Protein AF-A0A944AGN8-F1 (afdb_monomer)

Radius of gyration: 41.79 Å; Cα contacts (8 Å, |Δi|>4): 473; chains: 1; bounding box: 91×76×116 Å

Secondary structure (DSSP, 8-state):
-HHHHHHHHHHHHHHHHHHHHHH-THHHHHHHTTTHHHHHHHHHHHSSS--S-------TTHHHHHHHHHHHHHHHHHHHHHHHHHHHHHHHHHTTTTS-HHHHHHHHHHHHHH---HHHH-PPPTHHHHH-HHHHHTHHHHH-HHHHHHHHHHHHHTT-HHHHHHHHHHHHHHHHHHHHHHHHHHHHHS-HHHHHHHHHHHHHHHHHHHHHHHHHHHHHHHHHHHHHHHHS------SSS-GGGTT-SEEEEEE-SSS--EEEE----STTSSS-SSGGGGT-S-EEE-SSTTS-EEES-GGG----TT-GGGGGGGGGS--TTTPPEEEESS-EEEEEE-S-TTS-TTT-B--EEEEEEEESSSSEEEEEEEEEE-B--SSTT--EEEEEEEEEEEEE-SS-EEEEEEEEEEEEE-------

Sequence (424 aa):
MALKLKRIIVPATVVLLAAVQSFGVDALRSMRFHSDRDDALRLQKATGAADTSDLIFVPVADTAELLRQDSLRRLRHLKDSLVLDSLKAQVDSFGREYMDSADLALLDSLQAMFTINPRDTIRIPDSLEFKDPFKFKYYIALRDTATRRLVRDSLLQAADTLELMRFDSLYVKDSTETAQWLFEQKWAKMSRRERKKYLYEQALPAKIARMDSILHRKDSIKTRKDSILAATPRILETYVLPDSLQYRRIIHWTHDRYVNDLQLKPFDTTYNYRFHDSPFLKEDIDASWLGISGSALQKYNYFKRDEEKNVLFYTPYRSWSHSPEDLLQYNTKNPYTELAYWGTLLAGTQTEESNIKVLTTQNITPALNLTLEYSRFGANGILQNEKTNNRTAVIGTNYLGKNYLMHAGYIHNKVIRSENGGAI

Solvent-accessible surface area (backbone atoms only — not comparable to full-atom values): 24316 Å² total; per-residue (Å²): 110,71,71,64,49,54,64,45,47,60,56,48,48,52,36,50,49,52,45,44,71,67,69,34,74,61,62,60,55,67,58,46,75,70,49,56,68,60,50,54,59,48,49,69,66,56,74,70,80,79,86,95,79,89,86,79,88,77,70,89,66,53,65,64,51,48,54,48,50,53,51,50,49,52,50,47,54,51,48,53,48,50,49,51,51,50,50,48,52,48,54,60,46,61,63,53,75,79,46,55,76,67,52,50,52,47,50,53,50,48,47,61,71,64,55,76,52,69,76,81,72,60,80,78,64,77,70,33,55,82,74,38,52,71,54,46,80,42,43,63,36,62,77,35,74,69,53,28,51,55,53,50,54,50,31,59,74,68,67,42,62,68,63,45,53,54,48,55,52,50,36,54,50,54,53,50,52,50,50,48,52,55,46,50,57,52,55,70,73,46,52,77,67,53,52,52,50,50,55,47,61,70,46,42,63,60,52,49,54,51,51,49,54,52,48,52,51,53,48,52,55,46,53,52,52,51,50,51,58,71,71,51,84,75,72,66,55,43,77,83,62,58,76,86,55,70,77,52,57,67,46,41,27,29,34,51,83,88,46,91,51,78,45,77,51,88,87,71,86,52,98,53,61,76,90,37,95,50,66,56,57,76,80,39,93,56,58,58,57,76,86,46,52,42,41,55,38,47,60,66,54,71,93,72,57,70,73,42,90,90,45,65,90,47,30,40,41,44,67,70,48,77,47,78,47,70,41,74,44,64,46,31,82,53,78,44,74,46,79,48,74,72,49,39,92,85,47,56,79,40,68,25,31,56,25,40,39,32,38,36,35,34,43,83,42,68,35,33,23,40,38,40,37,28,40,33,27,17,23,37,38,86,50,96,31,51,34,22,42,25,38,31,40,36,46,36,38,36,34,43,37,68,89,51,77,48,79,50,72,49,76,48,78,47,77,49,68,53,78,60,74,70,87,125

Foldseek 3Di:
DVVQVVVCVVLVCVLVVVVCVQVDCVVVVVVVVPPVVVVVVVVVVPVPDDDPDDDDDDDPPVPVVVVVVVVVVVVVVVVVVVVVVVVVVVVVVVVVVPDDPVVVVVVVVVCVVPPPDLVNVDDQDPVCCVVPVLCSVCVSLLVDVVSVVVVLVVCVVVVPPPSNVVSVVVSVVVVVVVVVVVVVVVVVPDDPVVVVVVVCVVCVVVVVVVVVVVVVVVVVVVVVVVVVVVPDDFFAAFPQDDPVCSPPQKWKFFADPVDRRTGTDDDDPDQCRPPDLFQVVVPAVDWDFPPFKQGFIGGPDPVPQDADPVCRVCSRRPSNFDDSRRDMDMQGPDKDWDWHWRWDPPDDQARTWTWIKIKIKDDPGNFKIKIWIKIWGWHNHNANFATKIKIKTKIWMWGRHNPDTDTDMDIDIDIDGGDPDDPD

Nearest PDB structures (foldseek):
  3lk4-assembly12_8  TM=5.683E-01  e=1.339E+00  Gallus gallus
  3qlb-assembly1_A  TM=4.521E-01  e=4.580E+00  Pseudomonas fluorescens
  7t5q-assembly1_J  TM=2.416E-01  e=3.275E+00  Homo sapiens

Structure (mmCIF, N/CA/C/O backbone):
data_AF-A0A944AGN8-F1
#
_entry.id   AF-A0A944AGN8-F1
#
loop_
_atom_site.group_PDB
_atom_site.id
_atom_site.type_symbol
_atom_site.label_atom_id
_atom_site.label_alt_id
_atom_site.label_comp_id
_atom_site.label_asym_id
_atom_site.label_entity_id
_atom_site.label_seq_id
_atom_site.pdbx_PDB_ins_code
_atom_site.Cartn_x
_atom_site.Cartn_y
_atom_site.Cartn_z
_atom_site.occupancy
_atom_site.B_iso_or_equiv
_atom_site.auth_seq_id
_atom_site.auth_comp_id
_atom_site.auth_asym_id
_atom_site.auth_atom_id
_atom_site.pdbx_PDB_model_num
ATOM 1 N N . MET A 1 1 ? -2.374 -5.818 -13.031 1.00 41.50 1 MET A N 1
ATOM 2 C CA . MET A 1 1 ? -2.211 -6.218 -11.603 1.00 41.50 1 MET A CA 1
ATOM 3 C C . MET A 1 1 ? -1.302 -5.250 -10.842 1.00 41.50 1 MET A C 1
ATOM 5 O O . MET A 1 1 ? -1.710 -4.772 -9.795 1.00 41.50 1 MET A O 1
ATOM 9 N N . ALA A 1 2 ? -0.141 -4.868 -11.393 1.00 37.16 2 ALA A N 1
ATOM 10 C CA . ALA A 1 2 ? 0.806 -3.944 -10.749 1.00 37.16 2 ALA A CA 1
ATOM 11 C C . ALA A 1 2 ? 0.241 -2.541 -10.424 1.00 37.16 2 ALA A C 1
ATOM 13 O O . ALA A 1 2 ? 0.563 -1.993 -9.376 1.00 37.16 2 ALA A O 1
ATOM 14 N N . LEU A 1 3 ? -0.631 -1.963 -11.265 1.00 46.94 3 LEU A N 1
ATOM 15 C CA . LEU A 1 3 ? -1.238 -0.648 -10.988 1.00 46.94 3 LEU A CA 1
ATOM 16 C C . LEU A 1 3 ? -2.239 -0.696 -9.815 1.00 46.94 3 LEU A C 1
ATOM 18 O O . LEU A 1 3 ? -2.275 0.210 -8.988 1.00 46.94 3 LEU A O 1
ATOM 22 N N . LYS A 1 4 ? -3.015 -1.786 -9.720 1.00 49.31 4 LYS A N 1
ATOM 23 C CA . LYS A 1 4 ? -3.927 -2.052 -8.597 1.00 49.31 4 LYS A CA 1
ATOM 24 C C . LYS A 1 4 ? -3.163 -2.356 -7.309 1.00 49.31 4 LYS A C 1
ATOM 26 O O . LYS A 1 4 ? -3.602 -1.907 -6.263 1.00 49.31 4 LYS A O 1
ATOM 31 N N . LEU A 1 5 ? -2.019 -3.041 -7.392 1.00 50.69 5 LEU A N 1
ATOM 32 C CA . LEU A 1 5 ? -1.147 -3.279 -6.239 1.00 50.69 5 LEU A CA 1
ATOM 33 C C . LEU A 1 5 ? -0.539 -1.965 -5.721 1.00 50.69 5 LEU A C 1
ATOM 35 O O . LEU A 1 5 ? -0.582 -1.708 -4.528 1.00 50.69 5 LEU A O 1
ATOM 39 N N . LYS A 1 6 ? -0.069 -1.075 -6.612 1.00 53.56 6 LYS A N 1
ATOM 40 C CA . LYS A 1 6 ? 0.439 0.259 -6.230 1.00 53.56 6 LYS A CA 1
ATOM 41 C C . LYS A 1 6 ? -0.594 1.124 -5.501 1.00 53.56 6 LYS A C 1
ATOM 43 O O . LYS A 1 6 ? -0.214 1.865 -4.601 1.00 53.56 6 LYS A O 1
ATOM 48 N N . ARG A 1 7 ? -1.880 1.015 -5.857 1.00 57.78 7 ARG A N 1
ATOM 49 C CA . ARG A 1 7 ? -2.973 1.727 -5.169 1.00 57.78 7 ARG A CA 1
ATOM 50 C C . ARG A 1 7 ? -3.262 1.190 -3.765 1.00 57.78 7 ARG A C 1
ATOM 52 O O . ARG A 1 7 ? -3.720 1.970 -2.946 1.00 57.78 7 ARG A O 1
ATOM 59 N N . ILE A 1 8 ? -2.949 -0.079 -3.486 1.00 61.06 8 ILE A N 1
ATOM 60 C CA . ILE A 1 8 ? -3.007 -0.658 -2.131 1.00 61.06 8 ILE A CA 1
ATOM 61 C C . ILE A 1 8 ? -1.777 -0.247 -1.329 1.00 61.06 8 ILE A C 1
ATOM 63 O O . ILE A 1 8 ? -1.906 0.076 -0.160 1.00 61.06 8 ILE A O 1
ATOM 67 N N . ILE A 1 9 ? -0.590 -0.242 -1.946 1.00 65.88 9 ILE A N 1
ATOM 68 C CA . ILE A 1 9 ? 0.679 -0.074 -1.223 1.00 65.88 9 ILE A CA 1
ATOM 69 C C . ILE A 1 9 ? 0.714 1.234 -0.429 1.00 65.88 9 ILE A C 1
ATOM 71 O O . ILE A 1 9 ? 1.056 1.193 0.741 1.00 65.88 9 ILE A O 1
ATOM 75 N N . VAL A 1 10 ? 0.324 2.373 -1.009 1.00 71.62 10 VAL A N 1
ATOM 76 C CA . VAL A 1 10 ? 0.359 3.661 -0.288 1.00 71.62 10 VAL A CA 1
ATOM 77 C C . VAL A 1 10 ? -0.554 3.659 0.955 1.00 71.62 10 VAL A C 1
ATOM 79 O O . VAL A 1 10 ? -0.039 3.837 2.058 1.00 71.62 10 VAL A O 1
ATOM 82 N N . PRO A 1 11 ? -1.872 3.405 0.858 1.00 70.69 11 PRO A N 1
ATOM 83 C CA . PRO A 1 11 ? -2.727 3.370 2.045 1.00 70.69 11 PRO A CA 1
ATOM 84 C C . PRO A 1 11 ? -2.381 2.213 2.995 1.00 70.69 11 PRO A C 1
ATOM 86 O O . PRO A 1 11 ? -2.413 2.403 4.207 1.00 70.69 11 PRO A O 1
ATOM 89 N N . ALA A 1 12 ? -1.957 1.053 2.483 1.00 72.25 12 ALA A N 1
ATOM 90 C CA . ALA A 1 12 ? -1.483 -0.051 3.315 1.00 72.25 12 ALA A CA 1
ATOM 91 C C . ALA A 1 12 ? -0.229 0.332 4.104 1.00 72.25 12 ALA A C 1
ATOM 93 O O . ALA A 1 12 ? -0.130 -0.017 5.273 1.00 72.25 12 ALA A O 1
ATOM 94 N N . THR A 1 13 ? 0.706 1.085 3.513 1.00 74.50 13 THR A N 1
ATOM 95 C CA . THR A 1 13 ? 1.877 1.589 4.244 1.00 74.50 13 THR A CA 1
ATOM 96 C C . THR A 1 13 ? 1.485 2.572 5.335 1.00 74.50 13 THR A C 1
ATOM 98 O O . THR A 1 13 ? 2.097 2.530 6.392 1.00 74.50 13 THR A O 1
ATOM 101 N N . VAL A 1 14 ? 0.446 3.393 5.142 1.00 75.06 14 VAL A N 1
ATOM 102 C CA . VAL A 1 14 ? -0.068 4.281 6.199 1.00 75.06 14 VAL A CA 1
ATOM 103 C C . VAL A 1 14 ? -0.654 3.468 7.352 1.00 75.06 14 VAL A C 1
ATOM 105 O O . VAL A 1 14 ? -0.303 3.719 8.501 1.00 75.06 14 VAL A O 1
ATOM 108 N N . VAL A 1 15 ? -1.483 2.458 7.061 1.00 72.00 15 VAL A N 1
ATOM 109 C CA . VAL A 1 15 ? -2.039 1.558 8.089 1.00 72.00 15 VAL A CA 1
ATOM 110 C C . VAL A 1 15 ? -0.927 0.813 8.824 1.00 72.00 15 VAL A C 1
ATOM 112 O O . VAL A 1 15 ? -0.918 0.762 10.049 1.00 72.00 15 VAL A O 1
ATOM 115 N N . LEU A 1 16 ? 0.038 0.267 8.085 1.00 73.56 16 LEU A N 1
ATOM 116 C CA . LEU A 1 16 ? 1.133 -0.519 8.644 1.00 73.56 16 LEU A CA 1
ATOM 117 C C . LEU A 1 16 ? 2.075 0.359 9.476 1.00 73.56 16 LEU A C 1
ATOM 119 O O . LEU A 1 16 ? 2.494 -0.050 10.551 1.00 73.56 16 LEU A O 1
ATOM 123 N N . LEU A 1 17 ? 2.356 1.586 9.037 1.00 75.62 17 LEU A N 1
ATOM 124 C CA . LEU A 1 17 ? 3.162 2.549 9.784 1.00 75.62 17 LEU A CA 1
ATOM 125 C C . LEU A 1 17 ? 2.437 3.024 11.049 1.00 75.62 17 LEU A C 1
ATOM 127 O O . LEU A 1 17 ? 3.059 3.059 12.109 1.00 75.62 17 LEU A O 1
ATOM 131 N N . ALA A 1 18 ? 1.128 3.293 10.971 1.00 69.12 18 ALA A N 1
ATOM 132 C CA . ALA A 1 18 ? 0.305 3.610 12.137 1.00 69.12 18 ALA A CA 1
ATOM 133 C C . ALA A 1 18 ? 0.300 2.453 13.149 1.00 69.12 18 ALA A C 1
ATOM 135 O O . ALA A 1 18 ? 0.559 2.681 14.329 1.00 69.12 18 ALA A O 1
ATOM 136 N N . ALA A 1 19 ? 0.114 1.214 12.680 1.00 67.19 19 ALA A N 1
ATOM 137 C CA . ALA A 1 19 ? 0.170 0.017 13.512 1.00 67.19 19 ALA A CA 1
ATOM 138 C C . ALA A 1 19 ? 1.565 -0.194 14.134 1.00 67.19 19 ALA A C 1
ATOM 140 O O . ALA A 1 19 ? 1.684 -0.472 15.322 1.00 67.19 19 ALA A O 1
ATOM 141 N N . VAL A 1 20 ? 2.652 -0.022 13.381 1.00 68.31 20 VAL A N 1
ATOM 142 C CA . VAL A 1 20 ? 4.017 -0.182 13.916 1.00 68.31 20 VAL A CA 1
ATOM 143 C C . VAL A 1 20 ? 4.330 0.884 14.970 1.00 68.31 20 VAL A C 1
ATOM 145 O O . VAL A 1 20 ? 4.849 0.558 16.038 1.00 68.31 20 VAL A O 1
ATOM 148 N N . GLN A 1 21 ? 3.976 2.146 14.715 1.00 67.31 21 GLN A N 1
ATOM 149 C CA . GLN A 1 21 ? 4.162 3.234 15.680 1.00 67.31 21 GLN A CA 1
ATOM 150 C C . GLN A 1 21 ? 3.323 3.034 16.948 1.00 67.31 21 GLN A C 1
ATOM 152 O O . GLN A 1 21 ? 3.755 3.390 18.044 1.00 67.31 21 GLN A O 1
ATOM 157 N N . SER A 1 22 ? 2.132 2.446 16.823 1.00 60.88 22 SER A N 1
ATOM 158 C CA . SER A 1 22 ? 1.224 2.249 17.946 1.00 60.88 22 SER A CA 1
ATOM 159 C C . SER A 1 22 ? 1.484 0.967 18.731 1.00 60.88 22 SER A C 1
ATOM 161 O O . SER A 1 22 ? 1.317 0.945 19.944 1.00 60.88 22 SER A O 1
ATOM 163 N N . PHE A 1 23 ? 1.863 -0.137 18.100 1.00 61.66 23 PHE A N 1
ATOM 164 C CA . PHE A 1 23 ? 2.108 -1.383 18.829 1.00 61.66 23 PHE A CA 1
ATOM 165 C C . PHE A 1 23 ? 3.541 -1.466 19.372 1.00 61.66 23 PHE A C 1
ATOM 167 O O . PHE A 1 23 ? 3.770 -2.204 20.330 1.00 61.66 23 PHE A O 1
ATOM 174 N N . GLY A 1 24 ? 4.457 -0.627 18.872 1.00 49.06 24 GLY A N 1
ATOM 175 C CA . GLY A 1 24 ? 5.876 -0.654 19.220 1.00 49.06 24 GLY A CA 1
ATOM 176 C C . GLY A 1 24 ? 6.626 -1.759 18.465 1.00 49.06 24 GLY A C 1
ATOM 177 O O . GLY A 1 24 ? 6.040 -2.531 17.708 1.00 49.06 24 GLY A O 1
ATOM 178 N N . VAL A 1 25 ? 7.944 -1.839 18.682 1.00 43.50 25 VAL A N 1
ATOM 179 C CA . VAL A 1 25 ? 8.919 -2.744 18.021 1.00 43.50 25 VAL A CA 1
ATOM 180 C C . VAL A 1 25 ? 8.532 -4.243 18.059 1.00 43.50 25 VAL A C 1
ATOM 182 O O . VAL A 1 25 ? 9.081 -5.044 17.301 1.00 43.50 25 VAL A O 1
ATOM 185 N N . ASP A 1 26 ? 7.543 -4.632 18.864 1.00 38.84 26 ASP A N 1
ATOM 186 C CA . ASP A 1 26 ? 7.061 -6.010 19.003 1.00 38.84 26 ASP A CA 1
ATOM 187 C C . ASP A 1 26 ? 6.452 -6.597 17.714 1.00 38.84 26 ASP A C 1
ATOM 189 O O . ASP A 1 26 ? 6.652 -7.780 17.433 1.00 38.84 26 ASP A O 1
ATOM 193 N N . ALA A 1 27 ? 5.814 -5.785 16.860 1.00 40.56 27 ALA A N 1
ATOM 194 C CA . ALA A 1 27 ? 5.301 -6.255 15.562 1.00 40.56 27 ALA A CA 1
ATOM 195 C C . ALA A 1 27 ? 6.428 -6.578 14.553 1.00 40.56 27 ALA A C 1
ATOM 197 O O . ALA A 1 27 ? 6.303 -7.482 13.727 1.00 40.56 27 ALA A O 1
ATOM 198 N N . LEU A 1 28 ? 7.568 -5.881 14.644 1.00 38.28 28 LEU A N 1
ATOM 199 C CA . LEU A 1 28 ? 8.760 -6.178 13.840 1.00 38.28 28 LEU A CA 1
ATOM 200 C C . LEU A 1 28 ? 9.494 -7.431 14.341 1.00 38.28 28 LEU A C 1
ATOM 202 O O . LEU A 1 28 ? 10.125 -8.122 13.541 1.00 38.28 28 LEU A O 1
ATOM 206 N N . ARG A 1 29 ? 9.403 -7.761 15.640 1.00 36.56 29 ARG A N 1
ATOM 207 C CA . ARG A 1 29 ? 9.959 -9.008 16.194 1.00 36.56 29 ARG A CA 1
ATOM 208 C C . ARG A 1 29 ? 9.197 -10.244 15.724 1.00 36.56 29 ARG A C 1
ATOM 210 O O . ARG A 1 29 ? 9.845 -11.220 15.366 1.00 36.56 29 ARG A O 1
ATOM 217 N N . SER A 1 30 ? 7.864 -10.210 15.664 1.00 41.28 30 SER A N 1
ATOM 218 C CA . SER A 1 30 ? 7.070 -11.361 15.200 1.00 41.28 30 SER A CA 1
ATOM 219 C C . SER A 1 30 ? 7.237 -11.636 13.699 1.00 41.28 30 SER A C 1
ATOM 221 O O . SER A 1 30 ? 7.301 -12.796 13.296 1.00 41.28 30 SER A O 1
ATOM 223 N N . MET A 1 31 ? 7.412 -10.595 12.877 1.00 42.28 31 MET A N 1
ATOM 224 C CA . MET A 1 31 ? 7.717 -10.743 11.446 1.00 42.28 31 MET A CA 1
ATOM 225 C C . MET A 1 31 ? 9.162 -11.195 11.167 1.00 42.28 31 MET A C 1
ATOM 227 O O . MET A 1 31 ? 9.412 -11.854 10.157 1.00 42.28 31 MET A O 1
ATOM 231 N N . ARG A 1 32 ? 10.120 -10.898 12.059 1.00 35.22 32 ARG A N 1
ATOM 232 C CA . ARG A 1 32 ? 11.532 -11.302 11.899 1.00 35.22 32 ARG A CA 1
ATOM 233 C C . ARG A 1 32 ? 11.774 -12.810 12.019 1.00 35.22 32 ARG A C 1
ATOM 235 O O . ARG A 1 32 ? 12.734 -13.298 11.435 1.00 35.22 32 ARG A O 1
ATOM 242 N N . PHE A 1 33 ? 10.889 -13.572 12.664 1.00 34.81 33 PHE A N 1
ATOM 243 C CA . PHE A 1 33 ? 11.086 -15.020 12.838 1.00 34.81 33 PHE A CA 1
ATOM 244 C C . PHE A 1 33 ? 10.883 -15.868 11.567 1.00 34.81 33 PHE A C 1
ATOM 246 O O . PHE A 1 33 ? 11.216 -17.050 11.586 1.00 34.81 33 PHE A O 1
ATOM 253 N N . HIS A 1 34 ? 10.379 -15.300 10.463 1.00 38.31 34 HIS A N 1
ATOM 254 C CA . HIS A 1 34 ? 10.255 -16.013 9.179 1.00 38.31 34 HIS A CA 1
ATOM 255 C C . HIS A 1 34 ? 11.269 -15.577 8.104 1.00 38.31 34 HIS A C 1
ATOM 257 O O . HIS A 1 34 ? 11.414 -16.283 7.113 1.00 38.31 34 HIS A O 1
ATOM 263 N N . SER A 1 35 ? 11.999 -14.468 8.293 1.00 41.06 35 SER A N 1
ATOM 264 C CA . SER A 1 35 ? 13.003 -13.978 7.322 1.00 41.06 35 SER A CA 1
ATOM 265 C C . SER A 1 35 ? 14.383 -14.605 7.537 1.00 41.06 35 SER A C 1
ATOM 267 O O . SER A 1 35 ? 15.068 -14.951 6.577 1.00 41.06 35 SER A O 1
ATOM 269 N N . ASP A 1 36 ? 14.778 -14.820 8.798 1.00 38.44 36 ASP A N 1
ATOM 270 C CA . ASP A 1 36 ? 16.157 -15.212 9.128 1.00 38.44 36 ASP A CA 1
ATOM 271 C C . ASP A 1 36 ? 16.534 -16.626 8.652 1.00 38.44 36 ASP A C 1
ATOM 273 O O . ASP A 1 36 ? 17.712 -16.906 8.433 1.00 38.44 36 ASP A O 1
ATOM 277 N N . ARG A 1 37 ? 15.560 -17.525 8.430 1.00 39.56 37 ARG A N 1
ATOM 278 C CA . ARG A 1 37 ? 15.843 -18.870 7.891 1.00 39.56 37 ARG A CA 1
ATOM 279 C C . ARG A 1 37 ? 16.177 -18.861 6.399 1.00 39.56 37 ARG A C 1
ATOM 281 O O . ARG A 1 37 ? 17.032 -19.639 5.979 1.00 39.56 37 ARG A O 1
ATOM 288 N N . ASP A 1 38 ? 15.571 -17.964 5.628 1.00 41.34 38 ASP A N 1
ATOM 289 C CA . ASP A 1 38 ? 15.830 -17.846 4.190 1.00 41.34 38 ASP A CA 1
ATOM 290 C C . ASP A 1 38 ? 17.059 -16.970 3.907 1.00 41.34 38 ASP A C 1
ATOM 292 O O . ASP A 1 38 ? 17.796 -17.221 2.947 1.00 41.34 38 ASP A O 1
ATOM 296 N N . ASP A 1 39 ? 17.335 -15.995 4.776 1.00 38.62 39 ASP A N 1
ATOM 297 C CA . ASP A 1 39 ? 18.509 -15.130 4.666 1.00 38.62 39 ASP A CA 1
ATOM 298 C C . ASP A 1 39 ? 19.795 -15.841 5.112 1.00 38.62 39 ASP A C 1
ATOM 300 O O . ASP A 1 39 ? 20.820 -15.697 4.446 1.00 38.62 39 ASP A O 1
ATOM 304 N N . ALA A 1 40 ? 19.752 -16.711 6.131 1.00 34.91 40 ALA A N 1
ATOM 305 C CA . ALA A 1 40 ? 20.902 -17.544 6.504 1.00 34.91 40 ALA A CA 1
ATOM 306 C C . ALA A 1 40 ? 21.286 -18.547 5.396 1.00 34.91 40 ALA A C 1
ATOM 308 O O . ALA A 1 40 ? 22.470 -18.780 5.142 1.00 34.91 40 ALA A O 1
ATOM 309 N N . LEU A 1 41 ? 20.297 -19.087 4.674 1.00 38.97 41 LEU A N 1
ATOM 310 C CA . LEU A 1 41 ? 20.516 -20.034 3.575 1.00 38.97 41 LEU A CA 1
ATOM 311 C C . LEU A 1 41 ? 20.987 -19.337 2.284 1.00 38.97 41 LEU A C 1
ATOM 313 O O . LEU A 1 41 ? 21.703 -19.932 1.475 1.00 38.97 41 LEU A O 1
ATOM 317 N N . ARG A 1 42 ? 20.644 -18.053 2.105 1.00 36.91 42 ARG A N 1
ATOM 318 C CA . ARG A 1 42 ? 21.186 -17.193 1.040 1.00 36.91 42 ARG A CA 1
ATOM 319 C C . ARG A 1 42 ? 22.580 -16.658 1.361 1.00 36.91 42 ARG A C 1
ATOM 321 O O . ARG A 1 42 ? 23.407 -16.591 0.456 1.00 36.91 42 ARG A O 1
ATOM 328 N N . LEU A 1 43 ? 22.871 -16.356 2.625 1.00 34.62 43 LEU A N 1
ATOM 329 C CA . LEU A 1 43 ? 24.188 -15.899 3.075 1.00 34.62 43 LEU A CA 1
ATOM 330 C C . LEU A 1 43 ? 25.242 -17.005 2.996 1.00 34.62 43 LEU A C 1
ATOM 332 O O . LEU A 1 43 ? 26.370 -16.726 2.611 1.00 34.62 43 LEU A O 1
ATOM 336 N N . GLN A 1 44 ? 24.883 -18.267 3.243 1.00 33.53 44 GLN A N 1
ATOM 337 C CA . GLN A 1 44 ? 25.833 -19.377 3.102 1.00 33.53 44 GLN A CA 1
ATOM 338 C C . GLN A 1 44 ? 26.120 -19.751 1.635 1.00 33.53 44 GLN A C 1
ATOM 340 O O . GLN A 1 44 ? 27.145 -20.357 1.336 1.00 33.53 44 GLN A O 1
ATOM 345 N N . LYS A 1 45 ? 25.235 -19.363 0.704 1.00 34.88 45 LYS A N 1
ATOM 346 C CA . LYS A 1 45 ? 25.406 -19.584 -0.742 1.00 34.88 45 LYS A CA 1
ATOM 347 C C . LYS A 1 45 ? 26.047 -18.395 -1.470 1.00 34.88 45 LYS A C 1
ATOM 349 O O . LYS A 1 45 ? 26.471 -18.553 -2.609 1.00 34.88 45 LYS A O 1
ATOM 354 N N . ALA A 1 46 ? 26.128 -17.232 -0.817 1.00 33.09 46 ALA A N 1
ATOM 355 C CA . ALA A 1 46 ? 26.718 -16.002 -1.351 1.00 33.09 46 ALA A CA 1
ATOM 356 C C . ALA A 1 46 ? 28.127 -15.694 -0.803 1.00 33.09 46 ALA A C 1
ATOM 358 O O . ALA A 1 46 ? 28.775 -14.772 -1.285 1.00 33.09 46 ALA A O 1
ATOM 359 N N . THR A 1 47 ? 28.633 -16.461 0.168 1.00 30.94 47 THR A N 1
ATOM 360 C CA . THR A 1 47 ? 29.992 -16.295 0.722 1.00 30.94 47 THR A CA 1
ATOM 361 C C . THR A 1 47 ? 31.082 -17.048 -0.048 1.00 30.94 47 THR A C 1
ATOM 363 O O . THR A 1 47 ? 32.253 -16.977 0.315 1.00 30.94 47 THR A O 1
ATOM 366 N N . GLY A 1 48 ? 30.735 -17.713 -1.153 1.00 32.91 48 GLY A N 1
ATOM 367 C CA . GLY A 1 48 ? 31.691 -18.234 -2.127 1.00 32.91 48 GLY A CA 1
ATOM 368 C C . GLY A 1 48 ? 31.628 -17.430 -3.422 1.00 32.91 48 GLY A C 1
ATOM 369 O O . GLY A 1 48 ? 30.802 -17.739 -4.272 1.00 32.91 48 GLY A O 1
ATOM 370 N N . ALA A 1 49 ? 32.532 -16.459 -3.567 1.00 40.00 49 ALA A N 1
ATOM 371 C CA . ALA A 1 49 ? 32.768 -15.615 -4.748 1.00 40.00 49 ALA A CA 1
ATOM 372 C C . ALA A 1 49 ? 31.859 -14.381 -4.924 1.00 40.00 49 ALA A C 1
ATOM 374 O O . ALA A 1 49 ? 30.764 -14.471 -5.469 1.00 40.00 49 ALA A O 1
ATOM 375 N N . ALA A 1 50 ? 32.384 -13.204 -4.565 1.00 31.22 50 ALA A N 1
ATOM 376 C CA . ALA A 1 50 ? 32.494 -12.040 -5.458 1.00 31.22 50 ALA A CA 1
ATOM 377 C C . ALA A 1 50 ? 33.087 -10.835 -4.708 1.00 31.22 50 ALA A C 1
ATOM 379 O O . ALA A 1 50 ? 32.685 -10.515 -3.591 1.00 31.22 50 ALA A O 1
ATOM 380 N N . ASP A 1 51 ? 34.039 -10.179 -5.366 1.00 30.09 51 ASP A N 1
ATOM 381 C CA . ASP A 1 51 ? 34.784 -9.012 -4.907 1.00 30.09 51 ASP A CA 1
ATOM 382 C C . ASP A 1 51 ? 33.900 -7.820 -4.515 1.00 30.09 51 ASP A C 1
ATOM 384 O O . ASP A 1 51 ? 32.986 -7.396 -5.225 1.00 30.09 51 ASP A O 1
ATOM 388 N N . THR A 1 52 ? 34.252 -7.219 -3.383 1.00 35.44 52 THR A N 1
ATOM 389 C CA . THR A 1 52 ? 33.702 -5.967 -2.872 1.00 35.44 52 THR A CA 1
ATOM 390 C C . THR A 1 52 ? 34.287 -4.770 -3.623 1.00 35.44 52 THR A C 1
ATOM 392 O O . THR A 1 52 ? 35.290 -4.196 -3.202 1.00 35.44 52 THR A O 1
ATOM 395 N N . SER A 1 53 ? 33.646 -4.355 -4.713 1.00 30.88 53 SER A N 1
ATOM 396 C CA . SER A 1 53 ? 33.768 -2.990 -5.244 1.00 30.88 53 SER A CA 1
ATOM 397 C C . SER A 1 53 ? 32.653 -2.703 -6.250 1.00 30.88 53 SER A C 1
ATOM 399 O O . SER A 1 53 ? 32.911 -2.754 -7.442 1.00 30.88 53 SER A O 1
ATOM 401 N N . ASP A 1 54 ? 31.422 -2.452 -5.798 1.00 31.14 54 ASP A N 1
ATOM 402 C CA . ASP A 1 54 ? 30.397 -1.758 -6.602 1.00 31.14 54 ASP A CA 1
ATOM 403 C C . ASP A 1 54 ? 29.142 -1.481 -5.760 1.00 31.14 54 ASP A C 1
ATOM 405 O O . ASP A 1 54 ? 28.158 -2.213 -5.793 1.00 31.14 54 ASP A O 1
ATOM 409 N N . LEU A 1 55 ? 29.165 -0.389 -4.997 1.00 31.12 55 LEU A N 1
ATOM 410 C CA . LEU A 1 55 ? 27.953 0.269 -4.507 1.00 31.12 55 LEU A CA 1
ATOM 411 C C . LEU A 1 55 ? 28.165 1.783 -4.601 1.00 31.12 55 LEU A C 1
ATOM 413 O O . LEU A 1 55 ? 28.635 2.419 -3.662 1.00 31.12 55 LEU A O 1
ATOM 417 N N . ILE A 1 56 ? 27.838 2.355 -5.763 1.00 30.70 56 ILE A N 1
ATOM 418 C CA . ILE A 1 56 ? 27.695 3.804 -5.936 1.00 30.70 56 ILE A CA 1
ATOM 419 C C . ILE A 1 56 ? 26.200 4.112 -6.012 1.00 30.70 56 ILE A C 1
ATOM 421 O O . ILE A 1 56 ? 25.504 3.716 -6.945 1.00 30.70 56 ILE A O 1
ATOM 425 N N . PHE A 1 57 ? 25.723 4.813 -4.987 1.00 26.98 57 PHE A N 1
ATOM 426 C CA . PHE A 1 57 ? 24.426 5.476 -4.933 1.00 26.98 57 PHE A CA 1
ATOM 427 C C . PHE A 1 57 ? 24.359 6.517 -6.065 1.00 26.98 57 PHE A C 1
ATOM 429 O O . PHE A 1 57 ? 25.179 7.432 -6.096 1.00 26.98 57 PHE A O 1
ATOM 436 N N . VAL A 1 58 ? 23.407 6.388 -6.994 1.00 30.75 58 VAL A N 1
ATOM 437 C CA . VAL A 1 58 ? 23.147 7.403 -8.031 1.00 30.75 58 VAL A CA 1
ATOM 438 C C . VAL A 1 58 ? 21.892 8.184 -7.630 1.00 30.75 58 VAL A C 1
ATOM 440 O O . VAL A 1 58 ? 20.797 7.613 -7.660 1.00 30.75 58 VAL A O 1
ATOM 443 N N . PRO A 1 59 ? 22.006 9.458 -7.218 1.00 31.62 59 PRO A N 1
ATOM 444 C CA . PRO A 1 59 ? 20.848 10.290 -6.930 1.00 31.62 59 PRO A CA 1
ATOM 445 C C . PRO A 1 59 ? 20.143 10.696 -8.235 1.00 31.62 59 PRO A C 1
ATOM 447 O O . PRO A 1 59 ? 20.763 11.082 -9.219 1.00 31.62 59 PRO A O 1
ATOM 450 N N . VAL A 1 60 ? 18.809 10.647 -8.225 1.00 37.16 60 VAL A N 1
ATOM 451 C CA . VAL A 1 60 ? 17.905 10.964 -9.355 1.00 37.16 60 VAL A CA 1
ATOM 452 C C . VAL A 1 60 ? 17.940 12.455 -9.772 1.00 37.16 60 VAL A C 1
ATOM 454 O O . VAL A 1 60 ? 17.253 12.860 -10.705 1.00 37.16 60 VAL A O 1
ATOM 457 N N . ALA A 1 61 ? 18.766 13.284 -9.130 1.00 36.97 61 ALA A N 1
ATOM 458 C CA . ALA A 1 61 ? 18.900 14.711 -9.430 1.00 36.97 61 ALA A CA 1
ATOM 459 C C . ALA A 1 61 ? 19.793 15.011 -10.657 1.00 36.97 61 ALA A C 1
ATOM 461 O O . ALA A 1 61 ? 19.569 16.010 -11.342 1.00 36.97 61 ALA A O 1
ATOM 462 N N . ASP A 1 62 ? 20.730 14.125 -11.008 1.00 41.38 62 ASP A N 1
ATOM 463 C CA . ASP A 1 62 ? 21.790 14.466 -11.969 1.00 41.38 62 ASP A CA 1
ATOM 464 C C . ASP A 1 62 ? 21.338 14.474 -13.437 1.00 41.38 62 ASP A C 1
ATOM 466 O O . ASP A 1 62 ? 21.922 15.174 -14.260 1.00 41.38 62 ASP A O 1
ATOM 470 N N . THR A 1 63 ? 20.284 13.744 -13.819 1.00 40.88 63 THR A N 1
ATOM 471 C CA . THR A 1 63 ? 19.906 13.631 -15.243 1.00 40.88 63 THR A CA 1
ATOM 472 C C . THR A 1 63 ? 19.262 14.904 -15.794 1.00 40.88 63 THR A C 1
ATOM 474 O O . THR A 1 63 ? 19.489 15.259 -16.950 1.00 40.88 63 THR A O 1
ATOM 477 N N . ALA A 1 64 ? 18.482 15.618 -14.977 1.00 41.41 64 ALA A N 1
ATOM 478 C CA . ALA A 1 64 ? 17.885 16.897 -15.369 1.00 41.41 64 ALA A CA 1
ATOM 479 C C . ALA A 1 64 ? 18.924 18.029 -15.366 1.00 41.41 64 ALA A C 1
ATOM 481 O O . ALA A 1 64 ? 18.868 18.933 -16.203 1.00 41.41 64 ALA A O 1
ATOM 482 N N . GLU A 1 65 ? 19.895 17.956 -14.456 1.00 42.81 65 GLU A N 1
ATOM 483 C CA . GLU A 1 65 ? 20.978 18.926 -14.344 1.00 42.81 65 GLU A CA 1
ATOM 484 C C . GLU A 1 65 ? 22.018 18.743 -15.458 1.00 42.81 65 GLU A C 1
ATOM 486 O O . GLU A 1 65 ? 22.443 19.729 -16.055 1.00 42.81 65 GLU A O 1
ATOM 491 N N . LEU A 1 66 ? 22.315 17.501 -15.858 1.00 44.75 66 LEU A N 1
ATOM 492 C CA . LEU A 1 66 ? 23.145 17.180 -17.025 1.00 44.75 66 LEU A CA 1
ATOM 493 C C . LEU A 1 66 ? 22.492 17.606 -18.346 1.00 44.75 66 LEU A C 1
ATOM 495 O O . LEU A 1 66 ? 23.166 18.194 -19.188 1.00 44.75 66 LEU A O 1
ATOM 499 N N . LEU A 1 67 ? 21.183 17.390 -18.527 1.00 45.19 67 LEU A N 1
ATOM 500 C CA . LEU A 1 67 ? 20.456 17.871 -19.713 1.00 45.19 67 LEU A CA 1
ATOM 501 C C . LEU A 1 67 ? 20.388 19.406 -19.760 1.00 45.19 67 LEU A C 1
ATOM 503 O O . LEU A 1 67 ? 20.514 19.998 -20.836 1.00 45.19 67 LEU A O 1
ATOM 507 N N . ARG A 1 68 ? 20.262 20.075 -18.604 1.00 44.81 68 ARG A N 1
ATOM 508 C CA . ARG A 1 68 ? 20.383 21.540 -18.504 1.00 44.81 68 ARG A CA 1
ATOM 509 C C . ARG A 1 68 ? 21.800 22.021 -18.801 1.00 44.81 68 ARG A C 1
ATOM 511 O O . ARG A 1 68 ? 21.959 22.988 -19.535 1.00 44.81 68 ARG A O 1
ATOM 518 N N . GLN A 1 69 ? 22.831 21.362 -18.285 1.00 50.28 69 GLN A N 1
ATOM 519 C CA . GLN A 1 69 ? 24.221 21.745 -18.536 1.00 50.28 69 GLN A CA 1
ATOM 520 C C . GLN A 1 69 ? 24.635 21.507 -19.993 1.00 50.28 69 GLN A C 1
ATOM 522 O O . GLN A 1 69 ? 25.343 22.344 -20.550 1.00 50.28 69 GLN A O 1
ATOM 527 N N . ASP A 1 70 ? 24.171 20.430 -20.633 1.00 47.09 70 ASP A N 1
ATOM 528 C CA . ASP A 1 70 ? 24.471 20.145 -22.041 1.00 47.09 70 ASP A CA 1
ATOM 529 C C . ASP A 1 70 ? 23.728 21.105 -22.984 1.00 47.09 70 ASP A C 1
ATOM 531 O O . ASP A 1 70 ? 24.318 21.642 -23.922 1.00 47.09 70 ASP A O 1
ATOM 535 N N . SER A 1 71 ? 22.465 21.434 -22.685 1.00 46.84 71 SER A N 1
ATOM 536 C CA . SER A 1 71 ? 21.723 22.464 -23.431 1.00 46.84 71 SER A CA 1
ATOM 537 C C . SER A 1 71 ? 22.310 23.867 -23.229 1.00 46.84 71 SER A C 1
ATOM 539 O O . SER A 1 71 ? 22.483 24.593 -24.205 1.00 46.84 71 SER A O 1
ATOM 541 N N . LEU A 1 72 ? 22.727 24.233 -22.010 1.00 50.50 72 LEU A N 1
ATOM 542 C CA . LEU A 1 72 ? 23.425 25.496 -21.735 1.00 50.50 72 LEU A CA 1
ATOM 543 C C . LEU A 1 72 ? 24.814 25.563 -22.386 1.00 50.50 72 LEU A C 1
ATOM 545 O O . LEU A 1 72 ? 25.210 26.633 -22.843 1.00 50.50 72 LEU A O 1
ATOM 549 N N . ARG A 1 73 ? 25.556 24.450 -22.469 1.00 50.38 73 ARG A N 1
ATOM 550 C CA . ARG A 1 73 ? 26.844 24.389 -23.184 1.00 50.38 73 ARG A CA 1
ATOM 551 C C . ARG A 1 73 ? 26.669 24.541 -24.688 1.00 50.38 73 ARG A C 1
ATOM 553 O O . ARG A 1 73 ? 27.415 25.307 -25.287 1.00 50.38 73 ARG A O 1
ATOM 560 N N . ARG A 1 74 ? 25.674 23.876 -25.286 1.00 46.94 74 ARG A N 1
ATOM 561 C CA . ARG A 1 74 ? 25.348 24.044 -26.713 1.00 46.94 74 ARG A CA 1
ATOM 562 C C . ARG A 1 74 ? 24.892 25.468 -27.017 1.00 46.94 74 ARG A C 1
ATOM 564 O O . ARG A 1 74 ? 25.345 26.037 -28.000 1.00 46.94 74 ARG A O 1
ATOM 571 N N . LEU A 1 75 ? 24.079 26.072 -26.148 1.00 47.78 75 LEU A N 1
ATOM 572 C CA . LEU A 1 75 ? 23.659 27.470 -26.287 1.00 47.78 75 LEU A CA 1
ATOM 573 C C . LEU A 1 75 ? 24.821 28.458 -26.123 1.00 47.78 75 LEU A C 1
ATOM 575 O O . LEU A 1 75 ? 24.864 29.442 -26.851 1.00 47.78 75 LEU A O 1
ATOM 579 N N . ARG A 1 76 ? 25.784 28.201 -25.225 1.00 49.22 76 ARG A N 1
ATOM 580 C CA . ARG A 1 76 ? 27.012 29.011 -25.123 1.00 49.22 76 ARG A CA 1
ATOM 581 C C . ARG A 1 76 ? 27.897 28.859 -26.352 1.00 49.22 76 ARG A C 1
ATOM 583 O O . ARG A 1 76 ? 28.299 29.869 -26.897 1.00 49.22 76 ARG A O 1
ATOM 590 N N . HIS A 1 77 ? 28.119 27.638 -26.840 1.00 50.28 77 HIS A N 1
ATOM 591 C CA . HIS A 1 77 ? 28.894 27.420 -28.065 1.00 50.28 77 HIS A CA 1
ATOM 592 C C . HIS A 1 77 ? 28.251 28.076 -29.290 1.00 50.28 77 HIS A C 1
ATOM 594 O O . HIS A 1 77 ? 28.969 28.658 -30.092 1.00 50.28 77 HIS A O 1
ATOM 600 N N . LEU A 1 78 ? 26.919 28.017 -29.413 1.00 49.00 78 LEU A N 1
ATOM 601 C CA . LEU A 1 78 ? 26.180 28.688 -30.485 1.00 49.00 78 LEU A CA 1
ATOM 602 C C . LEU A 1 78 ? 26.197 30.213 -30.333 1.00 49.00 78 LEU A C 1
ATOM 604 O O . LEU A 1 78 ? 26.311 30.916 -31.329 1.00 49.00 78 LEU A O 1
ATOM 608 N N . LYS A 1 79 ? 26.105 30.737 -29.103 1.00 52.59 79 LYS A N 1
ATOM 609 C CA . LYS A 1 79 ? 26.221 32.175 -28.830 1.00 52.59 79 LYS A CA 1
ATOM 610 C C . LYS A 1 79 ? 27.630 32.675 -29.132 1.00 52.59 79 LYS A C 1
ATOM 612 O O . LYS A 1 79 ? 27.761 33.680 -29.810 1.00 52.59 79 LYS A O 1
ATOM 617 N N . ASP A 1 80 ? 28.660 31.970 -28.680 1.00 49.31 80 ASP A N 1
ATOM 618 C CA . ASP A 1 80 ? 30.054 32.342 -28.907 1.00 49.31 80 ASP A CA 1
ATOM 619 C C . ASP A 1 80 ? 30.413 32.226 -30.391 1.00 49.31 80 ASP A C 1
ATOM 621 O O . ASP A 1 80 ? 31.106 33.101 -30.891 1.00 49.31 80 ASP A O 1
ATOM 625 N N . SER A 1 81 ? 29.893 31.228 -31.123 1.00 55.34 81 SER A N 1
ATOM 626 C CA . SER A 1 81 ? 30.101 31.119 -32.573 1.00 55.34 81 SER A CA 1
ATOM 627 C C . SER A 1 81 ? 29.349 32.194 -33.357 1.00 55.34 81 SER A C 1
ATOM 629 O O . SER A 1 81 ? 29.938 32.815 -34.229 1.00 55.34 81 SER A O 1
ATOM 631 N N . LEU A 1 82 ? 28.079 32.467 -33.025 1.00 56.06 82 LEU A N 1
ATOM 632 C CA . LEU A 1 82 ? 27.295 33.524 -33.678 1.00 56.06 82 LEU A CA 1
ATOM 633 C C . LEU A 1 82 ? 27.864 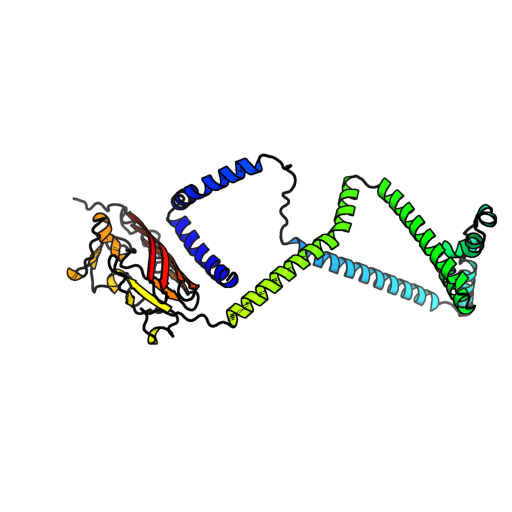34.915 -33.390 1.00 56.06 82 LEU A C 1
ATOM 635 O O . LEU A 1 82 ? 27.884 35.748 -34.287 1.00 56.06 82 LEU A O 1
ATOM 639 N N . VAL A 1 83 ? 28.342 35.156 -32.165 1.00 60.09 83 VAL A N 1
ATOM 640 C CA . VAL A 1 83 ? 28.976 36.420 -31.768 1.00 60.09 83 VAL A CA 1
ATOM 641 C C . VAL A 1 83 ? 30.358 36.562 -32.406 1.00 60.09 83 VAL A C 1
ATOM 643 O O . VAL A 1 83 ? 30.680 37.654 -32.863 1.00 60.09 83 VAL A O 1
ATOM 646 N N . LEU A 1 84 ? 31.169 35.495 -32.495 1.00 54.59 84 LEU A N 1
ATOM 647 C CA . LEU A 1 84 ? 32.450 35.557 -33.211 1.00 54.59 84 LEU A CA 1
ATOM 648 C C . LEU A 1 84 ? 32.254 35.781 -34.711 1.00 54.59 84 LEU A C 1
ATOM 650 O O . LEU A 1 84 ? 33.001 36.565 -35.288 1.00 54.59 84 LEU A O 1
ATOM 654 N N . ASP A 1 85 ? 31.279 35.112 -35.330 1.00 55.97 85 ASP A N 1
ATOM 655 C CA . ASP A 1 85 ? 31.000 35.249 -36.762 1.00 55.97 85 ASP A CA 1
ATOM 656 C C . ASP A 1 85 ? 30.385 36.614 -37.078 1.00 55.97 85 ASP A C 1
ATOM 658 O O . ASP A 1 85 ? 30.775 37.236 -38.064 1.00 55.97 85 ASP A O 1
ATOM 662 N N . SER A 1 86 ? 29.501 37.143 -36.219 1.00 60.12 86 SER A N 1
ATOM 663 C CA . SER A 1 86 ? 28.974 38.501 -36.379 1.00 60.12 86 SER A CA 1
ATOM 664 C C . SER A 1 86 ? 30.049 39.560 -36.143 1.00 60.12 86 SER A C 1
ATOM 666 O O . SER A 1 86 ? 30.116 40.520 -36.898 1.00 60.12 86 SER A O 1
ATOM 668 N N . LEU A 1 87 ? 30.922 39.385 -35.141 1.00 53.81 87 LEU A N 1
ATOM 669 C CA . LEU A 1 87 ? 32.040 40.301 -34.891 1.00 53.81 87 LEU A CA 1
ATOM 670 C C . LEU A 1 87 ? 33.077 40.243 -36.014 1.00 53.81 87 LEU A C 1
ATOM 672 O O . LEU A 1 87 ? 33.567 41.290 -36.413 1.00 53.81 87 LEU A O 1
ATOM 676 N N . LYS A 1 88 ? 33.385 39.061 -36.564 1.00 55.25 88 LYS A N 1
ATOM 677 C CA . LYS A 1 88 ? 34.251 38.938 -37.748 1.00 55.25 88 LYS A CA 1
ATOM 678 C C . LYS A 1 88 ? 33.633 39.607 -38.964 1.00 55.25 88 LYS A C 1
ATOM 680 O O . LYS A 1 88 ? 34.306 40.406 -39.597 1.00 55.25 88 LYS A O 1
ATOM 685 N N . ALA A 1 89 ? 32.359 39.342 -39.246 1.00 59.97 89 ALA A N 1
ATOM 686 C CA . ALA A 1 89 ? 31.656 39.969 -40.361 1.00 59.97 89 ALA A CA 1
ATOM 687 C C . ALA A 1 89 ? 31.589 41.497 -40.214 1.00 59.97 89 ALA A C 1
ATOM 689 O O . ALA A 1 89 ? 31.708 42.210 -41.203 1.00 59.97 89 ALA A O 1
ATOM 690 N N . GLN A 1 90 ? 31.449 41.997 -38.984 1.00 57.03 90 GLN A N 1
ATOM 691 C CA . GLN A 1 90 ? 31.372 43.424 -38.682 1.00 57.03 90 GLN A CA 1
ATOM 692 C C . GLN A 1 90 ? 32.751 44.106 -38.693 1.00 57.03 90 GLN A C 1
ATOM 694 O O . GLN A 1 90 ? 32.861 45.238 -39.148 1.00 57.03 90 GLN A O 1
ATOM 699 N N . VAL A 1 91 ? 33.818 43.426 -38.258 1.00 56.50 91 VAL A N 1
ATOM 700 C CA . VAL A 1 91 ? 35.210 43.899 -38.396 1.00 56.50 91 VAL A CA 1
ATOM 701 C C . VAL A 1 91 ? 35.633 43.906 -39.870 1.00 56.50 91 VAL A C 1
ATOM 703 O O . VAL A 1 91 ? 36.234 44.877 -40.329 1.00 56.50 91 VAL A O 1
ATOM 706 N N . ASP A 1 92 ? 35.248 42.879 -40.632 1.00 58.66 92 ASP A N 1
ATOM 707 C CA . ASP A 1 92 ? 35.516 42.779 -42.069 1.00 58.66 92 ASP A CA 1
ATOM 708 C C . ASP A 1 92 ? 34.673 43.757 -42.901 1.00 58.66 92 ASP A C 1
ATOM 710 O O . ASP A 1 92 ? 35.114 44.153 -43.978 1.00 58.66 92 ASP A O 1
ATOM 714 N N . SER A 1 93 ? 33.478 44.156 -42.446 1.00 58.75 93 SER A N 1
ATOM 715 C CA . SER A 1 93 ? 32.667 45.179 -43.121 1.00 58.75 93 SER A CA 1
ATOM 716 C C . SER A 1 93 ? 33.162 46.589 -42.802 1.00 58.75 93 SER A C 1
ATOM 718 O O . SER A 1 93 ? 33.321 47.395 -43.713 1.00 58.75 93 SER A O 1
ATOM 720 N N . PHE A 1 94 ? 33.485 46.872 -41.535 1.00 56.09 94 PHE A N 1
ATOM 721 C CA . PHE A 1 94 ? 33.945 48.193 -41.093 1.00 56.09 94 PHE A CA 1
ATOM 722 C C . PHE A 1 94 ? 35.320 48.554 -41.678 1.00 56.09 94 PHE A C 1
ATOM 724 O O . PHE A 1 94 ? 35.570 49.708 -42.005 1.00 56.09 94 PHE A O 1
ATOM 731 N N . GLY A 1 95 ? 36.205 47.568 -41.871 1.00 56.81 95 GLY A N 1
ATOM 732 C CA . GLY A 1 95 ? 37.491 47.773 -42.545 1.00 56.81 95 GLY A CA 1
ATOM 733 C C . GLY A 1 95 ? 37.380 48.015 -44.056 1.00 56.81 95 GLY A C 1
ATOM 734 O O . GLY A 1 95 ? 38.260 48.649 -44.629 1.00 56.81 95 GLY A O 1
ATOM 735 N N . ARG A 1 96 ? 36.305 47.543 -44.706 1.00 58.22 96 ARG A N 1
ATOM 736 C CA . ARG A 1 96 ? 36.085 47.702 -46.156 1.00 58.22 96 ARG A CA 1
ATOM 737 C C . ARG A 1 96 ? 35.275 48.944 -46.528 1.00 58.22 96 ARG A C 1
ATOM 739 O O . ARG A 1 96 ? 35.371 49.392 -47.662 1.00 58.22 96 ARG A O 1
ATOM 746 N N . GLU A 1 97 ? 34.501 49.499 -45.599 1.00 58.12 97 GLU A N 1
ATOM 747 C CA . GLU A 1 97 ? 33.628 50.663 -45.832 1.00 58.12 97 GLU A CA 1
ATOM 748 C C . GLU A 1 97 ? 34.401 51.997 -45.932 1.00 58.12 97 GLU A C 1
ATOM 750 O O . GLU A 1 97 ? 33.887 52.968 -46.478 1.00 58.12 97 GLU A O 1
ATOM 755 N N . TYR A 1 98 ? 35.658 52.032 -45.471 1.00 57.75 98 TYR A N 1
ATOM 756 C CA . TYR A 1 98 ? 36.530 53.219 -45.483 1.00 57.75 98 TYR A CA 1
ATOM 757 C C . TYR A 1 98 ? 37.732 53.123 -46.442 1.00 57.75 98 TYR A C 1
ATOM 759 O O . TYR A 1 98 ? 38.614 53.979 -46.393 1.00 57.75 98 TYR A O 1
ATOM 767 N N . MET A 1 99 ? 37.795 52.093 -47.291 1.00 55.59 99 MET A N 1
ATOM 768 C CA . MET A 1 99 ? 38.891 51.866 -48.243 1.00 55.59 99 MET A CA 1
ATOM 769 C C . MET A 1 99 ? 38.403 52.114 -49.674 1.00 55.59 99 MET A C 1
ATOM 771 O O . MET A 1 99 ? 37.329 51.641 -50.050 1.00 55.59 99 MET A O 1
ATOM 775 N N . ASP A 1 100 ? 39.184 52.831 -50.486 1.00 63.19 100 ASP A N 1
ATOM 776 C CA . ASP A 1 100 ? 38.849 53.051 -51.895 1.00 63.19 100 ASP A CA 1
ATOM 777 C C . ASP A 1 100 ? 38.862 51.722 -52.675 1.00 63.19 100 ASP A C 1
ATOM 779 O O . ASP A 1 100 ? 39.548 50.764 -52.312 1.00 63.19 100 ASP A O 1
ATOM 783 N N . SER A 1 101 ? 38.126 51.642 -53.791 1.00 62.94 101 SER A N 1
ATOM 784 C CA . SER A 1 101 ? 38.060 50.413 -54.613 1.00 62.94 101 SER A CA 1
ATOM 785 C C . SER A 1 101 ? 39.438 49.905 -55.078 1.00 62.94 101 SER A C 1
ATOM 787 O O . SER A 1 101 ? 39.634 48.699 -55.235 1.00 62.94 101 SER A O 1
ATOM 789 N N . ALA A 1 102 ? 40.408 50.812 -55.234 1.00 61.59 102 ALA A N 1
ATOM 790 C CA . ALA A 1 102 ? 41.800 50.493 -55.536 1.00 61.59 102 ALA A CA 1
ATOM 791 C C . ALA A 1 102 ? 42.548 49.890 -54.332 1.00 61.59 102 ALA A C 1
ATOM 793 O O . ALA A 1 102 ? 43.334 48.961 -54.513 1.00 61.59 102 ALA A O 1
ATOM 794 N N . ASP A 1 103 ? 42.262 50.355 -53.114 1.00 60.78 103 ASP A N 1
ATOM 795 C CA . ASP A 1 103 ? 42.854 49.838 -51.877 1.00 60.78 103 ASP A CA 1
ATOM 796 C C . ASP A 1 103 ? 42.270 48.474 -51.506 1.00 60.78 103 ASP A C 1
ATOM 798 O O . ASP A 1 103 ? 43.000 47.607 -51.039 1.00 60.78 103 ASP A O 1
ATOM 802 N N . LEU A 1 104 ? 40.985 48.234 -51.789 1.00 62.47 104 LEU A N 1
ATOM 803 C CA . LEU A 1 104 ? 40.357 46.912 -51.677 1.00 62.47 104 LEU A CA 1
ATOM 804 C C . LEU A 1 104 ? 40.961 45.908 -52.662 1.00 62.47 104 LEU A C 1
ATOM 806 O O . LEU A 1 104 ? 41.261 44.784 -52.271 1.00 62.47 104 LEU A O 1
ATOM 810 N N . ALA A 1 105 ? 41.181 46.314 -53.916 1.00 64.00 105 ALA A N 1
ATOM 811 C CA . ALA A 1 105 ? 41.859 45.481 -54.907 1.00 64.00 105 ALA A CA 1
ATOM 812 C C . ALA A 1 105 ? 43.325 45.222 -54.522 1.00 64.00 105 ALA A C 1
ATOM 814 O O . ALA A 1 105 ? 43.816 44.107 -54.695 1.00 64.00 105 ALA A O 1
ATOM 815 N N . LEU A 1 106 ? 44.010 46.215 -53.943 1.00 62.72 106 LEU A N 1
ATOM 816 C CA . LEU A 1 106 ? 45.348 46.039 -53.386 1.00 62.72 106 LEU A CA 1
ATOM 817 C C . LEU A 1 106 ? 45.339 45.093 -52.187 1.00 62.72 106 LEU A C 1
ATOM 819 O O . LEU A 1 106 ? 46.178 44.204 -52.149 1.00 62.72 106 LEU A O 1
ATOM 823 N N . LEU A 1 107 ? 44.393 45.207 -51.255 1.00 60.91 107 LEU A N 1
ATOM 824 C CA . LEU A 1 107 ? 44.290 44.318 -50.096 1.00 60.91 107 LEU A CA 1
ATOM 825 C C . LEU A 1 107 ? 43.972 42.876 -50.503 1.00 60.91 107 LEU A C 1
ATOM 827 O O . LEU A 1 107 ? 44.568 41.960 -49.950 1.00 60.91 107 LEU A O 1
ATOM 831 N N . ASP A 1 108 ? 43.085 42.678 -51.480 1.00 61.75 108 ASP A N 1
ATOM 832 C CA . ASP A 1 108 ? 42.723 41.359 -52.015 1.00 61.75 108 ASP A CA 1
ATOM 833 C C . ASP A 1 108 ? 43.890 40.765 -52.823 1.00 61.75 108 ASP A C 1
ATOM 835 O O . ASP A 1 108 ? 44.202 39.581 -52.707 1.00 61.75 108 ASP A O 1
ATOM 839 N N . SER A 1 109 ? 44.639 41.604 -53.551 1.00 60.53 109 SER A N 1
ATOM 840 C CA . SER A 1 109 ? 45.877 41.194 -54.229 1.00 60.53 109 SER A CA 1
ATOM 841 C C . SER A 1 109 ? 47.033 40.912 -53.260 1.00 60.53 109 SER A C 1
ATOM 843 O O . SER A 1 109 ? 47.813 39.993 -53.496 1.00 60.53 109 SER A O 1
ATOM 845 N N . LEU A 1 110 ? 47.124 41.638 -52.140 1.00 57.16 110 LEU A N 1
ATOM 846 C CA . LEU A 1 110 ? 48.104 41.417 -51.076 1.00 57.16 110 LEU A CA 1
ATOM 847 C C . LEU A 1 110 ? 47.738 40.181 -50.249 1.00 57.16 110 LEU A C 1
ATOM 849 O O . LEU A 1 110 ? 48.622 39.395 -49.920 1.00 57.16 110 LEU A O 1
ATOM 853 N N . GLN A 1 111 ? 46.453 39.950 -49.967 1.00 54.38 111 GLN A N 1
ATOM 854 C CA . GLN A 1 111 ? 45.972 38.696 -49.389 1.00 54.38 111 GLN A CA 1
ATOM 855 C C . GLN A 1 111 ? 46.248 37.532 -50.336 1.00 54.38 111 GLN A C 1
ATOM 857 O O . GLN A 1 111 ? 46.786 36.534 -49.878 1.00 54.38 111 GLN A O 1
ATOM 862 N N . ALA A 1 112 ? 45.999 37.667 -51.639 1.00 56.22 112 ALA A N 1
ATOM 863 C CA . ALA A 1 112 ? 46.352 36.646 -52.627 1.00 56.22 112 ALA A CA 1
ATOM 864 C C . ALA A 1 112 ? 47.877 36.437 -52.766 1.00 56.22 112 ALA A C 1
ATOM 866 O O . ALA A 1 112 ? 48.321 35.314 -53.001 1.00 56.22 112 ALA A O 1
ATOM 867 N N . MET A 1 113 ? 48.694 37.482 -52.575 1.00 51.50 113 MET A N 1
ATOM 868 C CA . MET A 1 113 ? 50.163 37.379 -52.537 1.00 51.50 113 MET A CA 1
ATOM 869 C C . MET A 1 113 ? 50.687 36.710 -51.257 1.00 51.50 113 MET A C 1
ATOM 871 O O . MET A 1 113 ? 51.745 36.085 -51.300 1.00 51.50 113 MET A O 1
ATOM 875 N N . PHE A 1 114 ? 49.972 36.820 -50.132 1.00 50.03 114 PHE A N 1
ATOM 876 C CA . PHE A 1 114 ? 50.366 36.249 -48.836 1.00 50.03 114 PHE A CA 1
ATOM 877 C C . PHE A 1 114 ? 49.579 34.996 -48.422 1.00 50.03 114 PHE A C 1
ATOM 879 O O . PHE A 1 114 ? 49.897 34.390 -47.394 1.00 50.03 114 PHE A O 1
ATOM 886 N N . THR A 1 115 ? 48.598 34.543 -49.207 1.00 55.38 115 THR A N 1
ATOM 887 C CA . THR A 1 115 ? 48.007 33.212 -49.047 1.00 55.38 115 THR A CA 1
ATOM 888 C C . THR A 1 115 ? 49.036 32.175 -49.459 1.00 55.38 115 THR A C 1
ATOM 890 O O . THR A 1 115 ? 49.145 31.805 -50.625 1.00 55.38 115 THR A O 1
ATOM 893 N N . ILE A 1 116 ? 49.813 31.706 -48.486 1.00 58.09 116 ILE A N 1
ATOM 894 C CA . ILE A 1 116 ? 50.692 30.556 -48.665 1.00 58.09 116 ILE A CA 1
ATOM 895 C C . ILE A 1 116 ? 49.797 29.374 -49.039 1.00 58.09 116 ILE A C 1
ATOM 897 O O . ILE A 1 116 ? 49.050 28.862 -48.199 1.00 58.09 116 ILE A O 1
ATOM 901 N N . ASN A 1 117 ? 49.843 28.946 -50.301 1.00 63.31 117 ASN A N 1
ATOM 902 C CA . ASN A 1 117 ? 49.105 27.764 -50.706 1.00 63.31 117 ASN A CA 1
ATOM 903 C C . ASN A 1 117 ? 49.713 26.544 -49.993 1.00 63.31 117 ASN A C 1
ATOM 905 O O . ASN A 1 117 ? 50.938 26.408 -49.931 1.00 63.31 117 ASN A O 1
ATOM 909 N N . PRO A 1 118 ? 48.895 25.595 -49.504 1.00 60.03 118 PRO A N 1
ATOM 910 C CA . PRO A 1 118 ? 49.394 24.348 -48.916 1.00 60.03 118 PRO A CA 1
ATOM 911 C C . PRO A 1 118 ? 50.315 23.560 -49.865 1.00 60.03 118 PRO A C 1
ATOM 913 O O . PRO A 1 118 ? 51.180 22.802 -49.426 1.00 60.03 118 PRO A O 1
ATOM 916 N N . ARG A 1 119 ? 50.156 23.777 -51.180 1.00 63.97 119 ARG A N 1
ATOM 917 C CA . ARG A 1 119 ? 51.033 23.258 -52.241 1.00 63.97 119 ARG A CA 1
ATOM 918 C C . ARG A 1 119 ? 52.478 23.748 -52.135 1.00 63.97 119 ARG A C 1
ATOM 920 O O . ARG A 1 119 ? 53.375 22.986 -52.472 1.00 63.97 119 ARG A O 1
ATOM 927 N N . ASP A 1 120 ? 52.692 24.951 -51.614 1.00 67.50 120 ASP A N 1
ATOM 928 C CA . ASP A 1 120 ? 54.005 25.605 -51.572 1.00 67.50 120 ASP A CA 1
ATOM 929 C C . ASP A 1 120 ? 54.763 25.304 -50.266 1.00 67.50 120 ASP A C 1
ATOM 931 O O . ASP A 1 120 ? 55.964 25.544 -50.155 1.00 67.50 120 ASP A O 1
ATOM 935 N N . THR A 1 121 ? 54.076 24.739 -49.266 1.00 71.00 121 THR A N 1
ATOM 936 C CA . THR A 1 121 ? 54.636 24.418 -47.939 1.00 71.00 121 THR A CA 1
ATOM 937 C C . THR A 1 121 ? 54.886 22.929 -47.717 1.00 71.00 121 THR A C 1
ATOM 939 O O . THR A 1 121 ? 55.773 22.563 -46.942 1.00 71.00 121 THR A O 1
ATOM 942 N N . ILE A 1 122 ? 54.142 22.049 -48.389 1.00 79.56 122 ILE A N 1
ATOM 943 C CA . ILE A 1 122 ? 54.275 20.599 -48.225 1.00 79.56 122 ILE A CA 1
ATOM 944 C C . ILE A 1 122 ? 55.315 20.066 -49.214 1.00 79.56 122 ILE A C 1
ATOM 946 O O . ILE A 1 122 ? 55.051 19.933 -50.406 1.00 79.56 122 ILE A O 1
ATOM 950 N N . ARG A 1 123 ? 56.497 19.693 -48.713 1.00 81.62 123 ARG A N 1
ATOM 951 C CA . ARG A 1 123 ? 57.509 18.992 -49.518 1.00 81.62 123 ARG A CA 1
ATOM 952 C C . ARG A 1 123 ? 57.133 17.521 -49.692 1.00 81.62 123 ARG A C 1
ATOM 954 O O . ARG A 1 123 ? 56.828 16.834 -48.714 1.00 81.62 123 ARG A O 1
ATOM 961 N N . ILE A 1 124 ? 57.164 17.046 -50.935 1.00 83.56 124 ILE A N 1
ATOM 962 C CA . ILE A 1 124 ? 56.938 15.640 -51.277 1.00 83.56 124 ILE A CA 1
ATOM 963 C C . ILE A 1 124 ? 58.256 14.882 -51.054 1.00 83.56 124 ILE A C 1
ATOM 965 O O . ILE A 1 124 ? 59.288 15.328 -51.541 1.00 83.56 124 ILE A O 1
ATOM 969 N N . PRO A 1 125 ? 58.264 13.762 -50.318 1.00 86.56 125 PRO A N 1
ATOM 970 C CA . PRO A 1 125 ? 59.453 12.922 -50.211 1.00 86.56 125 PRO A CA 1
ATOM 971 C C . PRO A 1 125 ? 59.837 12.273 -51.554 1.00 86.56 125 PRO A C 1
ATOM 973 O O . PRO A 1 125 ? 59.036 11.522 -52.110 1.00 86.56 125 PRO A O 1
ATOM 976 N N . ASP A 1 126 ? 61.081 12.460 -52.006 1.00 83.00 126 ASP A N 1
ATOM 977 C CA . ASP A 1 126 ? 61.602 11.924 -53.285 1.00 83.00 126 ASP A CA 1
ATOM 978 C C . ASP A 1 126 ? 61.499 10.387 -53.391 1.00 83.00 126 ASP A C 1
ATOM 980 O O . ASP A 1 126 ? 61.301 9.816 -54.457 1.00 83.00 126 ASP A O 1
ATOM 984 N N . SER A 1 127 ? 61.546 9.681 -52.258 1.00 85.75 127 SER A N 1
ATOM 985 C CA . SER A 1 127 ? 61.401 8.214 -52.208 1.00 85.75 127 SER A CA 1
ATOM 986 C C . SER A 1 127 ? 60.006 7.694 -52.590 1.00 85.75 127 SER A C 1
ATOM 988 O O . SER A 1 127 ? 59.862 6.517 -52.933 1.00 85.75 127 SER A O 1
ATOM 990 N N . LEU A 1 128 ? 58.967 8.537 -52.529 1.00 83.38 128 LEU A N 1
ATOM 991 C CA . LEU A 1 128 ? 57.604 8.137 -52.888 1.00 83.38 128 LEU A CA 1
ATOM 992 C C . LEU A 1 128 ? 57.423 7.969 -54.396 1.00 83.38 128 LEU A C 1
ATOM 994 O O . LEU A 1 128 ? 56.546 7.206 -54.795 1.00 83.38 128 LEU A O 1
ATOM 998 N N . GLU A 1 129 ? 58.256 8.622 -55.207 1.00 84.19 129 GLU A N 1
ATOM 999 C CA . GLU A 1 129 ? 58.209 8.535 -56.668 1.00 84.19 129 GLU A CA 1
ATOM 1000 C C . GLU A 1 129 ? 58.401 7.090 -57.149 1.00 84.19 129 GLU A C 1
ATOM 1002 O O . GLU A 1 129 ? 57.646 6.603 -57.987 1.00 84.19 129 GLU A O 1
ATOM 1007 N N . PHE A 1 130 ? 59.342 6.365 -56.537 1.00 84.75 130 PHE A N 1
ATOM 1008 C CA . PHE A 1 130 ? 59.670 4.984 -56.906 1.00 84.75 130 PHE A CA 1
ATOM 1009 C C . PHE A 1 130 ? 58.826 3.931 -56.181 1.00 84.75 130 PHE A C 1
ATOM 1011 O O . PHE A 1 130 ? 58.650 2.825 -56.688 1.00 84.75 130 PHE A O 1
ATOM 1018 N N . LYS A 1 131 ? 58.320 4.248 -54.983 1.00 85.75 131 LYS A N 1
ATOM 1019 C CA . LYS A 1 131 ? 57.583 3.291 -54.145 1.00 85.75 131 LYS A CA 1
ATOM 1020 C C . LYS A 1 131 ? 56.092 3.256 -54.465 1.00 85.75 131 LYS A C 1
ATOM 1022 O O . LYS A 1 131 ? 55.537 2.178 -54.632 1.00 85.75 131 LYS A O 1
ATOM 1027 N N . ASP A 1 132 ? 55.460 4.427 -54.541 1.00 86.62 132 ASP A N 1
ATOM 1028 C CA . ASP A 1 132 ? 54.029 4.577 -54.803 1.00 86.62 132 ASP A CA 1
ATOM 1029 C C . ASP A 1 132 ? 53.802 5.773 -55.749 1.00 86.62 132 ASP A C 1
ATOM 1031 O O . ASP A 1 132 ? 53.388 6.849 -55.296 1.00 86.62 132 ASP A O 1
ATOM 1035 N N . PRO A 1 133 ? 53.988 5.596 -57.074 1.00 89.00 133 PRO A N 1
ATOM 1036 C CA . PRO A 1 133 ? 53.878 6.686 -58.052 1.00 89.00 133 PRO A CA 1
ATOM 1037 C C . PRO A 1 133 ? 52.523 7.408 -57.997 1.00 89.00 133 PRO A C 1
ATOM 1039 O O . PRO A 1 133 ? 52.415 8.621 -58.170 1.00 89.00 133 PRO A O 1
ATOM 1042 N N . PHE A 1 134 ? 51.463 6.659 -57.680 1.00 89.50 134 PHE A N 1
ATOM 1043 C CA . PHE A 1 134 ? 50.116 7.201 -57.525 1.00 89.50 134 PHE A CA 1
ATOM 1044 C C . PHE A 1 134 ? 49.964 8.067 -56.261 1.00 89.50 134 PHE A C 1
ATOM 1046 O O . PHE A 1 134 ? 49.312 9.109 -56.299 1.00 89.50 134 PHE A O 1
ATOM 1053 N N . LYS A 1 135 ? 50.585 7.671 -55.137 1.00 87.12 135 LYS A N 1
ATOM 1054 C CA . LYS A 1 135 ? 50.593 8.475 -53.903 1.00 87.12 135 LYS A CA 1
ATOM 1055 C C . LYS A 1 135 ? 51.451 9.722 -54.083 1.00 87.12 135 LYS A C 1
ATOM 1057 O O . LYS A 1 135 ? 51.087 10.762 -53.553 1.00 87.12 135 LYS A O 1
ATOM 1062 N N . PHE A 1 136 ? 52.539 9.623 -54.846 1.00 88.88 136 PHE A N 1
ATOM 1063 C CA . PHE A 1 136 ? 53.398 10.749 -55.203 1.00 88.88 136 PHE A CA 1
ATOM 1064 C C . PHE A 1 136 ? 52.631 11.822 -55.994 1.00 88.88 136 PHE A C 1
ATOM 1066 O O . PHE A 1 136 ? 52.582 12.970 -55.556 1.00 88.88 136 PHE A O 1
ATOM 1073 N N . LYS A 1 137 ? 51.918 11.430 -57.067 1.00 89.19 137 LYS A N 1
ATOM 1074 C CA . LYS A 1 137 ? 51.076 12.324 -57.896 1.00 89.19 137 LYS A CA 1
ATOM 1075 C C . LYS A 1 137 ? 50.074 13.139 -57.067 1.00 89.19 137 LYS A C 1
ATOM 1077 O O . LYS A 1 137 ? 49.864 14.319 -57.331 1.00 89.19 137 LYS A O 1
ATOM 1082 N N . TYR A 1 138 ? 49.471 12.522 -56.050 1.00 90.00 138 TYR A N 1
ATOM 1083 C CA . TYR A 1 138 ? 48.409 13.132 -55.243 1.00 90.00 138 TYR A CA 1
ATOM 1084 C C . TYR A 1 138 ? 48.808 13.457 -53.799 1.00 90.00 138 TYR A C 1
ATOM 1086 O O . TYR A 1 138 ? 47.940 13.735 -52.974 1.00 90.00 138 TYR A O 1
ATOM 1094 N N . TYR A 1 139 ? 50.101 13.456 -53.473 1.00 88.25 139 TYR A N 1
ATOM 1095 C CA . TYR A 1 139 ? 50.580 13.538 -52.090 1.00 88.25 139 TYR A CA 1
ATOM 1096 C C . TYR A 1 139 ? 50.047 14.765 -51.342 1.00 88.25 139 TYR A C 1
ATOM 1098 O O . TYR A 1 139 ? 49.540 14.657 -50.226 1.00 88.25 139 TYR A O 1
ATOM 1106 N N . ILE A 1 140 ? 50.100 15.930 -51.987 1.00 87.56 140 ILE A N 1
ATOM 1107 C CA . ILE A 1 140 ? 49.634 17.196 -51.412 1.00 87.56 140 ILE A CA 1
ATOM 1108 C C . ILE A 1 140 ? 48.120 17.149 -51.163 1.00 87.56 140 ILE A C 1
ATOM 1110 O O . ILE A 1 140 ? 47.656 17.513 -50.086 1.00 87.56 140 ILE A O 1
ATOM 1114 N N . ALA A 1 141 ? 47.362 16.614 -52.123 1.00 87.81 141 ALA A N 1
ATOM 1115 C CA . ALA A 1 141 ? 45.909 16.485 -52.044 1.00 87.81 141 ALA A CA 1
ATOM 1116 C C . ALA A 1 141 ? 45.443 15.439 -51.017 1.00 87.81 141 ALA A C 1
ATOM 1118 O O . ALA A 1 141 ? 44.294 15.464 -50.590 1.00 87.81 141 ALA A O 1
ATOM 1119 N N . LEU A 1 142 ? 46.310 14.511 -50.606 1.00 88.50 142 LEU A N 1
ATOM 1120 C CA . LEU A 1 142 ? 46.022 13.585 -49.509 1.00 88.50 142 LEU A CA 1
ATOM 1121 C C . LEU A 1 142 ? 46.240 14.237 -48.137 1.00 88.50 142 LEU A C 1
ATOM 1123 O O . LEU A 1 142 ? 45.551 13.890 -47.179 1.00 88.50 142 LEU A O 1
ATOM 1127 N N . ARG A 1 143 ? 47.184 15.182 -48.043 1.00 84.69 143 ARG A N 1
ATOM 1128 C CA . ARG A 1 143 ? 47.551 15.873 -46.798 1.00 84.69 143 ARG A CA 1
ATOM 1129 C C . ARG A 1 143 ? 46.694 17.097 -46.504 1.00 84.69 143 ARG A C 1
ATOM 1131 O O . ARG A 1 143 ? 46.470 17.398 -45.335 1.00 84.69 143 ARG A O 1
ATOM 1138 N N . ASP A 1 144 ? 46.208 17.776 -47.535 1.00 85.56 144 ASP A N 1
ATOM 1139 C CA . ASP A 1 144 ? 45.392 18.975 -47.394 1.00 85.56 144 ASP A CA 1
ATOM 1140 C C . ASP A 1 144 ? 43.961 18.771 -47.919 1.00 85.56 144 ASP A C 1
ATOM 1142 O O . ASP A 1 144 ? 43.712 18.240 -48.999 1.00 85.56 144 ASP A O 1
ATOM 1146 N N . THR A 1 145 ? 42.988 19.231 -47.130 1.00 84.31 145 THR A N 1
ATOM 1147 C CA . THR A 1 145 ? 41.560 19.037 -47.411 1.00 84.31 145 THR A CA 1
ATOM 1148 C C . THR A 1 145 ? 41.065 19.959 -48.526 1.00 84.31 145 THR A C 1
ATOM 1150 O O . THR A 1 145 ? 40.152 19.577 -49.261 1.00 84.31 145 THR A O 1
ATOM 1153 N N . ALA A 1 146 ? 41.643 21.156 -48.673 1.00 84.88 146 ALA A N 1
ATOM 1154 C CA . ALA A 1 146 ? 41.231 22.109 -49.703 1.00 84.88 146 ALA A CA 1
ATOM 1155 C C . ALA A 1 146 ? 41.669 21.633 -51.096 1.00 84.88 146 ALA A C 1
ATOM 1157 O O . ALA A 1 146 ? 40.844 21.496 -52.001 1.00 84.88 146 ALA A O 1
ATOM 1158 N N . THR A 1 147 ? 42.944 21.269 -51.243 1.00 86.06 147 THR A N 1
ATOM 1159 C CA . THR A 1 147 ? 43.483 20.698 -52.487 1.00 86.06 147 THR A CA 1
ATOM 1160 C C . THR A 1 147 ? 42.877 19.340 -52.836 1.00 86.06 147 THR A C 1
ATOM 1162 O O . THR A 1 147 ? 42.688 19.061 -54.020 1.00 86.06 147 THR A O 1
ATOM 1165 N N . ARG A 1 148 ? 42.485 18.526 -51.843 1.00 89.19 148 ARG A N 1
ATOM 1166 C CA . ARG A 1 148 ? 41.720 17.289 -52.067 1.00 89.19 148 ARG A CA 1
ATOM 1167 C C . ARG A 1 148 ? 40.436 17.532 -52.848 1.00 89.19 148 ARG A C 1
ATOM 1169 O O . ARG A 1 148 ? 40.166 16.812 -53.805 1.00 89.19 148 ARG A O 1
ATOM 1176 N N . ARG A 1 149 ? 39.626 18.499 -52.404 1.00 89.56 149 ARG A N 1
ATOM 1177 C CA . ARG A 1 149 ? 38.327 18.800 -53.026 1.00 89.56 149 ARG A CA 1
ATOM 1178 C C . ARG A 1 149 ? 38.524 19.209 -54.481 1.00 89.56 149 ARG A C 1
ATOM 1180 O O . ARG A 1 149 ? 37.912 18.609 -55.349 1.00 89.56 149 ARG A O 1
ATOM 1187 N N . LEU A 1 150 ? 39.490 20.092 -54.738 1.00 89.81 150 LEU A N 1
ATOM 1188 C CA . LEU A 1 150 ? 39.840 20.532 -56.091 1.00 89.81 150 LEU A CA 1
ATOM 1189 C C . LEU A 1 150 ? 40.262 19.372 -57.008 1.00 89.81 150 LEU A C 1
ATOM 1191 O O . LEU A 1 150 ? 39.804 19.290 -58.141 1.00 89.81 150 LEU A O 1
ATOM 1195 N N . VAL A 1 151 ? 41.107 18.456 -56.521 1.00 90.12 151 VAL A N 1
ATOM 1196 C CA . VAL A 1 151 ? 41.539 17.274 -57.293 1.00 90.12 151 VAL A CA 1
ATOM 1197 C C . VAL A 1 151 ? 40.379 16.314 -57.544 1.00 90.12 151 VAL A C 1
ATOM 1199 O O . VAL A 1 151 ? 40.249 15.755 -58.633 1.00 90.12 151 VAL A O 1
ATOM 1202 N N . ARG A 1 152 ? 39.510 16.131 -56.550 1.00 92.69 152 ARG A N 1
ATOM 1203 C CA . ARG A 1 152 ? 38.321 15.288 -56.675 1.00 92.69 152 ARG A CA 1
ATOM 1204 C C . ARG A 1 152 ? 37.360 15.843 -57.725 1.00 92.69 152 ARG A C 1
ATOM 1206 O O . ARG A 1 152 ? 36.910 15.091 -58.583 1.00 92.69 152 ARG A O 1
ATOM 1213 N N . ASP A 1 153 ? 37.108 17.147 -57.690 1.00 92.12 153 ASP A N 1
ATOM 1214 C CA . ASP A 1 153 ? 36.232 17.842 -58.633 1.00 92.12 153 ASP A CA 1
ATOM 1215 C C . ASP A 1 153 ? 36.813 17.815 -60.056 1.00 92.12 153 ASP A C 1
ATOM 1217 O O . ASP A 1 153 ? 36.078 17.564 -61.010 1.00 92.12 153 ASP A O 1
ATOM 1221 N N . SER A 1 154 ? 38.138 17.947 -60.215 1.00 91.12 154 SER A N 1
ATOM 1222 C CA . SER A 1 154 ? 38.785 17.810 -61.528 1.00 91.12 154 SER A CA 1
ATOM 1223 C C . SER A 1 154 ? 38.712 16.386 -62.087 1.00 91.12 154 SER A C 1
ATOM 1225 O O . SER A 1 154 ? 38.516 16.209 -63.286 1.00 91.12 154 SER A O 1
ATOM 1227 N N . LEU A 1 155 ? 38.837 15.361 -61.232 1.00 91.75 155 LEU A N 1
ATOM 1228 C CA . LEU A 1 155 ? 38.707 13.955 -61.641 1.00 91.75 155 LEU A CA 1
ATOM 1229 C C . LEU A 1 155 ? 37.263 13.608 -62.026 1.00 91.75 155 LEU A C 1
ATOM 1231 O O . LEU A 1 155 ? 37.037 12.872 -62.984 1.00 91.75 155 LEU A O 1
ATOM 1235 N N . LEU A 1 156 ? 36.289 14.188 -61.319 1.00 91.19 156 LEU A N 1
ATOM 1236 C CA . LEU A 1 156 ? 34.873 14.099 -61.673 1.00 91.19 156 LEU A CA 1
ATOM 1237 C C . LEU A 1 156 ? 34.584 14.782 -63.017 1.00 91.19 156 LEU A C 1
ATOM 1239 O O . LEU A 1 156 ? 33.882 14.208 -63.845 1.00 91.19 156 LEU A O 1
ATOM 1243 N N . GLN A 1 157 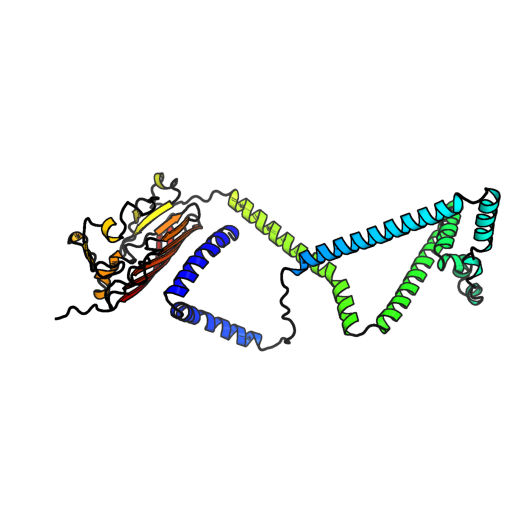? 35.157 15.965 -63.261 1.00 93.56 157 GLN A N 1
ATOM 1244 C CA . GLN A 1 157 ? 35.008 16.691 -64.526 1.00 93.56 157 GLN A CA 1
ATOM 1245 C C . GLN A 1 157 ? 35.672 15.963 -65.705 1.00 93.56 157 GLN A C 1
ATOM 1247 O O . GLN A 1 157 ? 35.147 15.990 -66.815 1.00 93.56 157 GLN A O 1
ATOM 1252 N N . ALA A 1 158 ? 36.796 15.283 -65.462 1.00 90.50 158 ALA A N 1
ATOM 1253 C CA . ALA A 1 158 ? 37.491 14.455 -66.446 1.00 90.50 158 ALA A CA 1
ATOM 1254 C C . ALA A 1 158 ? 36.824 13.083 -66.688 1.00 90.50 158 ALA A C 1
ATOM 1256 O O . ALA A 1 158 ? 37.271 12.342 -67.560 1.00 90.50 158 ALA A O 1
ATOM 1257 N N . ALA A 1 159 ? 35.772 12.743 -65.929 1.00 88.81 159 ALA A N 1
ATOM 1258 C CA . ALA A 1 159 ? 35.082 11.450 -65.951 1.00 88.81 159 ALA A CA 1
ATOM 1259 C C . ALA A 1 159 ? 35.993 10.224 -65.702 1.00 88.81 159 ALA A C 1
ATOM 1261 O O . ALA A 1 159 ? 35.647 9.104 -66.081 1.00 88.81 159 ALA A O 1
ATOM 1262 N N . ASP A 1 160 ? 37.131 10.408 -65.022 1.00 88.56 160 ASP A N 1
ATOM 1263 C CA . ASP A 1 160 ? 38.058 9.319 -64.698 1.00 88.56 160 ASP A CA 1
ATOM 1264 C C . ASP A 1 160 ? 37.684 8.659 -63.363 1.00 88.56 160 ASP A C 1
ATOM 1266 O O . ASP A 1 160 ? 38.117 9.042 -62.271 1.00 88.56 160 ASP A O 1
ATOM 1270 N N . THR A 1 161 ? 36.824 7.644 -63.445 1.00 88.69 161 THR A N 1
ATOM 1271 C CA . THR A 1 161 ? 36.287 6.956 -62.266 1.00 88.69 161 THR A CA 1
ATOM 1272 C C . THR A 1 161 ? 37.315 6.075 -61.556 1.00 88.69 161 THR A C 1
ATOM 1274 O O . THR A 1 161 ? 37.206 5.865 -60.347 1.00 88.69 161 THR A O 1
ATOM 1277 N N . LEU A 1 162 ? 38.304 5.540 -62.281 1.00 89.69 162 LEU A N 1
ATOM 1278 C CA . LEU A 1 162 ? 39.270 4.591 -61.722 1.00 89.69 162 LEU A CA 1
ATOM 1279 C C . LEU A 1 162 ? 40.309 5.316 -60.862 1.00 89.69 162 LEU A C 1
ATOM 1281 O O . LEU A 1 162 ? 40.584 4.884 -59.736 1.00 89.69 162 LEU A O 1
ATOM 1285 N N . GLU A 1 163 ? 40.838 6.444 -61.347 1.00 89.44 163 GLU A N 1
ATOM 1286 C CA . GLU A 1 163 ? 41.736 7.286 -60.551 1.00 89.44 163 GLU A CA 1
ATOM 1287 C C . GLU A 1 163 ? 41.012 7.890 -59.339 1.00 89.44 163 GLU A C 1
ATOM 1289 O O . GLU A 1 163 ? 41.564 7.887 -58.237 1.00 89.44 163 GLU A O 1
ATOM 1294 N N . LEU A 1 164 ? 39.751 8.312 -59.492 1.00 90.62 164 LEU A N 1
ATOM 1295 C CA . LEU A 1 164 ? 38.934 8.849 -58.399 1.00 90.62 164 LEU A CA 1
ATOM 1296 C C . LEU A 1 164 ? 38.738 7.843 -57.253 1.00 90.62 164 LEU A C 1
ATOM 1298 O O . LEU A 1 164 ? 38.968 8.182 -56.090 1.00 90.62 164 LEU A O 1
ATOM 1302 N N . MET A 1 165 ? 38.347 6.601 -57.561 1.00 92.06 165 MET A N 1
ATOM 1303 C CA . MET A 1 165 ? 38.146 5.556 -56.547 1.00 92.06 165 MET A CA 1
ATOM 1304 C C . MET A 1 165 ? 39.446 5.216 -55.815 1.00 92.06 165 MET A C 1
ATOM 1306 O O . MET A 1 165 ? 39.457 5.072 -54.589 1.00 92.06 165 MET A O 1
ATOM 1310 N N . ARG A 1 166 ? 40.557 5.113 -56.556 1.00 92.12 166 ARG A N 1
ATOM 1311 C CA . ARG A 1 166 ? 41.877 4.834 -55.979 1.00 92.12 166 ARG A CA 1
ATOM 1312 C C . ARG A 1 166 ? 42.353 5.987 -55.093 1.00 92.12 166 ARG A C 1
ATOM 1314 O O . ARG A 1 166 ? 42.903 5.733 -54.023 1.00 92.12 166 ARG A O 1
ATOM 1321 N N . PHE A 1 167 ? 42.108 7.232 -55.500 1.00 92.06 167 PHE A N 1
ATOM 1322 C CA . PHE A 1 167 ? 42.418 8.431 -54.721 1.00 92.06 167 PHE A CA 1
ATOM 1323 C C . PHE A 1 167 ? 41.595 8.512 -53.427 1.00 92.06 167 PHE A C 1
ATOM 1325 O O . PHE A 1 167 ? 42.174 8.673 -52.352 1.00 92.06 167 PHE A O 1
ATOM 1332 N N . ASP A 1 168 ? 40.273 8.320 -53.492 1.00 91.25 168 ASP A N 1
ATOM 1333 C CA . ASP A 1 168 ? 39.403 8.342 -52.307 1.00 91.25 168 ASP A CA 1
ATOM 1334 C C . ASP A 1 168 ? 39.729 7.186 -51.341 1.00 91.25 168 ASP A C 1
ATOM 1336 O O . ASP A 1 168 ? 39.809 7.398 -50.128 1.00 91.25 168 ASP A O 1
ATOM 1340 N N . SER A 1 169 ? 40.003 5.980 -51.853 1.00 92.50 169 SER A N 1
ATOM 1341 C CA . SER A 1 169 ? 40.448 4.851 -51.025 1.00 92.50 169 SER A CA 1
ATOM 1342 C C . SER A 1 169 ? 41.782 5.134 -50.330 1.00 92.50 169 SER A C 1
ATOM 1344 O O . SER A 1 169 ? 41.933 4.819 -49.147 1.00 92.50 169 SER A O 1
ATOM 1346 N N . LEU A 1 170 ? 42.745 5.721 -51.046 1.00 90.56 170 LEU A N 1
ATOM 1347 C CA . LEU A 1 170 ? 44.054 6.064 -50.495 1.00 90.56 170 LEU A CA 1
ATOM 1348 C C . LEU A 1 170 ? 43.943 7.158 -49.429 1.00 90.56 170 LEU A C 1
ATOM 1350 O O . LEU A 1 170 ? 44.618 7.076 -48.405 1.00 90.56 170 LEU A O 1
ATOM 1354 N N . TYR A 1 171 ? 43.057 8.134 -49.629 1.00 91.06 171 TYR A N 1
ATOM 1355 C CA . TYR A 1 171 ? 42.768 9.163 -48.635 1.00 91.06 171 TYR A CA 1
ATOM 1356 C C . TYR A 1 171 ? 42.155 8.582 -47.362 1.00 91.06 171 TYR A C 1
ATOM 1358 O O . TYR A 1 171 ? 42.611 8.908 -46.272 1.00 91.06 171 TYR A O 1
ATOM 1366 N N . VAL A 1 172 ? 41.148 7.708 -47.477 1.00 91.50 172 VAL A N 1
ATOM 1367 C CA . VAL A 1 172 ? 40.543 7.047 -46.306 1.00 91.50 172 VAL A CA 1
ATOM 1368 C C . VAL A 1 172 ? 41.592 6.236 -45.548 1.00 91.50 172 VAL A C 1
ATOM 1370 O O . VAL A 1 172 ? 41.614 6.248 -44.320 1.00 91.50 172 VAL A O 1
ATOM 1373 N N . LYS A 1 173 ? 42.502 5.566 -46.260 1.00 91.62 173 LYS A N 1
ATOM 1374 C CA . LYS A 1 173 ? 43.607 4.837 -45.636 1.00 91.62 173 LYS A CA 1
ATOM 1375 C C . LYS A 1 173 ? 44.571 5.775 -44.896 1.00 91.62 173 LYS A C 1
ATOM 1377 O O . LYS A 1 173 ? 44.803 5.577 -43.712 1.00 91.62 173 LYS A O 1
ATOM 1382 N N . ASP A 1 174 ? 45.077 6.824 -45.543 1.00 88.25 174 ASP A N 1
ATOM 1383 C CA . ASP A 1 174 ? 46.028 7.763 -44.918 1.00 88.25 174 ASP A CA 1
ATOM 1384 C C . ASP A 1 174 ? 45.374 8.544 -43.755 1.00 88.25 174 ASP A C 1
ATOM 1386 O O . ASP A 1 174 ? 46.001 8.774 -42.722 1.00 88.25 174 ASP A O 1
ATOM 1390 N N . SER A 1 175 ? 44.085 8.894 -43.860 1.00 87.88 175 SER A N 1
ATOM 1391 C CA . SER A 1 175 ? 43.340 9.576 -42.792 1.00 87.88 175 SER A CA 1
ATOM 1392 C C . SER A 1 175 ? 43.050 8.664 -41.598 1.00 87.88 175 SER A C 1
ATOM 1394 O O . SER A 1 175 ? 43.130 9.101 -40.450 1.00 87.88 175 SER A O 1
ATOM 1396 N N . THR A 1 176 ? 42.756 7.384 -41.842 1.00 91.88 176 THR A N 1
ATOM 1397 C CA . THR A 1 176 ? 42.565 6.403 -40.767 1.00 91.88 176 THR A CA 1
ATOM 1398 C C . THR A 1 176 ? 43.883 6.060 -40.085 1.00 91.88 176 THR A C 1
ATOM 1400 O O . THR A 1 176 ? 43.917 6.050 -38.859 1.00 91.88 176 THR A O 1
ATOM 1403 N N . GLU A 1 177 ? 44.973 5.877 -40.834 1.00 91.94 177 GLU A N 1
ATOM 1404 C CA . GLU A 1 177 ? 46.321 5.656 -40.288 1.00 91.94 177 GLU A CA 1
ATOM 1405 C C . GLU A 1 177 ? 46.800 6.859 -39.462 1.00 91.94 177 GLU A C 1
ATOM 1407 O O . GLU A 1 177 ? 47.283 6.695 -38.342 1.00 91.94 177 GLU A O 1
ATOM 1412 N N . THR A 1 178 ? 46.620 8.086 -39.961 1.00 89.44 178 THR A N 1
ATOM 1413 C CA . THR A 1 178 ? 46.986 9.300 -39.210 1.00 89.44 178 THR A CA 1
ATOM 1414 C C . THR A 1 178 ? 46.129 9.484 -37.959 1.00 89.44 178 THR A C 1
ATOM 1416 O O . THR A 1 178 ? 46.664 9.819 -36.902 1.00 89.44 178 THR A O 1
ATOM 1419 N N . ALA A 1 179 ? 44.821 9.224 -38.030 1.00 91.69 179 ALA A N 1
ATOM 1420 C CA . ALA A 1 179 ? 43.937 9.274 -36.868 1.00 91.69 179 ALA A CA 1
ATOM 1421 C C . ALA A 1 179 ? 44.275 8.189 -35.833 1.00 91.69 179 ALA A C 1
ATOM 1423 O O . ALA A 1 179 ? 44.267 8.476 -34.636 1.00 91.69 179 ALA A O 1
ATOM 1424 N N . GLN A 1 180 ? 44.607 6.972 -36.277 1.00 94.44 180 GLN A N 1
ATOM 1425 C CA . GLN A 1 180 ? 45.084 5.887 -35.416 1.00 94.44 180 GLN A CA 1
ATOM 1426 C C . GLN A 1 180 ? 46.389 6.277 -34.730 1.00 94.44 180 GLN A C 1
ATOM 1428 O O . GLN A 1 180 ? 46.463 6.211 -33.508 1.00 94.44 180 GLN A O 1
ATOM 1433 N N . TRP A 1 181 ? 47.369 6.782 -35.480 1.00 93.44 181 TRP A N 1
ATOM 1434 C CA . TRP A 1 181 ? 48.642 7.238 -34.926 1.00 93.44 181 TRP A CA 1
ATOM 1435 C C . TRP A 1 181 ? 48.454 8.361 -33.895 1.00 93.44 181 TRP A C 1
ATOM 1437 O O . TRP A 1 181 ? 48.978 8.289 -32.783 1.00 93.44 181 TRP A O 1
ATOM 1447 N N . LEU A 1 182 ? 47.646 9.382 -34.208 1.00 95.06 182 LEU A N 1
ATOM 1448 C CA . LEU A 1 182 ? 47.314 10.454 -33.261 1.00 95.06 182 LEU A CA 1
ATOM 1449 C C . LEU A 1 182 ? 46.594 9.916 -32.017 1.00 95.06 182 LEU A C 1
ATOM 1451 O O . LEU A 1 182 ? 46.851 10.373 -30.898 1.00 95.06 182 LEU A O 1
ATOM 1455 N N . PHE A 1 183 ? 45.698 8.944 -32.195 1.00 94.25 183 PHE A N 1
ATOM 1456 C CA . PHE A 1 183 ? 44.998 8.292 -31.098 1.00 94.25 183 PHE A CA 1
ATOM 1457 C C . PHE A 1 183 ? 45.949 7.473 -30.226 1.00 94.25 183 PHE A C 1
ATOM 1459 O O . PHE A 1 183 ? 45.864 7.583 -29.010 1.00 94.25 183 PHE A O 1
ATOM 1466 N N . GLU A 1 184 ? 46.879 6.716 -30.802 1.00 95.31 184 GLU A N 1
ATOM 1467 C CA . GLU A 1 184 ? 47.899 5.955 -30.076 1.00 95.31 184 GLU A CA 1
ATOM 1468 C C . GLU A 1 184 ? 48.799 6.875 -29.254 1.00 95.31 184 GLU A C 1
ATOM 1470 O O . GLU A 1 184 ? 49.016 6.628 -28.067 1.00 95.31 184 GLU A O 1
ATOM 1475 N N . GLN A 1 185 ? 49.243 7.989 -29.842 1.00 94.81 185 GLN A N 1
ATOM 1476 C CA . GLN A 1 185 ? 50.003 9.021 -29.134 1.00 94.81 185 GLN A CA 1
ATOM 1477 C C . GLN A 1 185 ? 49.211 9.595 -27.956 1.00 94.81 185 GLN A C 1
ATOM 1479 O O . GLN A 1 185 ? 49.736 9.754 -26.850 1.00 94.81 185 GLN A O 1
ATOM 1484 N N . LYS A 1 186 ? 47.924 9.888 -28.164 1.00 92.81 186 LYS A N 1
ATOM 1485 C CA . LYS A 1 186 ? 47.025 10.351 -27.101 1.00 92.81 186 LYS A CA 1
ATOM 1486 C C . LYS A 1 186 ? 46.819 9.272 -26.031 1.00 92.81 186 LYS A C 1
ATOM 1488 O O . LYS A 1 186 ? 46.902 9.569 -24.843 1.00 92.81 186 LYS A O 1
ATOM 1493 N N . TRP A 1 187 ? 46.596 8.026 -26.432 1.00 92.69 187 TRP A N 1
ATOM 1494 C CA . TRP A 1 187 ? 46.359 6.879 -25.559 1.00 92.69 187 TRP A CA 1
ATOM 1495 C C . TRP A 1 187 ? 47.571 6.569 -24.680 1.00 92.69 187 TRP A C 1
ATOM 1497 O O . TRP A 1 187 ? 47.419 6.319 -23.480 1.00 92.69 187 TRP A O 1
ATOM 1507 N N . ALA A 1 188 ? 48.775 6.648 -25.252 1.00 94.38 188 ALA A N 1
ATOM 1508 C CA . ALA A 1 188 ? 50.040 6.481 -24.548 1.00 94.38 188 ALA A CA 1
ATOM 1509 C C . ALA A 1 188 ? 50.204 7.515 -23.424 1.00 94.38 188 ALA A C 1
ATOM 1511 O O . ALA A 1 188 ? 50.622 7.148 -22.327 1.00 94.38 188 ALA A O 1
ATOM 1512 N N . LYS A 1 189 ? 49.786 8.767 -23.660 1.00 94.12 189 LYS A N 1
ATOM 1513 C CA . LYS A 1 189 ? 49.834 9.864 -22.678 1.00 94.12 189 LYS A CA 1
ATOM 1514 C C . LYS A 1 189 ? 48.783 9.757 -21.562 1.00 94.12 189 LYS A C 1
ATOM 1516 O O . LYS A 1 189 ? 48.983 10.338 -20.501 1.00 94.12 189 LYS A O 1
ATOM 1521 N N . MET A 1 190 ? 47.678 9.035 -21.775 1.00 93.00 190 MET A N 1
ATOM 1522 C CA . MET A 1 190 ? 46.588 8.923 -20.792 1.00 93.00 190 MET A CA 1
ATOM 1523 C C . MET A 1 190 ? 46.931 7.988 -19.628 1.00 93.00 190 MET A C 1
ATOM 1525 O O . MET A 1 190 ? 47.473 6.894 -19.816 1.00 93.00 190 MET A O 1
ATOM 1529 N N . SER A 1 191 ? 46.515 8.374 -18.420 1.00 95.44 191 SER A N 1
ATOM 1530 C CA . SER A 1 191 ? 46.646 7.534 -17.225 1.00 95.44 191 SER A CA 1
ATOM 1531 C C . SER A 1 191 ? 45.694 6.327 -17.261 1.00 95.44 191 SER A C 1
ATOM 1533 O O . SER A 1 191 ? 44.678 6.309 -17.964 1.00 95.44 191 SER A O 1
ATOM 1535 N N . ARG A 1 192 ? 45.956 5.29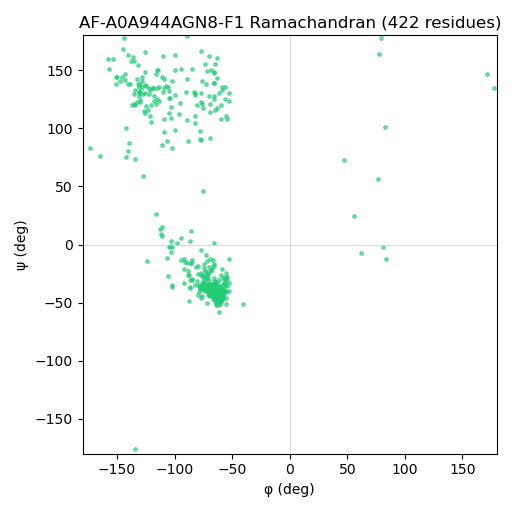7 -16.441 1.00 93.31 192 ARG A N 1
ATOM 1536 C CA . ARG A 1 192 ? 45.086 4.103 -16.349 1.00 93.31 192 ARG A CA 1
ATOM 1537 C C . ARG A 1 192 ? 43.628 4.454 -16.009 1.00 93.31 192 ARG A C 1
ATOM 1539 O O . ARG A 1 192 ? 42.719 3.774 -16.483 1.00 93.31 192 ARG A O 1
ATOM 1546 N N . ARG A 1 193 ? 43.393 5.492 -15.194 1.00 94.56 193 ARG A N 1
ATOM 1547 C CA . ARG A 1 193 ? 42.042 5.951 -14.817 1.00 94.56 193 ARG A CA 1
ATOM 1548 C C . ARG A 1 193 ? 41.319 6.599 -15.998 1.00 94.56 193 ARG A C 1
ATOM 1550 O O . ARG A 1 193 ? 40.161 6.281 -16.249 1.00 94.56 193 ARG A O 1
ATOM 1557 N N . GLU A 1 194 ? 42.014 7.438 -16.758 1.00 94.38 194 GLU A N 1
ATOM 1558 C CA . GLU A 1 194 ? 41.464 8.110 -17.940 1.00 94.38 194 GLU A CA 1
ATOM 1559 C C . GLU A 1 194 ? 41.128 7.123 -19.061 1.00 94.38 194 GLU A C 1
ATOM 1561 O O . GLU A 1 194 ? 40.066 7.231 -19.667 1.00 94.38 194 GLU A O 1
ATOM 1566 N N . ARG A 1 195 ? 41.972 6.104 -19.286 1.00 95.12 195 ARG A N 1
ATOM 1567 C CA . ARG A 1 195 ? 41.681 5.027 -20.252 1.00 95.12 195 ARG A CA 1
ATOM 1568 C C . ARG A 1 195 ? 40.413 4.259 -19.884 1.00 95.12 195 ARG A C 1
ATOM 1570 O O . ARG A 1 195 ? 39.568 4.016 -20.740 1.00 95.12 195 ARG A O 1
ATOM 1577 N N . LYS A 1 196 ? 40.246 3.915 -18.600 1.00 95.06 196 LYS A N 1
ATOM 1578 C CA . LYS A 1 196 ? 39.016 3.275 -18.104 1.00 95.06 196 LYS A CA 1
ATOM 1579 C C . LYS A 1 196 ? 37.788 4.163 -18.326 1.00 95.06 196 LYS A C 1
ATOM 1581 O O . LYS A 1 196 ? 36.765 3.658 -18.778 1.00 95.06 196 LYS A O 1
ATOM 1586 N N . LYS A 1 197 ? 37.900 5.468 -18.048 1.00 95.56 197 LYS A N 1
ATOM 1587 C CA . LYS A 1 197 ? 36.822 6.442 -18.277 1.00 95.56 197 LYS A CA 1
ATOM 1588 C C . LYS A 1 197 ? 36.439 6.523 -19.758 1.00 95.56 197 LYS A C 1
ATOM 1590 O O . LYS A 1 197 ? 35.265 6.399 -20.075 1.00 95.56 197 LYS A O 1
ATOM 1595 N N . TYR A 1 198 ? 37.419 6.632 -20.654 1.00 94.25 198 TYR A N 1
ATOM 1596 C CA . TYR A 1 198 ? 37.181 6.672 -22.098 1.00 94.25 198 TYR A CA 1
ATOM 1597 C C . TYR A 1 198 ? 36.478 5.405 -22.608 1.00 94.25 198 TYR A C 1
ATOM 1599 O O . TYR A 1 198 ? 35.474 5.496 -23.307 1.00 94.25 198 TYR A O 1
ATOM 1607 N N . LEU A 1 199 ? 36.953 4.214 -22.222 1.00 95.69 199 LEU A N 1
ATOM 1608 C CA . LEU A 1 199 ? 36.308 2.951 -22.608 1.00 95.69 199 LEU A CA 1
ATOM 1609 C C . LEU A 1 199 ? 34.874 2.858 -22.082 1.00 95.69 199 LEU A C 1
ATOM 1611 O O . LEU A 1 199 ? 33.989 2.345 -22.766 1.00 95.69 199 LEU A O 1
ATOM 1615 N N . TYR A 1 200 ? 34.637 3.366 -20.874 1.00 94.75 200 TYR A N 1
ATOM 1616 C CA . TYR A 1 200 ? 33.299 3.433 -20.309 1.00 94.75 200 TYR A CA 1
ATOM 1617 C C . TYR A 1 200 ? 32.387 4.370 -21.112 1.00 94.75 200 TYR A C 1
ATOM 1619 O O . TYR A 1 200 ? 31.277 3.969 -21.448 1.00 94.75 200 TYR A O 1
ATOM 1627 N N . GLU A 1 201 ? 32.858 5.568 -21.468 1.00 95.00 201 GLU A N 1
ATOM 1628 C CA . GLU A 1 201 ? 32.118 6.532 -22.295 1.00 95.00 201 GLU A CA 1
ATOM 1629 C C . GLU A 1 201 ? 31.798 5.970 -23.686 1.00 95.00 201 GLU A C 1
ATOM 1631 O O . GLU A 1 201 ? 30.677 6.128 -24.160 1.00 95.00 201 GLU A O 1
ATOM 1636 N N . GLN A 1 202 ? 32.728 5.234 -24.305 1.00 93.31 202 GLN A N 1
ATOM 1637 C CA . GLN A 1 202 ? 32.489 4.551 -25.583 1.00 93.31 202 GLN A CA 1
ATOM 1638 C C . GLN A 1 202 ? 31.453 3.422 -25.463 1.00 93.31 202 GLN A C 1
ATOM 1640 O O . GLN A 1 202 ? 30.630 3.225 -26.355 1.00 93.31 202 GLN A O 1
ATOM 1645 N N . ALA A 1 203 ? 31.454 2.682 -24.350 1.00 94.94 203 ALA A N 1
ATOM 1646 C CA . ALA A 1 203 ? 30.497 1.601 -24.109 1.00 94.94 203 ALA A CA 1
ATOM 1647 C C . ALA A 1 203 ? 29.114 2.093 -23.634 1.00 94.94 203 ALA A C 1
ATOM 1649 O O . ALA A 1 203 ? 28.137 1.340 -23.689 1.00 94.94 203 ALA A O 1
ATOM 1650 N N . LEU A 1 204 ? 29.015 3.327 -23.135 1.00 95.31 204 LEU A N 1
ATOM 1651 C CA . LEU A 1 204 ? 27.815 3.876 -22.503 1.00 95.31 204 LEU A CA 1
ATOM 1652 C C . LEU A 1 204 ? 26.599 3.932 -23.448 1.00 95.31 204 LEU A C 1
ATOM 1654 O O . LEU A 1 204 ? 25.549 3.435 -23.038 1.00 95.31 204 LEU A O 1
ATOM 1658 N N . PRO A 1 205 ? 26.696 4.409 -24.705 1.00 96.81 205 PRO A N 1
ATOM 1659 C CA . PRO A 1 205 ? 25.563 4.412 -25.633 1.00 96.81 205 PRO A CA 1
ATOM 1660 C C . PRO A 1 205 ? 24.983 3.015 -25.876 1.00 96.81 205 PRO A C 1
ATOM 1662 O O . PRO A 1 205 ? 23.768 2.835 -25.858 1.00 96.81 205 PRO A O 1
ATOM 1665 N N . ALA A 1 206 ? 25.842 2.000 -26.023 1.00 95.25 206 ALA A N 1
ATOM 1666 C CA . ALA A 1 206 ? 25.407 0.616 -26.203 1.00 95.25 206 ALA A CA 1
ATOM 1667 C C . ALA A 1 206 ? 24.713 0.062 -24.947 1.00 95.25 206 ALA A C 1
ATOM 1669 O O . ALA A 1 206 ? 23.716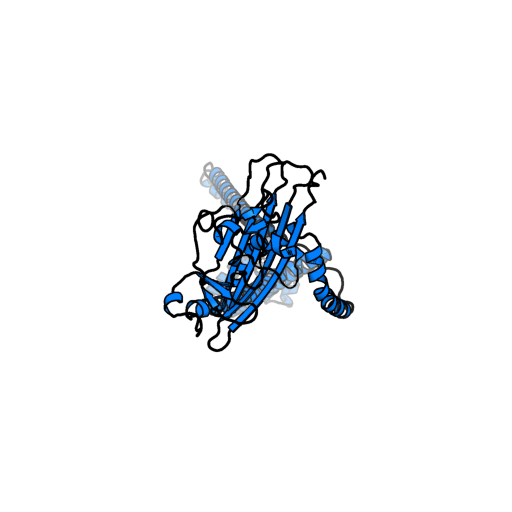 -0.657 -25.047 1.00 95.25 206 ALA A O 1
ATOM 1670 N N . LYS A 1 207 ? 25.208 0.416 -23.752 1.00 94.69 207 LYS A N 1
ATOM 1671 C CA . LYS A 1 207 ? 24.567 0.053 -22.478 1.00 94.69 207 LYS A CA 1
ATOM 1672 C C . LYS A 1 207 ? 23.196 0.713 -22.324 1.00 94.69 207 LYS A C 1
ATOM 1674 O O . LYS A 1 207 ? 22.255 0.023 -21.935 1.00 94.69 207 LYS A O 1
ATOM 1679 N N . ILE A 1 208 ? 23.077 1.999 -22.659 1.00 95.81 208 ILE A N 1
ATOM 1680 C CA . ILE A 1 208 ? 21.808 2.739 -22.630 1.00 95.81 208 ILE A CA 1
ATOM 1681 C C . ILE A 1 208 ? 20.821 2.125 -23.621 1.00 95.81 208 ILE A C 1
ATOM 1683 O O . ILE A 1 208 ? 19.755 1.693 -23.205 1.00 95.81 208 ILE A O 1
ATOM 1687 N N . ALA A 1 209 ? 21.209 1.942 -24.886 1.00 97.19 209 ALA A N 1
ATOM 1688 C CA . ALA A 1 209 ? 20.346 1.332 -25.900 1.00 97.19 209 ALA A CA 1
ATOM 1689 C C . ALA A 1 209 ? 19.868 -0.073 -25.492 1.00 97.19 209 ALA A C 1
ATOM 1691 O O . ALA A 1 209 ? 18.704 -0.434 -25.683 1.00 97.19 209 ALA A O 1
ATOM 1692 N N . ARG A 1 210 ? 20.745 -0.872 -24.867 1.00 96.00 210 ARG A N 1
ATOM 1693 C CA . ARG A 1 210 ? 20.366 -2.172 -24.302 1.00 96.00 210 ARG A CA 1
ATOM 1694 C C . ARG A 1 210 ? 19.343 -2.016 -23.177 1.00 96.00 210 ARG A C 1
ATOM 1696 O O . ARG A 1 210 ? 18.346 -2.737 -23.181 1.00 96.00 210 ARG A O 1
ATOM 1703 N N . MET A 1 211 ? 19.572 -1.114 -22.226 1.00 95.06 211 MET A N 1
ATOM 1704 C CA . MET A 1 211 ? 18.645 -0.850 -21.123 1.00 95.06 211 MET A CA 1
ATOM 1705 C C . MET A 1 211 ? 17.280 -0.379 -21.638 1.00 95.06 211 MET A C 1
ATOM 1707 O O . MET A 1 211 ? 16.258 -0.939 -21.239 1.00 95.06 211 MET A O 1
ATOM 1711 N N . ASP A 1 212 ? 17.270 0.554 -22.587 1.00 95.81 212 ASP A N 1
ATOM 1712 C CA . ASP A 1 212 ? 16.065 1.090 -23.215 1.00 95.81 212 ASP A CA 1
ATOM 1713 C C . ASP A 1 212 ? 15.304 -0.005 -23.961 1.00 95.81 212 ASP A C 1
ATOM 1715 O O . ASP A 1 212 ? 14.096 -0.144 -23.791 1.00 95.81 212 ASP A O 1
ATOM 1719 N N . SER A 1 213 ? 15.998 -0.878 -24.701 1.00 96.31 213 SER A N 1
ATOM 1720 C CA . SER A 1 213 ? 15.359 -2.016 -25.378 1.00 96.31 213 SER A CA 1
ATOM 1721 C C . SER A 1 213 ? 14.660 -2.971 -24.397 1.00 96.31 213 SER A C 1
ATOM 1723 O O . SER A 1 213 ? 13.567 -3.478 -24.671 1.00 96.31 213 SER A O 1
ATOM 1725 N N . ILE A 1 214 ? 15.260 -3.196 -23.222 1.00 95.81 214 ILE A N 1
ATOM 1726 C CA . ILE A 1 214 ? 14.686 -4.031 -22.162 1.00 95.81 214 ILE A CA 1
ATOM 1727 C C . ILE A 1 214 ? 13.471 -3.330 -21.548 1.00 95.81 214 ILE A C 1
ATOM 1729 O O . ILE A 1 214 ? 12.450 -3.983 -21.308 1.00 95.81 214 ILE A O 1
ATOM 1733 N N . LEU A 1 215 ? 13.565 -2.023 -21.302 1.00 95.12 215 LEU A N 1
ATOM 1734 C CA . LEU A 1 215 ? 12.486 -1.215 -20.743 1.00 95.12 215 LEU A CA 1
ATOM 1735 C C . LEU A 1 215 ? 11.297 -1.161 -21.709 1.00 95.12 215 LEU A C 1
ATOM 1737 O O . LEU A 1 215 ? 10.196 -1.537 -21.317 1.00 95.12 215 LEU A O 1
ATOM 1741 N N . HIS A 1 216 ? 11.520 -0.844 -22.985 1.00 95.94 216 HIS A N 1
ATOM 1742 C CA . HIS A 1 216 ? 10.483 -0.839 -24.018 1.00 95.94 216 HIS A CA 1
ATOM 1743 C C . HIS A 1 216 ? 9.782 -2.191 -24.147 1.00 95.94 216 HIS A C 1
ATOM 1745 O O . HIS A 1 216 ? 8.556 -2.253 -24.254 1.00 95.94 216 HIS A O 1
ATOM 1751 N N . ARG A 1 217 ? 10.531 -3.299 -24.074 1.00 96.00 217 ARG A N 1
ATOM 1752 C CA . ARG A 1 217 ? 9.929 -4.637 -24.070 1.00 96.00 217 ARG A CA 1
ATOM 1753 C C . ARG A 1 217 ? 9.045 -4.842 -22.838 1.00 96.00 217 ARG A C 1
ATOM 1755 O O . ARG A 1 217 ? 7.912 -5.298 -22.983 1.00 96.00 217 ARG A O 1
ATOM 1762 N N . LYS A 1 218 ? 9.522 -4.493 -21.639 1.00 95.25 218 LYS A N 1
ATOM 1763 C CA . LYS A 1 218 ? 8.731 -4.590 -20.399 1.00 95.25 218 LYS A CA 1
ATOM 1764 C C . LYS A 1 218 ? 7.467 -3.732 -20.466 1.00 95.25 218 LYS A C 1
ATOM 1766 O O . LYS A 1 218 ? 6.395 -4.224 -20.107 1.00 95.25 218 LYS A O 1
ATOM 1771 N N . ASP A 1 219 ? 7.575 -2.513 -20.977 1.00 94.06 219 ASP A N 1
ATOM 1772 C CA . ASP A 1 219 ? 6.451 -1.596 -21.133 1.00 94.06 219 ASP A CA 1
ATOM 1773 C C . ASP A 1 219 ? 5.446 -2.115 -22.156 1.00 94.06 219 ASP A C 1
ATOM 1775 O O . ASP A 1 219 ? 4.258 -2.153 -21.858 1.00 94.06 219 ASP A O 1
ATOM 1779 N N . SER A 1 220 ? 5.894 -2.642 -23.299 1.00 95.44 220 SER A N 1
ATOM 1780 C CA . SER A 1 220 ? 4.995 -3.240 -24.295 1.00 95.44 220 SER A CA 1
ATOM 1781 C C . SER A 1 220 ? 4.182 -4.414 -23.723 1.00 95.44 220 SER A C 1
ATOM 1783 O O . SER A 1 220 ? 2.968 -4.500 -23.925 1.00 95.44 220 SER A O 1
ATOM 1785 N N . ILE A 1 221 ? 4.823 -5.288 -22.935 1.00 94.44 221 ILE A N 1
ATOM 1786 C CA . ILE A 1 221 ? 4.165 -6.417 -22.263 1.00 94.44 221 ILE A CA 1
ATOM 1787 C C . ILE A 1 221 ? 3.163 -5.906 -21.229 1.00 94.44 221 ILE A C 1
ATOM 1789 O O . ILE A 1 221 ? 2.058 -6.441 -21.112 1.00 94.44 221 ILE A O 1
ATOM 1793 N N . LYS A 1 222 ? 3.541 -4.881 -20.465 1.00 92.62 222 LYS A N 1
ATOM 1794 C CA . LYS A 1 222 ? 2.684 -4.273 -19.450 1.00 92.62 222 LYS A CA 1
ATOM 1795 C C . LYS A 1 222 ? 1.460 -3.610 -20.081 1.00 92.62 222 LYS A C 1
ATOM 1797 O O . LYS A 1 222 ? 0.352 -3.917 -19.658 1.00 92.62 222 LYS A O 1
ATOM 1802 N N . THR A 1 223 ? 1.640 -2.807 -21.125 1.00 95.00 223 THR A N 1
ATOM 1803 C CA . THR A 1 223 ? 0.556 -2.148 -21.866 1.00 95.00 223 THR A CA 1
ATOM 1804 C C . THR A 1 223 ? -0.428 -3.165 -22.431 1.00 95.00 223 THR A C 1
ATOM 1806 O O . THR A 1 223 ? -1.635 -3.016 -22.249 1.00 95.00 223 THR A O 1
ATOM 1809 N N . ARG A 1 224 ? 0.062 -4.261 -23.030 1.00 93.94 224 ARG A N 1
ATOM 1810 C CA . ARG A 1 224 ? -0.807 -5.348 -23.508 1.00 93.94 224 ARG A CA 1
ATOM 1811 C C . ARG A 1 224 ? -1.595 -5.991 -22.366 1.00 93.94 224 ARG A C 1
ATOM 1813 O O . ARG A 1 224 ? -2.800 -6.184 -22.491 1.00 93.94 224 ARG A O 1
ATOM 1820 N N . LYS A 1 225 ? -0.937 -6.309 -21.245 1.00 89.00 225 LYS A N 1
ATOM 1821 C CA . LYS A 1 225 ? -1.608 -6.871 -20.060 1.00 89.00 225 LYS A CA 1
ATOM 1822 C C . LYS A 1 225 ? -2.675 -5.924 -19.516 1.00 89.00 225 LYS A C 1
ATOM 1824 O O . LYS A 1 225 ? -3.762 -6.381 -19.184 1.00 89.00 225 LYS A O 1
ATOM 1829 N N . ASP A 1 226 ? -2.377 -4.634 -19.425 1.00 83.88 226 ASP A N 1
ATOM 1830 C CA . ASP A 1 226 ? -3.309 -3.635 -18.908 1.00 83.88 226 ASP A CA 1
ATOM 1831 C C . ASP A 1 226 ? -4.501 -3.428 -19.865 1.00 83.88 226 ASP A C 1
ATOM 1833 O O . ASP A 1 226 ? -5.632 -3.337 -19.394 1.00 83.88 226 ASP A O 1
ATOM 1837 N N . SER A 1 227 ? -4.286 -3.479 -21.186 1.00 89.69 227 SER A N 1
ATOM 1838 C CA . SER A 1 227 ? -5.359 -3.460 -22.195 1.00 89.69 227 SER A CA 1
ATOM 1839 C C . SER A 1 227 ? -6.286 -4.676 -22.085 1.00 89.69 227 SER A C 1
ATOM 1841 O O . SER A 1 227 ? -7.501 -4.504 -22.012 1.00 89.69 227 SER A O 1
ATOM 1843 N N . ILE A 1 228 ? -5.732 -5.891 -21.975 1.00 89.69 228 ILE A N 1
ATOM 1844 C CA . ILE A 1 228 ? -6.531 -7.113 -21.770 1.00 89.69 228 ILE A CA 1
ATOM 1845 C C . ILE A 1 228 ? -7.353 -6.991 -20.484 1.00 89.69 228 ILE A C 1
ATOM 1847 O O . ILE A 1 228 ? -8.549 -7.253 -20.491 1.00 89.69 228 ILE A O 1
ATOM 1851 N N . LEU A 1 229 ? -6.734 -6.540 -19.389 1.00 80.94 229 LEU A N 1
ATOM 1852 C CA . LEU A 1 229 ? -7.417 -6.360 -18.107 1.00 80.94 229 LEU A CA 1
ATOM 1853 C C . LEU A 1 229 ? -8.553 -5.333 -18.162 1.00 80.94 229 LEU A C 1
ATOM 1855 O O . LEU A 1 229 ? -9.533 -5.508 -17.443 1.00 80.94 229 LEU A O 1
ATOM 1859 N N . ALA A 1 230 ? -8.399 -4.269 -18.952 1.00 81.50 230 ALA A N 1
ATOM 1860 C CA . ALA A 1 230 ? -9.422 -3.245 -19.135 1.00 81.50 230 ALA A CA 1
ATOM 1861 C C . ALA A 1 230 ? -10.577 -3.736 -20.021 1.00 81.50 230 ALA A C 1
ATOM 1863 O O . ALA A 1 230 ? -11.727 -3.416 -19.740 1.00 81.50 230 ALA A O 1
ATOM 1864 N N . ALA A 1 231 ? -10.276 -4.528 -21.056 1.00 89.00 231 ALA A N 1
ATOM 1865 C CA . ALA A 1 231 ? -11.268 -5.068 -21.981 1.00 89.00 231 ALA A CA 1
ATOM 1866 C C . ALA A 1 231 ? -12.075 -6.233 -21.386 1.00 89.00 231 ALA A C 1
ATOM 1868 O O . ALA A 1 231 ? -13.252 -6.380 -21.697 1.00 89.00 231 ALA A O 1
ATOM 1869 N N . THR A 1 232 ? -11.469 -7.067 -20.532 1.00 85.06 232 THR A N 1
ATOM 1870 C CA . THR A 1 232 ? -12.166 -8.203 -19.912 1.00 85.06 232 THR A CA 1
ATOM 1871 C C . THR A 1 232 ? -12.969 -7.745 -18.687 1.00 85.06 232 THR A C 1
ATOM 1873 O O . THR A 1 232 ? -12.347 -7.424 -17.663 1.00 85.06 232 THR A O 1
ATOM 1876 N N . PRO A 1 233 ? -14.318 -7.739 -18.716 1.00 80.25 233 PRO A N 1
ATOM 1877 C CA . PRO A 1 233 ? -15.106 -7.436 -17.530 1.00 80.25 233 PRO A CA 1
ATOM 1878 C C . PRO A 1 233 ? -14.890 -8.537 -16.491 1.00 80.25 233 PRO A C 1
ATOM 1880 O O . PRO A 1 233 ? -15.006 -9.728 -16.768 1.00 80.25 233 PRO A O 1
ATOM 1883 N N . ARG A 1 234 ? -14.538 -8.137 -15.272 1.00 81.81 234 ARG A N 1
ATOM 1884 C CA . ARG A 1 234 ? -14.300 -9.055 -14.158 1.00 81.81 234 ARG A CA 1
ATOM 1885 C C . ARG A 1 234 ? -15.465 -8.954 -13.189 1.00 81.81 234 ARG A C 1
ATOM 1887 O O . ARG A 1 234 ? -15.445 -8.125 -12.281 1.00 81.81 234 ARG A O 1
ATOM 1894 N N . ILE A 1 235 ? -16.480 -9.766 -13.438 1.00 84.31 235 ILE A N 1
ATOM 1895 C CA . ILE A 1 235 ? -17.713 -9.795 -12.657 1.00 84.31 235 ILE A CA 1
ATOM 1896 C C . ILE A 1 235 ? -17.532 -10.781 -11.498 1.00 84.31 235 ILE A C 1
ATOM 1898 O O . ILE A 1 235 ? -16.841 -11.791 -11.628 1.00 84.31 235 ILE A O 1
ATOM 1902 N N . LEU A 1 236 ? -18.086 -10.444 -10.336 1.00 88.81 236 LEU A N 1
ATOM 1903 C CA . LEU A 1 236 ? -18.158 -11.370 -9.213 1.00 88.81 236 LEU A CA 1
ATOM 1904 C C . LEU A 1 236 ? -19.272 -12.378 -9.493 1.00 88.81 236 LEU A C 1
ATOM 1906 O O . LEU A 1 236 ? -20.427 -11.984 -9.634 1.00 88.81 236 LEU A O 1
ATOM 1910 N N . GLU A 1 237 ? -18.909 -13.654 -9.535 1.00 89.19 237 GLU A N 1
ATOM 1911 C CA . GLU A 1 237 ? -19.845 -14.770 -9.606 1.00 89.19 237 GLU A CA 1
ATOM 1912 C C . GLU A 1 237 ? -19.822 -15.501 -8.261 1.00 89.19 237 GLU A C 1
ATOM 1914 O O . GLU A 1 237 ? -18.830 -16.149 -7.921 1.00 89.19 237 GLU A O 1
ATOM 1919 N N . THR A 1 238 ? -20.890 -15.350 -7.481 1.00 90.25 238 THR A N 1
ATOM 1920 C CA . THR A 1 238 ? -21.054 -15.966 -6.159 1.00 90.25 238 THR A CA 1
ATOM 1921 C C . THR A 1 238 ? -22.506 -16.369 -5.960 1.00 90.25 238 THR A C 1
ATOM 1923 O O . THR A 1 238 ? -23.401 -15.694 -6.457 1.00 90.25 238 THR A O 1
ATOM 1926 N N . TYR A 1 239 ? -22.729 -17.457 -5.229 1.00 89.94 239 TYR A N 1
ATOM 1927 C CA . TYR A 1 239 ? -24.065 -17.937 -4.873 1.00 89.94 239 TYR A CA 1
ATOM 1928 C C . TYR A 1 239 ? -24.631 -17.261 -3.614 1.00 89.94 239 TYR A C 1
ATOM 1930 O O . TYR A 1 239 ? -25.813 -17.406 -3.322 1.00 89.94 239 TYR A O 1
ATOM 1938 N N . VAL A 1 240 ? -23.791 -16.558 -2.844 1.00 88.75 240 VAL A N 1
ATOM 1939 C CA . VAL A 1 240 ? -24.168 -16.039 -1.517 1.00 88.75 240 VAL A CA 1
ATOM 1940 C C . VAL A 1 240 ? -24.731 -14.624 -1.581 1.00 88.75 240 VAL A C 1
ATOM 1942 O O . VAL A 1 240 ? -25.597 -14.259 -0.791 1.00 88.75 240 VAL A O 1
ATOM 1945 N N . LEU A 1 241 ? -24.243 -13.804 -2.515 1.00 89.12 241 LEU A N 1
ATOM 1946 C CA . LEU A 1 241 ? -24.752 -12.448 -2.682 1.00 89.12 241 LEU A CA 1
ATOM 1947 C C . LEU A 1 241 ? -25.912 -12.445 -3.682 1.00 89.12 241 LEU A C 1
ATOM 1949 O O . LEU A 1 241 ? -25.744 -12.967 -4.781 1.00 89.12 241 LEU A O 1
ATOM 1953 N N . PRO A 1 242 ? -27.048 -11.807 -3.357 1.00 89.00 242 PRO A N 1
ATOM 1954 C CA . PRO A 1 242 ? -28.121 -11.617 -4.320 1.00 89.00 242 PRO A CA 1
ATOM 1955 C C . PRO A 1 242 ? -27.678 -10.685 -5.455 1.00 89.00 242 PRO A C 1
ATOM 1957 O O . PRO A 1 242 ? -26.937 -9.720 -5.235 1.00 89.00 242 PRO A O 1
ATOM 1960 N N . ASP A 1 243 ? -28.210 -10.914 -6.655 1.00 86.19 243 ASP A N 1
ATOM 1961 C CA . ASP A 1 243 ? -27.883 -10.144 -7.865 1.00 86.19 243 ASP A CA 1
ATOM 1962 C C . ASP A 1 243 ? -28.129 -8.633 -7.702 1.00 86.19 243 ASP A C 1
ATOM 1964 O O . ASP A 1 243 ? -27.396 -7.801 -8.241 1.00 86.19 243 ASP A O 1
ATOM 1968 N N . SER A 1 244 ? -29.103 -8.248 -6.871 1.00 87.88 244 SER A N 1
ATOM 1969 C CA . SER A 1 244 ? -29.387 -6.846 -6.539 1.00 87.88 244 SER A CA 1
ATOM 1970 C C . SER A 1 244 ? -28.263 -6.155 -5.758 1.00 87.88 244 SER A C 1
ATOM 1972 O O . SER A 1 244 ? -28.187 -4.932 -5.710 1.00 87.88 244 SER A O 1
ATOM 1974 N N . LEU A 1 245 ? -27.349 -6.887 -5.128 1.00 86.75 245 LEU A N 1
ATOM 1975 C CA . LEU A 1 245 ? -26.192 -6.276 -4.475 1.00 86.75 245 LEU A CA 1
ATOM 1976 C C . LEU A 1 245 ? -24.995 -6.177 -5.409 1.00 86.75 245 LEU A C 1
ATOM 1978 O O . LEU A 1 245 ? -24.106 -5.363 -5.158 1.00 86.75 245 LEU A O 1
ATOM 1982 N N . GLN A 1 246 ? -25.007 -6.895 -6.533 1.00 82.06 246 GLN A N 1
ATOM 1983 C CA . GLN A 1 246 ? -23.902 -6.921 -7.482 1.00 82.06 246 GLN A CA 1
ATOM 1984 C C . GLN A 1 246 ? -23.589 -5.536 -8.058 1.00 82.06 246 GLN A C 1
ATOM 1986 O O . GLN A 1 246 ? -22.442 -5.278 -8.421 1.00 82.06 246 GLN A O 1
ATOM 1991 N N . TYR A 1 247 ? -24.552 -4.604 -8.119 1.00 83.19 247 TYR A N 1
ATOM 1992 C CA . TYR A 1 247 ? -24.309 -3.231 -8.579 1.00 83.19 247 TYR A CA 1
ATOM 1993 C C . TYR A 1 247 ? -23.716 -2.303 -7.506 1.00 83.19 247 TYR A C 1
ATOM 1995 O O . TYR A 1 247 ? -23.063 -1.320 -7.876 1.00 83.19 247 TYR A O 1
ATOM 2003 N N . ARG A 1 248 ? -23.827 -2.622 -6.209 1.00 88.81 248 ARG A N 1
ATOM 2004 C CA . ARG A 1 248 ? -23.292 -1.768 -5.136 1.00 88.81 248 ARG A CA 1
ATOM 2005 C C . ARG A 1 248 ? -21.771 -1.643 -5.216 1.00 88.81 248 ARG A C 1
ATOM 2007 O O . ARG A 1 248 ? -21.060 -2.576 -5.578 1.00 88.81 248 ARG A O 1
ATOM 2014 N N . ARG A 1 249 ? -21.256 -0.449 -4.904 1.00 89.62 249 ARG A N 1
ATOM 2015 C CA . ARG A 1 249 ? -19.812 -0.154 -4.973 1.00 89.62 249 ARG A CA 1
ATOM 2016 C C . ARG A 1 249 ? -19.025 -0.850 -3.865 1.00 89.62 249 ARG A C 1
ATOM 2018 O O . ARG A 1 249 ? -17.905 -1.298 -4.107 1.00 89.62 249 ARG A O 1
ATOM 2025 N N . ILE A 1 250 ? -19.612 -0.875 -2.675 1.00 90.50 250 ILE A N 1
ATOM 2026 C CA . ILE A 1 250 ? -19.075 -1.485 -1.466 1.00 90.50 250 ILE A CA 1
ATOM 2027 C C . ILE A 1 250 ? -20.195 -2.347 -0.900 1.00 90.50 250 ILE A C 1
ATOM 2029 O O . ILE A 1 250 ? -21.327 -1.881 -0.748 1.00 90.50 250 ILE A O 1
ATOM 2033 N N . ILE A 1 251 ? -19.871 -3.602 -0.642 1.00 92.31 251 ILE A N 1
ATOM 2034 C CA . ILE A 1 251 ? -20.717 -4.548 0.069 1.00 92.31 251 ILE A CA 1
ATOM 2035 C C . ILE A 1 251 ? -19.899 -4.982 1.270 1.00 92.31 251 ILE A C 1
ATOM 2037 O O . ILE A 1 251 ? -18.719 -5.293 1.114 1.00 92.31 251 ILE A O 1
ATOM 2041 N N . HIS A 1 252 ? -20.504 -4.996 2.448 1.00 92.12 252 HIS A N 1
ATOM 2042 C CA . HIS A 1 252 ? -19.869 -5.575 3.617 1.00 92.12 252 HIS A CA 1
ATOM 2043 C C . HIS A 1 252 ? -20.837 -6.438 4.401 1.00 92.12 252 HIS A C 1
ATOM 2045 O O . HIS A 1 252 ? -22.060 -6.310 4.282 1.00 92.12 252 HIS A O 1
ATOM 2051 N N . TRP A 1 253 ? -20.277 -7.345 5.177 1.00 92.69 253 TRP A N 1
ATOM 2052 C CA . TRP A 1 253 ? -21.026 -8.295 5.977 1.00 92.69 253 TRP A CA 1
ATOM 2053 C C . TRP A 1 253 ? -20.195 -8.718 7.178 1.00 92.69 253 TRP A C 1
ATOM 2055 O O . TRP A 1 253 ? -18.970 -8.594 7.175 1.00 92.69 253 TRP A O 1
ATOM 2065 N N . THR A 1 254 ? -20.881 -9.225 8.188 1.00 91.94 254 THR A N 1
ATOM 2066 C CA . THR A 1 254 ? -20.280 -10.033 9.246 1.00 91.94 254 THR A CA 1
ATOM 2067 C C . THR A 1 254 ? -20.548 -11.504 8.949 1.00 91.94 254 THR A C 1
ATOM 2069 O O . THR A 1 254 ? -21.416 -11.833 8.131 1.00 91.94 254 THR A O 1
ATOM 2072 N N . HIS A 1 255 ? -19.800 -12.393 9.589 1.00 89.94 255 HIS A N 1
ATOM 2073 C CA . HIS A 1 255 ? -20.087 -13.821 9.557 1.00 89.94 255 HIS A CA 1
ATOM 2074 C C . HIS A 1 255 ? -20.049 -14.385 10.971 1.00 89.94 255 HIS A C 1
ATOM 2076 O O . HIS A 1 255 ? -19.372 -13.840 11.842 1.00 89.94 255 HIS A O 1
ATOM 2082 N N . ASP A 1 256 ? -20.773 -15.475 11.198 1.00 85.81 256 ASP A N 1
ATOM 2083 C CA . ASP A 1 256 ? -20.678 -16.180 12.471 1.00 85.81 256 ASP A CA 1
ATOM 2084 C C . ASP A 1 256 ? -19.327 -16.920 12.587 1.00 85.81 256 ASP A C 1
ATOM 2086 O O . ASP A 1 256 ? -18.717 -17.325 11.592 1.00 85.81 256 ASP A O 1
ATOM 2090 N N . ARG A 1 257 ? -18.814 -17.070 13.814 1.00 81.69 257 ARG A N 1
ATOM 2091 C CA . ARG A 1 257 ? -17.519 -17.725 14.072 1.00 81.69 257 ARG A CA 1
ATOM 2092 C C . ARG A 1 257 ? -17.565 -19.213 13.724 1.00 81.69 257 ARG A C 1
ATOM 2094 O O . ARG A 1 257 ? -16.545 -19.766 13.318 1.00 81.69 257 ARG A O 1
ATOM 2101 N N . TYR A 1 258 ? -18.717 -19.859 13.901 1.00 82.44 258 TYR A N 1
ATOM 2102 C CA . TYR A 1 258 ? -18.869 -21.305 13.715 1.00 82.44 258 TYR A CA 1
ATOM 2103 C C . TYR A 1 258 ? -19.530 -21.654 12.386 1.00 82.44 258 TYR A C 1
ATOM 2105 O O . TYR A 1 258 ? -19.156 -22.642 11.752 1.00 82.44 258 TYR A O 1
ATOM 2113 N N . VAL A 1 259 ? -20.493 -20.842 11.954 1.00 82.00 259 VAL A N 1
ATOM 2114 C CA . VAL A 1 259 ? -21.185 -21.006 10.680 1.00 82.00 259 VAL A CA 1
ATOM 2115 C C . VAL A 1 259 ? -20.775 -19.883 9.736 1.00 82.00 259 VAL A C 1
ATOM 2117 O O . VAL A 1 259 ? -20.842 -18.709 10.075 1.00 82.00 259 VAL A O 1
ATOM 2120 N N . ASN A 1 260 ? -20.408 -20.224 8.502 1.00 82.12 260 ASN A N 1
ATOM 2121 C CA . ASN A 1 260 ? -20.148 -19.237 7.449 1.00 82.12 260 ASN A CA 1
ATOM 2122 C C . ASN A 1 260 ? -21.454 -18.630 6.889 1.00 82.12 260 ASN A C 1
ATOM 2124 O O . ASN A 1 260 ? -21.645 -18.564 5.675 1.00 82.12 260 ASN A O 1
ATOM 2128 N N . ASP A 1 261 ? -22.374 -18.238 7.769 1.00 86.19 261 ASP A N 1
ATOM 2129 C CA . ASP A 1 261 ? -23.584 -17.516 7.397 1.00 86.19 261 ASP A CA 1
ATOM 2130 C C . ASP A 1 261 ? -23.265 -16.027 7.238 1.00 86.19 261 ASP A C 1
ATOM 2132 O O . ASP A 1 261 ? -22.620 -15.424 8.100 1.00 86.19 261 ASP A O 1
ATOM 2136 N N . LEU A 1 262 ? -23.682 -15.438 6.117 1.00 88.56 262 LEU A N 1
ATOM 2137 C CA . LEU A 1 262 ? -23.335 -14.063 5.767 1.00 88.56 262 LEU A CA 1
ATOM 2138 C C . LEU A 1 262 ? -24.442 -13.109 6.187 1.00 88.56 262 LEU A C 1
ATOM 2140 O O . LEU A 1 262 ? -25.508 -13.044 5.576 1.00 88.56 262 LEU A O 1
ATOM 2144 N N . GLN A 1 263 ? -24.134 -12.269 7.169 1.00 90.69 263 GLN A N 1
ATOM 2145 C CA . GLN A 1 263 ? -25.039 -11.231 7.635 1.00 90.69 263 GLN A CA 1
ATOM 2146 C C . GLN A 1 263 ? -24.658 -9.887 7.025 1.00 90.69 263 GLN A C 1
ATOM 2148 O O . GLN A 1 263 ? -23.755 -9.183 7.485 1.00 90.69 263 GLN A O 1
ATOM 2153 N N . LEU A 1 264 ? -25.370 -9.511 5.967 1.00 90.19 264 LEU A N 1
ATOM 2154 C CA . LEU A 1 264 ? -25.179 -8.231 5.293 1.00 90.19 264 LEU A CA 1
ATOM 2155 C C . LEU A 1 264 ? -25.465 -7.064 6.244 1.00 90.19 264 LEU A C 1
ATOM 2157 O O . LEU A 1 264 ? -26.520 -7.004 6.879 1.00 90.19 264 LEU A O 1
ATOM 2161 N N . LYS A 1 265 ? -24.544 -6.097 6.301 1.00 87.50 265 LYS A N 1
ATOM 2162 C CA . LYS A 1 265 ? -24.737 -4.852 7.058 1.00 87.50 265 LYS A CA 1
ATOM 2163 C C . LYS A 1 265 ? -24.884 -3.674 6.087 1.00 87.50 265 LYS A C 1
ATOM 2165 O O . LYS A 1 265 ? -24.243 -3.655 5.035 1.00 87.50 265 LYS A O 1
ATOM 2170 N N . PRO A 1 266 ? -25.722 -2.670 6.394 1.00 82.25 266 PRO A N 1
ATOM 2171 C CA . PRO A 1 266 ? -25.793 -1.463 5.581 1.00 82.25 266 PRO A CA 1
ATOM 2172 C C . PRO A 1 266 ? -24.468 -0.692 5.657 1.00 82.25 266 PRO A C 1
ATOM 2174 O O . PRO A 1 266 ? -23.866 -0.589 6.726 1.00 82.25 266 PRO A O 1
ATOM 2177 N N . PHE A 1 267 ? -24.010 -0.163 4.521 1.00 79.25 267 PHE A N 1
ATOM 2178 C CA . PHE A 1 267 ? -22.873 0.756 4.462 1.00 79.25 267 PHE A CA 1
ATOM 2179 C C . PHE A 1 267 ? -23.356 2.174 4.760 1.00 79.25 267 PHE A C 1
ATOM 2181 O O . PHE A 1 267 ? -24.332 2.616 4.153 1.00 79.25 267 PHE A O 1
ATOM 2188 N N . ASP A 1 268 ? -22.679 2.875 5.664 1.00 69.88 268 ASP A N 1
ATOM 2189 C CA . ASP A 1 268 ? -22.975 4.266 5.993 1.00 69.88 268 ASP A CA 1
ATOM 2190 C C . ASP A 1 268 ? -21.817 5.170 5.551 1.00 69.88 268 ASP A C 1
ATOM 2192 O O . ASP A 1 268 ? -20.650 4.843 5.740 1.00 69.88 268 ASP A O 1
ATOM 2196 N N . THR A 1 269 ? -22.151 6.295 4.922 1.00 64.56 269 THR A N 1
ATOM 2197 C CA . THR A 1 269 ? -21.210 7.317 4.444 1.00 64.56 269 THR A CA 1
ATOM 2198 C C . THR A 1 269 ? -21.170 8.565 5.328 1.00 64.56 269 THR A C 1
ATOM 2200 O O . THR A 1 269 ? -20.458 9.508 4.989 1.00 64.56 269 THR A O 1
ATOM 2203 N N . THR A 1 270 ? -21.967 8.642 6.399 1.00 66.56 270 THR A N 1
ATOM 2204 C CA . THR A 1 270 ? -21.991 9.821 7.280 1.00 66.56 270 THR A CA 1
ATOM 2205 C C . THR A 1 270 ? -20.687 9.978 8.069 1.00 66.56 270 THR A C 1
ATOM 2207 O O . THR A 1 270 ? -20.021 9.000 8.402 1.00 66.56 270 THR A O 1
ATOM 2210 N N . TYR A 1 271 ? -20.333 11.230 8.386 1.00 55.31 271 TYR A N 1
ATOM 2211 C CA . TYR A 1 271 ? -19.064 11.619 9.024 1.00 55.31 271 TYR A CA 1
ATOM 2212 C C . TYR A 1 271 ? -18.762 10.877 10.347 1.00 55.31 271 TYR A C 1
ATOM 2214 O O . TYR A 1 271 ? -17.601 10.589 10.626 1.00 55.31 271 TYR A O 1
ATOM 2222 N N . ASN A 1 272 ? -19.798 10.487 11.102 1.00 54.34 272 ASN A N 1
ATOM 2223 C CA . ASN A 1 272 ? -19.677 9.736 12.361 1.00 54.34 272 ASN A CA 1
ATOM 2224 C C . ASN A 1 272 ? -20.215 8.295 12.302 1.00 54.34 272 ASN A C 1
ATOM 2226 O O . ASN A 1 272 ? -20.387 7.683 13.349 1.00 54.34 272 ASN A O 1
ATOM 2230 N N . TYR A 1 273 ? -20.489 7.718 11.122 1.00 56.09 273 TYR A N 1
ATOM 2231 C CA . TYR A 1 273 ? -21.161 6.408 11.023 1.00 56.09 273 TYR A CA 1
ATOM 2232 C C . TYR A 1 273 ? -22.403 6.334 11.951 1.00 56.09 273 TYR A C 1
ATOM 2234 O O . TYR A 1 273 ? -22.393 5.630 12.966 1.00 56.09 273 TYR A O 1
ATOM 2242 N N . ARG A 1 274 ? -23.480 7.036 11.566 1.00 51.91 274 ARG A N 1
ATOM 2243 C CA . ARG A 1 274 ? -24.821 7.077 12.194 1.00 51.91 274 ARG A CA 1
ATOM 2244 C C . ARG A 1 274 ? -24.933 7.925 13.466 1.00 51.91 274 ARG A C 1
ATOM 2246 O O . ARG A 1 274 ? -25.400 7.416 14.468 1.00 51.91 274 ARG A O 1
ATOM 2253 N N . PHE A 1 275 ? -24.582 9.214 13.437 1.00 57.91 275 PHE A N 1
ATOM 2254 C CA . PHE A 1 275 ? -24.838 10.182 14.536 1.00 57.91 275 PHE A CA 1
ATOM 2255 C C . PHE A 1 275 ? -24.181 9.905 15.910 1.00 57.91 275 PHE A C 1
ATOM 2257 O O . PHE A 1 275 ? -24.264 10.767 16.778 1.00 57.91 275 PHE A O 1
ATOM 2264 N N . HIS A 1 276 ? -23.529 8.761 16.129 1.00 68.56 276 HIS A N 1
ATOM 2265 C CA . HIS A 1 276 ? -23.045 8.348 17.447 1.00 68.56 276 HIS A CA 1
ATOM 2266 C C . HIS A 1 276 ? -21.532 8.537 17.604 1.00 68.56 276 HIS A C 1
ATOM 2268 O O . HIS A 1 276 ? -20.755 7.982 16.828 1.00 68.56 276 HIS A O 1
ATOM 2274 N N . ASP A 1 277 ? -21.12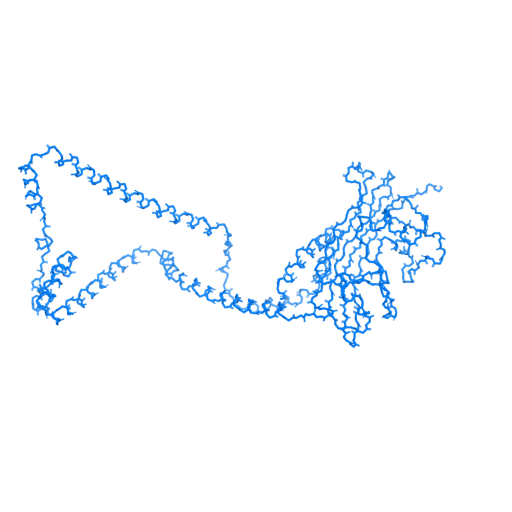0 9.255 18.649 1.00 68.75 277 ASP A N 1
ATOM 2275 C CA . ASP A 1 277 ? -19.702 9.528 18.933 1.00 68.75 277 ASP A CA 1
ATOM 2276 C C . ASP A 1 277 ? -18.956 8.291 19.454 1.00 68.75 277 ASP A C 1
ATOM 2278 O O . ASP A 1 277 ? -17.775 8.097 19.175 1.00 68.75 277 ASP A O 1
ATOM 2282 N N . SER A 1 278 ? -19.660 7.414 20.176 1.00 79.50 278 SER A N 1
ATOM 2283 C CA . SER A 1 278 ? -19.091 6.188 20.737 1.00 79.50 278 SER A CA 1
ATOM 2284 C C . SER A 1 278 ? -19.592 4.923 20.024 1.00 79.50 278 SER A C 1
ATOM 2286 O O . SER A 1 278 ? -20.777 4.837 19.695 1.00 79.50 278 SER A O 1
ATOM 2288 N N . PRO A 1 279 ? -18.743 3.892 19.827 1.00 80.19 279 PRO A N 1
ATOM 2289 C CA . PRO A 1 279 ? -19.125 2.651 19.151 1.00 80.19 279 PRO A CA 1
ATOM 2290 C C . PRO A 1 279 ? -20.302 1.915 19.800 1.00 80.19 279 PRO A C 1
ATOM 2292 O O . PRO A 1 279 ? -21.167 1.420 19.085 1.00 80.19 279 PRO A O 1
ATOM 2295 N N . PHE A 1 280 ? -20.378 1.878 21.134 1.00 82.62 280 PHE A N 1
ATOM 2296 C CA . PHE A 1 280 ? -21.420 1.137 21.858 1.00 82.62 280 PHE A CA 1
ATOM 2297 C C . PHE A 1 280 ? -22.832 1.705 21.651 1.00 82.62 280 PHE A C 1
ATOM 2299 O O . PHE A 1 280 ? -23.802 0.949 21.653 1.00 82.62 280 PHE A O 1
ATOM 2306 N N . LEU A 1 281 ? -22.945 3.012 21.392 1.00 82.00 281 LEU A N 1
ATOM 2307 C CA . LEU A 1 281 ? -24.219 3.680 21.102 1.00 82.00 281 LEU A CA 1
ATOM 2308 C C . LEU A 1 281 ? -24.833 3.229 19.765 1.00 82.00 281 LEU A C 1
ATOM 2310 O O . LEU A 1 281 ? -25.998 3.493 19.491 1.00 82.00 281 LEU A O 1
ATOM 2314 N N . LYS A 1 282 ? -24.063 2.533 18.918 1.00 77.31 282 LYS A N 1
ATOM 2315 C CA . LYS A 1 282 ? -24.562 1.960 17.657 1.00 77.31 282 LYS A CA 1
ATOM 2316 C C . LYS A 1 282 ? -25.403 0.710 17.883 1.00 77.31 282 LYS A C 1
ATOM 2318 O O . LYS A 1 282 ? -26.233 0.368 17.041 1.00 77.31 282 LYS A O 1
ATOM 2323 N N . GLU A 1 283 ? -25.148 0.004 18.977 1.00 76.19 283 GLU A N 1
ATOM 2324 C CA . GLU A 1 283 ? -25.763 -1.285 19.267 1.00 76.19 283 GLU A CA 1
ATOM 2325 C C . GLU A 1 283 ? -26.883 -1.158 20.290 1.00 76.19 283 GLU A C 1
ATOM 2327 O O . GLU A 1 283 ? -27.884 -1.868 20.178 1.00 76.19 283 GLU A O 1
ATOM 2332 N N . ASP A 1 284 ? -26.750 -0.256 21.266 1.00 77.94 284 ASP A N 1
ATOM 2333 C CA . ASP A 1 284 ? -27.740 -0.042 22.318 1.00 77.94 284 ASP A CA 1
ATOM 2334 C C . ASP A 1 284 ? -27.927 1.436 22.673 1.00 77.94 284 ASP A C 1
ATOM 2336 O O . ASP A 1 284 ? -27.106 2.276 22.320 1.00 77.94 284 ASP A O 1
ATOM 2340 N N . ILE A 1 285 ? -29.034 1.744 23.359 1.00 77.62 285 ILE A N 1
ATOM 2341 C CA . ILE A 1 285 ? -29.399 3.123 23.721 1.00 77.62 285 ILE A CA 1
ATOM 2342 C C . ILE A 1 285 ? -28.410 3.692 24.747 1.00 77.62 285 ILE A C 1
ATOM 2344 O O . ILE A 1 285 ? -28.091 4.876 24.677 1.00 77.62 285 ILE A O 1
ATOM 2348 N N . ASP A 1 286 ? -27.934 2.863 25.687 1.00 80.81 286 ASP A N 1
ATOM 2349 C CA . ASP A 1 286 ? -27.056 3.317 26.766 1.00 80.81 286 ASP A CA 1
ATOM 2350 C C . ASP A 1 286 ? -26.216 2.176 27.388 1.00 80.81 286 ASP A C 1
ATOM 2352 O O . ASP A 1 286 ? -26.527 0.983 27.261 1.00 80.81 286 ASP A O 1
ATOM 2356 N N . ALA A 1 287 ? -25.125 2.549 28.054 1.00 88.75 287 ALA A N 1
ATOM 2357 C CA . ALA A 1 287 ? -24.187 1.653 28.717 1.00 88.75 287 ALA A CA 1
ATOM 2358 C C . ALA A 1 287 ? -23.533 2.337 29.928 1.00 88.75 287 ALA A C 1
ATOM 2360 O O . ALA A 1 287 ? -23.165 3.508 29.879 1.00 88.75 287 ALA A O 1
ATOM 2361 N N . SER A 1 288 ? -23.284 1.578 30.997 1.00 90.00 288 SER A N 1
ATOM 2362 C CA . SER A 1 288 ? -22.418 2.039 32.083 1.00 90.00 288 SER A CA 1
ATOM 2363 C C . SER A 1 288 ? -20.959 1.917 31.656 1.00 90.00 288 SER A C 1
ATOM 2365 O O . SER A 1 288 ? -20.500 0.819 31.332 1.00 90.00 288 SER A O 1
ATOM 2367 N N . TRP A 1 289 ? -20.223 3.022 31.677 1.00 88.31 289 TRP A N 1
ATOM 2368 C CA . TRP A 1 289 ? -18.811 3.099 31.304 1.00 88.31 289 TRP A CA 1
ATOM 2369 C C . TRP A 1 289 ? -18.085 4.111 32.190 1.00 88.31 289 TRP A C 1
ATOM 2371 O O . TRP A 1 289 ? -18.715 4.881 32.912 1.00 88.31 289 TRP A O 1
ATOM 2381 N N . LEU A 1 290 ? -16.755 4.120 32.140 1.00 86.06 290 LEU A N 1
ATOM 2382 C CA . LEU A 1 290 ? -15.928 4.921 33.049 1.00 86.06 290 LEU A CA 1
ATOM 2383 C C . LEU A 1 290 ? -15.697 6.367 32.576 1.00 86.06 290 LEU A C 1
ATOM 2385 O O . LEU A 1 290 ? -14.832 7.043 33.116 1.00 86.06 290 LEU A O 1
ATOM 2389 N N . GLY A 1 291 ? -16.425 6.831 31.555 1.00 83.25 291 GLY A N 1
ATOM 2390 C CA . GLY A 1 291 ? -16.358 8.207 31.043 1.00 83.25 291 GLY A CA 1
ATOM 2391 C C . GLY A 1 291 ? -15.233 8.491 30.041 1.00 83.25 291 GLY A C 1
ATOM 2392 O O . GLY A 1 291 ? -15.270 9.514 29.366 1.00 83.25 291 GLY A O 1
ATOM 2393 N N . ILE A 1 292 ? -14.264 7.582 29.892 1.00 86.38 292 ILE A N 1
ATOM 2394 C CA . ILE A 1 292 ? -13.162 7.707 28.927 1.00 86.38 292 ILE A CA 1
ATOM 2395 C C . ILE A 1 292 ? -13.321 6.735 27.758 1.00 86.38 292 ILE A C 1
ATOM 2397 O O . ILE A 1 292 ? -13.590 5.547 27.949 1.00 86.38 292 ILE A O 1
ATOM 2401 N N . SER A 1 293 ? -13.076 7.206 26.534 1.00 88.00 293 SER A N 1
ATOM 2402 C CA . SER A 1 293 ? -13.042 6.355 25.339 1.00 88.00 293 SER A CA 1
ATOM 2403 C C . SER A 1 293 ? -12.005 5.237 25.432 1.00 88.00 293 SER A C 1
ATOM 2405 O O . SER A 1 293 ? -10.871 5.424 25.879 1.00 88.00 293 SER A O 1
ATOM 2407 N N . GLY A 1 294 ? -12.418 4.034 25.030 1.00 87.56 294 GLY A N 1
ATOM 2408 C CA . GLY A 1 294 ? -11.629 2.812 25.170 1.00 87.56 294 GLY A CA 1
ATOM 2409 C C . GLY A 1 294 ? -11.682 2.169 26.561 1.00 87.56 294 GLY A C 1
ATOM 2410 O O . GLY A 1 294 ? -11.058 1.123 26.751 1.00 87.56 294 GLY A O 1
ATOM 2411 N N . SER A 1 295 ? -12.383 2.767 27.534 1.00 89.38 295 SER A N 1
ATOM 2412 C CA . SER A 1 295 ? -12.506 2.221 28.893 1.00 89.38 295 SER A CA 1
ATOM 2413 C C . SER A 1 295 ? -13.498 1.058 28.978 1.00 89.38 295 SER A C 1
ATOM 2415 O O . SER A 1 295 ? -14.264 0.790 28.052 1.00 89.38 295 SER A O 1
ATOM 2417 N N . ALA A 1 296 ? -13.455 0.340 30.101 1.00 89.62 296 ALA A N 1
ATOM 2418 C CA . ALA A 1 296 ? -14.373 -0.757 30.367 1.00 89.62 296 ALA A CA 1
ATOM 2419 C C . ALA A 1 296 ? -15.821 -0.250 30.349 1.00 89.62 296 ALA A C 1
ATOM 2421 O O . ALA A 1 296 ? -16.132 0.766 30.978 1.00 89.62 296 ALA A O 1
ATOM 2422 N N . LEU A 1 297 ? -16.695 -0.968 29.647 1.00 89.62 297 LEU A N 1
ATOM 2423 C CA . LEU A 1 297 ? -18.116 -0.664 29.610 1.00 89.62 297 LEU A CA 1
ATOM 2424 C C . LEU A 1 297 ? -18.976 -1.916 29.694 1.00 89.62 297 LEU A C 1
ATOM 2426 O O . LEU A 1 297 ? -18.556 -3.019 29.347 1.00 89.62 297 LEU A O 1
ATOM 2430 N N . GLN A 1 298 ? -20.214 -1.714 30.122 1.00 90.19 298 GLN A N 1
ATOM 2431 C CA . GLN A 1 298 ? -21.239 -2.737 30.186 1.00 90.19 298 GLN A CA 1
ATOM 2432 C C . GLN A 1 298 ? -22.556 -2.162 29.667 1.00 90.19 298 GLN A C 1
ATOM 2434 O O . GLN A 1 298 ? -23.085 -1.193 30.207 1.00 90.19 298 GLN A O 1
ATOM 2439 N N . LYS A 1 299 ? -23.093 -2.771 28.607 1.00 89.50 299 LYS A N 1
ATOM 2440 C CA . LYS A 1 299 ? -24.383 -2.382 28.015 1.00 89.50 299 LYS A CA 1
ATOM 2441 C C . LYS A 1 299 ? -25.523 -2.664 28.999 1.00 89.50 299 LYS A C 1
ATOM 2443 O O . LYS A 1 299 ? -25.459 -3.640 29.755 1.00 89.50 299 LYS A O 1
ATOM 2448 N N . TYR A 1 300 ? -26.587 -1.864 28.994 1.00 90.00 300 TYR A N 1
ATOM 2449 C CA . TYR A 1 300 ? -27.727 -2.127 29.881 1.00 90.00 300 TYR A CA 1
ATOM 2450 C C . TYR A 1 300 ? -28.579 -3.305 29.422 1.00 90.00 300 TYR A C 1
ATOM 2452 O O . TYR A 1 300 ? -28.985 -4.114 30.258 1.00 90.00 300 TYR A O 1
ATOM 2460 N N . ASN A 1 301 ? -28.796 -3.460 28.115 1.00 90.00 301 ASN A N 1
ATOM 2461 C CA . ASN A 1 301 ? -29.576 -4.574 27.599 1.00 90.00 301 ASN A CA 1
ATOM 2462 C C . ASN A 1 301 ? -28.840 -5.909 27.773 1.00 90.00 301 ASN A C 1
ATOM 2464 O O . ASN A 1 301 ? -27.829 -6.161 27.119 1.00 90.00 301 ASN A O 1
ATOM 2468 N N . TYR A 1 302 ? -29.391 -6.784 28.619 1.00 87.31 302 TYR A N 1
ATOM 2469 C CA . TYR A 1 302 ? -28.833 -8.105 28.911 1.00 87.31 302 TYR A CA 1
ATOM 2470 C C . TYR A 1 302 ? -28.618 -8.955 27.651 1.00 87.31 302 TYR A C 1
ATOM 2472 O O . TYR A 1 302 ? -27.571 -9.573 27.509 1.00 87.31 302 TYR A O 1
ATOM 2480 N N . PHE A 1 303 ? -29.552 -8.923 26.697 1.00 89.00 303 PHE A N 1
ATOM 2481 C CA . PHE A 1 303 ? -29.479 -9.738 25.477 1.00 89.00 303 PHE A CA 1
ATOM 2482 C C . PHE A 1 303 ? -28.415 -9.272 24.479 1.00 89.00 303 PHE A C 1
ATOM 2484 O O . PHE A 1 303 ? -28.102 -10.001 23.545 1.00 89.00 303 PHE A O 1
ATOM 2491 N N . LYS A 1 304 ? -27.877 -8.059 24.656 1.00 86.62 304 LYS A N 1
ATOM 2492 C CA . LYS A 1 304 ? -26.805 -7.495 23.822 1.00 86.62 304 LYS A CA 1
ATOM 2493 C C . LYS A 1 304 ? -25.440 -7.539 24.511 1.00 86.62 304 LYS A C 1
ATOM 2495 O O . LYS A 1 304 ? -24.478 -6.967 23.998 1.00 86.62 304 LYS A O 1
ATOM 2500 N N . ARG A 1 305 ? -25.352 -8.120 25.712 1.00 85.81 305 ARG A N 1
ATOM 2501 C CA . ARG A 1 305 ? -24.078 -8.297 26.415 1.00 85.81 305 ARG A CA 1
ATOM 2502 C C . ARG A 1 305 ? -23.355 -9.485 25.802 1.00 85.81 305 ARG A C 1
ATOM 2504 O O . ARG A 1 305 ? -23.634 -10.630 26.138 1.00 85.81 305 ARG A O 1
ATOM 2511 N N . ASP A 1 306 ? -22.437 -9.186 24.897 1.00 78.31 306 ASP A N 1
ATOM 2512 C CA . ASP A 1 306 ? -21.609 -10.199 24.259 1.00 78.31 306 ASP A CA 1
ATOM 2513 C C . ASP A 1 306 ? -20.460 -10.575 25.193 1.00 78.31 306 ASP A C 1
ATOM 2515 O O . ASP A 1 306 ? -19.643 -9.728 25.554 1.00 78.31 306 ASP A O 1
ATOM 2519 N N . GLU A 1 307 ? -20.388 -11.845 25.581 1.00 80.81 307 GLU A N 1
ATOM 2520 C CA . GLU A 1 307 ? -19.318 -12.367 26.431 1.00 80.81 307 GLU A CA 1
ATOM 2521 C C . GLU A 1 307 ? -18.262 -13.083 25.585 1.00 80.81 307 GLU A C 1
ATOM 2523 O O . GLU A 1 307 ? -18.575 -13.973 24.787 1.00 80.81 307 GLU A O 1
ATOM 2528 N N . GLU A 1 308 ? -16.985 -12.727 25.762 1.00 79.50 308 GLU A N 1
ATOM 2529 C CA . GLU A 1 308 ? -15.906 -13.468 25.112 1.00 79.50 308 GLU A CA 1
ATOM 2530 C C . GLU A 1 308 ? -15.578 -14.718 25.934 1.00 79.50 308 GLU A C 1
ATOM 2532 O O . GLU A 1 308 ? -14.905 -14.654 26.965 1.00 79.50 308 GLU A O 1
ATOM 2537 N N . LYS A 1 309 ? -16.026 -15.880 25.444 1.00 74.38 309 LYS A N 1
ATOM 2538 C CA . LYS A 1 309 ? -15.899 -17.173 26.143 1.00 74.38 309 LYS A CA 1
ATOM 2539 C C . LYS A 1 309 ? -14.455 -17.547 26.490 1.00 74.38 309 LYS A C 1
ATOM 2541 O O . LYS A 1 309 ? -14.217 -18.187 27.507 1.00 74.38 309 LYS A O 1
ATOM 2546 N N . ASN A 1 310 ? -13.497 -17.153 25.651 1.00 79.00 310 ASN A N 1
ATOM 2547 C CA . ASN A 1 310 ? -12.091 -17.525 25.819 1.00 79.00 310 ASN A CA 1
ATOM 2548 C C . ASN A 1 310 ? -11.316 -16.553 26.721 1.00 79.00 310 ASN A C 1
ATOM 2550 O O . ASN A 1 310 ? -10.298 -16.931 27.294 1.00 79.00 310 ASN A O 1
ATOM 2554 N N . VAL A 1 311 ? -11.758 -15.293 26.810 1.00 81.69 311 VAL A N 1
ATOM 2555 C CA . VAL A 1 311 ? -11.001 -14.204 27.439 1.00 81.69 311 VAL A CA 1
ATOM 2556 C C . VAL A 1 311 ? -11.955 -13.283 28.202 1.00 81.69 311 VAL A C 1
ATOM 2558 O O . VAL A 1 311 ? -12.261 -12.172 27.776 1.00 81.69 311 VAL A O 1
ATOM 2561 N N . LEU A 1 312 ? -12.419 -13.743 29.364 1.00 82.69 312 LEU A N 1
ATOM 2562 C CA . LEU A 1 312 ? -13.435 -13.048 30.168 1.00 82.69 312 LEU A CA 1
ATOM 2563 C C . LEU A 1 312 ? -13.060 -11.598 30.512 1.00 82.69 312 LEU A C 1
ATOM 2565 O O . LEU A 1 312 ? -13.908 -10.713 30.431 1.00 82.69 312 LEU A O 1
ATOM 2569 N N . PHE A 1 313 ? -11.789 -11.339 30.835 1.00 83.12 313 PHE A N 1
ATOM 2570 C CA . PHE A 1 313 ? -11.295 -9.999 31.182 1.00 83.12 313 PHE A CA 1
ATOM 2571 C C . PHE A 1 313 ? -11.344 -9.004 30.015 1.00 83.12 313 PHE A C 1
ATOM 2573 O O . PHE A 1 313 ? -11.245 -7.796 30.221 1.00 83.12 313 PHE A O 1
ATOM 2580 N N . TYR A 1 314 ? -11.487 -9.500 28.787 1.00 87.12 314 TYR A N 1
ATOM 2581 C CA . TYR A 1 314 ? -11.562 -8.677 27.592 1.00 87.12 314 TYR A CA 1
ATOM 2582 C C . TYR A 1 314 ? -12.990 -8.241 27.246 1.00 87.12 314 TYR A C 1
ATOM 2584 O O . TYR A 1 314 ? -13.179 -7.198 26.623 1.00 87.12 314 TYR A O 1
ATOM 2592 N N . THR A 1 315 ? -13.994 -8.985 27.715 1.00 88.81 315 THR A N 1
ATOM 2593 C CA . THR A 1 315 ? -15.427 -8.701 27.546 1.00 88.81 315 THR A CA 1
ATOM 2594 C C . THR A 1 315 ? -15.809 -7.218 27.697 1.00 88.81 315 THR A C 1
ATOM 2596 O O . THR A 1 315 ? -16.415 -6.681 26.770 1.00 88.81 315 THR A O 1
ATOM 2599 N N . PRO A 1 316 ? -15.418 -6.491 28.768 1.00 89.31 316 PRO A N 1
ATOM 2600 C CA . PRO A 1 316 ? -15.813 -5.086 28.927 1.00 89.31 316 PRO A CA 1
ATOM 2601 C C . PRO A 1 316 ? -15.169 -4.120 27.916 1.00 89.31 316 PRO A C 1
ATOM 2603 O O . PRO A 1 316 ? -15.587 -2.969 27.815 1.00 89.31 316 PRO A O 1
ATOM 2606 N N . TYR A 1 317 ? -14.149 -4.553 27.171 1.00 89.19 317 TYR A N 1
ATOM 2607 C CA . TYR A 1 317 ? -13.451 -3.755 26.156 1.00 89.19 317 TYR A CA 1
ATOM 2608 C C . TYR A 1 317 ? -13.864 -4.104 24.722 1.00 89.19 317 TYR A C 1
ATOM 2610 O O . TYR A 1 317 ? -13.380 -3.478 23.770 1.00 89.19 317 TYR A O 1
ATOM 2618 N N . ARG A 1 318 ? -14.752 -5.092 24.555 1.00 87.25 318 ARG A N 1
ATOM 2619 C CA . ARG A 1 318 ? -15.158 -5.621 23.251 1.00 87.25 318 ARG A CA 1
ATOM 2620 C C . ARG A 1 318 ? -15.746 -4.543 22.347 1.00 87.25 318 ARG A C 1
ATOM 2622 O O . ARG A 1 318 ? -15.330 -4.443 21.205 1.00 87.25 318 ARG A O 1
ATOM 2629 N N . SER A 1 319 ? -16.599 -3.667 22.877 1.00 87.38 319 SER A N 1
ATOM 2630 C CA . SER A 1 319 ? -17.244 -2.588 22.110 1.00 87.38 319 SER A CA 1
ATOM 2631 C C . SER A 1 319 ? -16.268 -1.609 21.441 1.00 87.38 319 SER A C 1
ATOM 2633 O O . SER A 1 319 ? -16.643 -0.900 20.515 1.00 87.38 319 SER A O 1
ATOM 2635 N N . TRP A 1 320 ? -15.024 -1.532 21.917 1.00 88.38 320 TRP A N 1
ATOM 2636 C CA . TRP A 1 320 ? -13.988 -0.634 21.390 1.00 88.38 320 TRP A CA 1
ATOM 2637 C C . TRP A 1 320 ? -13.028 -1.315 20.414 1.00 88.38 320 TRP A C 1
ATOM 2639 O O . TRP A 1 320 ? -12.065 -0.700 19.956 1.00 88.38 320 TRP A O 1
ATOM 2649 N N . SER A 1 321 ? -13.241 -2.596 20.145 1.00 89.00 321 SER A N 1
ATOM 2650 C CA . SER A 1 321 ? -12.285 -3.445 19.453 1.00 89.00 321 SER A CA 1
ATOM 2651 C C . SER A 1 321 ? -13.003 -4.435 18.543 1.00 89.00 321 SER A C 1
ATOM 2653 O O . SER A 1 321 ? -14.227 -4.495 18.525 1.00 89.00 321 SER A O 1
ATOM 2655 N N . HIS A 1 322 ? -12.245 -5.245 17.807 1.00 88.62 322 HIS A N 1
ATOM 2656 C CA . HIS A 1 322 ? -12.829 -6.240 16.910 1.00 88.62 322 HIS A CA 1
ATOM 2657 C C . HIS A 1 322 ? -12.783 -7.645 17.502 1.00 88.62 322 HIS A C 1
ATOM 2659 O O . HIS A 1 322 ? -11.785 -8.051 18.102 1.00 88.62 322 HIS A O 1
ATOM 2665 N N . SER A 1 323 ? -13.853 -8.398 17.276 1.00 87.81 323 SER A N 1
ATOM 2666 C CA . SER A 1 323 ? -13.910 -9.849 17.444 1.00 87.81 323 SER A CA 1
ATOM 2667 C C . SER A 1 323 ? -14.028 -10.513 16.060 1.00 87.81 323 SER A C 1
ATOM 2669 O O . SER A 1 323 ? -14.369 -9.836 15.087 1.00 87.81 323 SER A O 1
ATOM 2671 N N . PRO A 1 324 ? -13.743 -11.820 15.928 1.00 86.94 324 PRO A N 1
ATOM 2672 C CA . PRO A 1 324 ? -14.008 -12.565 14.698 1.00 86.94 324 PRO A CA 1
ATOM 2673 C C . PRO A 1 324 ? -15.451 -12.440 14.184 1.00 86.94 324 PRO A C 1
ATOM 2675 O O . PRO A 1 324 ? -15.652 -12.443 12.976 1.00 86.94 324 PRO A O 1
ATOM 2678 N N . GLU A 1 325 ? -16.430 -12.320 15.081 1.00 86.56 325 GLU A N 1
ATOM 2679 C CA . GLU A 1 325 ? -17.853 -12.189 14.753 1.00 86.56 325 GLU A CA 1
ATOM 2680 C C . GLU A 1 325 ? -18.230 -10.776 14.289 1.00 86.56 325 GLU A C 1
ATOM 2682 O O . GLU A 1 325 ? -19.045 -10.604 13.381 1.00 86.56 325 GLU A O 1
ATOM 2687 N N . ASP A 1 326 ? -17.628 -9.758 14.907 1.00 86.31 326 ASP A N 1
ATOM 2688 C CA . ASP A 1 326 ? -17.981 -8.352 14.681 1.00 86.31 326 ASP A CA 1
ATOM 2689 C C . ASP A 1 326 ? -17.169 -7.732 13.530 1.00 86.31 326 ASP A C 1
ATOM 2691 O O . ASP A 1 326 ? -17.535 -6.684 12.986 1.00 86.31 326 ASP A O 1
ATOM 2695 N N . LEU A 1 327 ? -16.070 -8.384 13.131 1.00 89.81 327 LEU A N 1
ATOM 2696 C CA . LEU A 1 327 ? -15.201 -7.911 12.064 1.00 89.81 327 LEU A CA 1
ATOM 2697 C C . LEU A 1 327 ? -15.948 -7.863 10.725 1.00 89.81 327 LEU A C 1
ATOM 2699 O O . LEU A 1 327 ? -16.328 -8.880 10.140 1.00 89.81 327 LEU A O 1
ATOM 2703 N N . LEU A 1 328 ? -16.067 -6.651 10.187 1.00 90.12 328 LEU A N 1
ATOM 2704 C CA . LEU A 1 328 ? -16.634 -6.428 8.867 1.00 90.12 328 LEU A CA 1
ATOM 2705 C C . LEU A 1 328 ? -15.697 -6.938 7.774 1.00 90.12 328 LEU A C 1
ATOM 2707 O O . LEU A 1 328 ? -14.531 -6.550 7.668 1.00 90.12 328 LEU A O 1
ATOM 2711 N N . GLN A 1 329 ? -16.256 -7.754 6.894 1.00 92.56 329 GLN A N 1
ATOM 2712 C CA . GLN A 1 329 ? -15.628 -8.148 5.649 1.00 92.56 329 GLN A CA 1
ATOM 2713 C C . GLN A 1 329 ? -16.174 -7.344 4.490 1.00 92.56 329 GLN A C 1
ATOM 2715 O O . GLN A 1 329 ? -17.333 -6.947 4.502 1.00 92.56 329 GLN A O 1
ATOM 2720 N N . TYR A 1 330 ? -15.350 -7.135 3.466 1.00 93.25 330 TYR A N 1
ATOM 2721 C CA . TYR A 1 330 ? -15.674 -6.213 2.389 1.00 93.25 330 TYR A CA 1
ATOM 2722 C C . TYR A 1 330 ? -15.581 -6.882 1.020 1.00 93.25 330 TYR A C 1
ATOM 2724 O O . TYR A 1 330 ? -14.742 -7.737 0.761 1.00 93.25 330 TYR A O 1
ATOM 2732 N N . ASN A 1 331 ? -16.417 -6.431 0.096 1.00 93.75 331 ASN A N 1
ATOM 2733 C CA . ASN A 1 331 ? -16.224 -6.584 -1.333 1.00 93.75 331 ASN A CA 1
ATOM 2734 C C . ASN A 1 331 ? -16.332 -5.193 -1.958 1.00 93.75 331 ASN A C 1
ATOM 2736 O O . ASN A 1 331 ? -17.381 -4.545 -1.902 1.00 93.75 331 ASN A O 1
ATOM 2740 N N . THR A 1 332 ? -15.225 -4.713 -2.517 1.00 92.06 332 THR A N 1
ATOM 2741 C CA . THR A 1 332 ? -15.116 -3.355 -3.045 1.00 92.06 332 THR A CA 1
ATOM 2742 C C . THR A 1 332 ? -14.775 -3.374 -4.527 1.00 92.06 332 THR A C 1
ATOM 2744 O O . THR A 1 332 ? -13.731 -3.862 -4.964 1.00 92.06 332 THR A O 1
ATOM 2747 N N . LYS A 1 333 ? -15.651 -2.786 -5.347 1.00 88.38 333 LYS A N 1
ATOM 2748 C CA . LYS A 1 333 ? -15.394 -2.655 -6.792 1.00 88.38 333 LYS A CA 1
ATOM 2749 C C . LYS A 1 333 ? -14.200 -1.749 -7.072 1.00 88.38 333 LYS A C 1
ATOM 2751 O O . LYS A 1 333 ? -13.382 -2.028 -7.952 1.00 88.38 333 LYS A O 1
ATOM 2756 N N . ASN A 1 334 ? -14.112 -0.680 -6.286 1.00 88.38 334 ASN A N 1
ATOM 2757 C CA . ASN A 1 334 ? -13.019 0.275 -6.291 1.00 88.38 334 ASN A CA 1
ATOM 2758 C C . ASN A 1 334 ? -12.303 0.225 -4.941 1.00 88.38 334 ASN A C 1
ATOM 2760 O O . ASN A 1 334 ? -12.979 0.027 -3.935 1.00 88.38 334 ASN A O 1
ATOM 2764 N N . PRO A 1 335 ? -10.976 0.444 -4.905 1.00 90.94 335 PRO A N 1
ATOM 2765 C CA . PRO A 1 335 ? -10.245 0.546 -3.647 1.00 90.94 335 PRO A CA 1
ATOM 2766 C C . PRO A 1 335 ? -10.914 1.581 -2.739 1.00 90.94 335 PRO A C 1
ATOM 2768 O O . PRO A 1 335 ? -11.210 2.688 -3.199 1.00 90.94 335 PRO A O 1
ATOM 2771 N N . TYR A 1 336 ? -11.167 1.216 -1.487 1.00 89.62 336 TYR A N 1
ATOM 2772 C CA . TYR A 1 336 ? -11.762 2.098 -0.492 1.00 89.62 336 TYR A CA 1
ATOM 2773 C C . TYR A 1 336 ? -10.771 2.291 0.648 1.00 89.62 336 TYR A C 1
ATOM 2775 O O . TYR A 1 336 ? -10.250 1.319 1.193 1.00 89.62 336 TYR A O 1
ATOM 2783 N N . THR A 1 337 ? -10.507 3.549 0.977 1.00 91.19 337 THR A N 1
ATOM 2784 C CA . THR A 1 337 ? -9.670 3.927 2.109 1.00 91.19 337 THR A CA 1
ATOM 2785 C C . THR A 1 337 ? -10.415 4.981 2.906 1.00 91.19 337 THR A C 1
ATOM 2787 O O . THR A 1 337 ? -10.914 5.949 2.335 1.00 91.19 337 THR A O 1
ATOM 2790 N N . GLU A 1 338 ? -10.475 4.785 4.212 1.00 86.38 338 GLU A N 1
ATOM 2791 C CA . GLU A 1 338 ? -11.113 5.669 5.173 1.00 86.38 338 GLU A CA 1
ATOM 2792 C C . GLU A 1 338 ? -10.066 6.082 6.203 1.00 86.38 338 GLU A C 1
ATOM 2794 O O . GLU A 1 338 ? -9.362 5.237 6.758 1.00 86.38 338 GLU A O 1
ATOM 2799 N N . LEU A 1 339 ? -9.963 7.387 6.436 1.00 87.31 339 LEU A N 1
ATOM 2800 C CA . LEU A 1 339 ? -9.201 7.951 7.536 1.00 87.31 339 LEU A CA 1
ATOM 2801 C C . LEU A 1 339 ? -10.160 8.808 8.345 1.00 87.31 339 LEU A C 1
ATOM 2803 O O . LEU A 1 339 ? -10.696 9.790 7.832 1.00 87.31 339 LEU A O 1
ATOM 2807 N N . ALA A 1 340 ? -10.385 8.405 9.584 1.00 84.50 340 ALA A N 1
ATOM 2808 C CA . ALA A 1 340 ? -11.301 9.067 10.485 1.00 84.50 340 ALA A CA 1
ATOM 2809 C C . ALA A 1 340 ? -10.602 9.377 11.806 1.00 84.50 340 ALA A C 1
ATOM 2811 O O . ALA A 1 340 ? -9.788 8.596 12.307 1.00 84.50 340 ALA A O 1
ATOM 2812 N N . TYR A 1 341 ? -10.909 10.554 12.337 1.00 85.38 341 TYR A N 1
ATOM 2813 C CA . TYR A 1 341 ? -10.393 11.048 13.599 1.00 85.38 341 TYR A CA 1
ATOM 2814 C C . TYR A 1 341 ? -11.558 11.653 14.378 1.00 85.38 341 TYR A C 1
ATOM 2816 O O . TYR A 1 341 ? -12.198 12.583 13.888 1.00 85.38 341 TYR A O 1
ATOM 2824 N N . TRP A 1 342 ? -11.817 11.121 15.570 1.00 79.88 342 TRP A N 1
ATOM 2825 C CA . TRP A 1 342 ? -12.933 11.516 16.437 1.00 79.88 342 TRP A CA 1
ATOM 2826 C C . TRP A 1 342 ? -12.411 11.844 17.832 1.00 79.88 342 TRP A C 1
ATOM 2828 O O . TRP A 1 342 ? -12.717 11.170 18.812 1.00 79.88 342 TRP A O 1
ATOM 2838 N N . GLY A 1 343 ? -11.517 12.821 17.895 1.00 79.00 343 GLY A N 1
ATOM 2839 C CA . GLY A 1 343 ? -10.877 13.245 19.129 1.00 79.00 343 GLY A CA 1
ATOM 2840 C C . GLY A 1 343 ? -10.856 14.757 19.269 1.00 79.00 343 GLY A C 1
ATOM 2841 O O . GLY A 1 343 ? -11.355 15.503 18.423 1.00 79.00 343 GLY A O 1
ATOM 2842 N N . THR A 1 344 ? -10.221 15.217 20.333 1.00 81.81 344 THR A N 1
ATOM 2843 C CA . THR A 1 344 ? -10.141 16.632 20.678 1.00 81.81 344 THR A CA 1
ATOM 2844 C C . THR A 1 344 ? -8.767 17.190 20.300 1.00 81.81 344 THR A C 1
ATOM 2846 O O . THR A 1 344 ? -7.879 17.300 21.142 1.00 81.81 344 THR A O 1
ATOM 2849 N N . LEU A 1 345 ? -8.592 17.575 19.029 1.00 75.19 345 LEU A N 1
ATOM 2850 C CA . LEU A 1 345 ? -7.322 18.105 18.489 1.00 75.19 345 LEU A CA 1
ATOM 2851 C C . LEU A 1 345 ? -6.776 19.333 19.236 1.00 75.19 345 LEU A C 1
ATOM 2853 O O . LEU A 1 345 ? -5.572 19.568 19.221 1.00 75.19 345 LEU A O 1
ATOM 2857 N N . LEU A 1 346 ? -7.660 20.134 19.836 1.00 78.75 346 LEU A N 1
ATOM 2858 C CA . LEU A 1 346 ? -7.327 21.405 20.491 1.00 78.75 346 LEU A CA 1
ATOM 2859 C C . LEU A 1 346 ? -7.481 21.357 22.019 1.00 78.75 346 LEU A C 1
ATOM 2861 O O . LEU A 1 346 ? -7.403 22.395 22.674 1.00 78.75 346 LEU A O 1
ATOM 2865 N N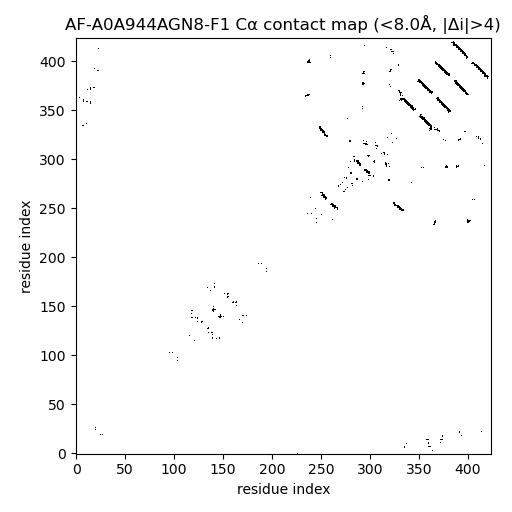 . ALA A 1 347 ? -7.746 20.183 22.593 1.00 78.19 347 ALA A N 1
ATOM 2866 C CA . ALA A 1 347 ? -7.860 20.041 24.039 1.00 78.19 347 ALA A CA 1
ATOM 2867 C C . ALA A 1 347 ? -6.488 20.107 24.723 1.00 78.19 347 ALA A C 1
ATOM 2869 O O . ALA A 1 347 ? -5.455 19.789 24.133 1.00 78.19 347 ALA A O 1
ATOM 2870 N N . GLY A 1 348 ? -6.490 20.504 25.997 1.00 76.69 348 GLY A N 1
ATOM 2871 C CA . GLY A 1 348 ? -5.306 20.395 26.842 1.00 76.69 348 GLY A CA 1
ATOM 2872 C C . GLY A 1 348 ? -4.902 18.932 27.031 1.00 76.69 348 GLY A C 1
ATOM 2873 O O . GLY A 1 348 ? -5.711 18.023 26.874 1.00 76.69 348 GLY A O 1
ATO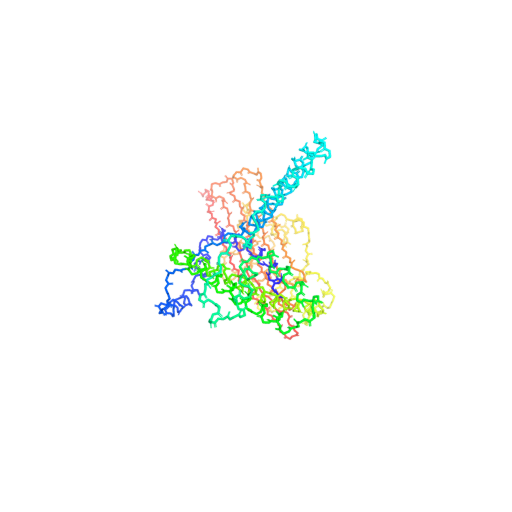M 2874 N N . THR A 1 349 ? -3.654 18.695 27.428 1.00 76.88 349 THR A N 1
ATOM 2875 C CA . THR A 1 349 ? -3.084 17.341 27.551 1.00 76.88 349 THR A CA 1
ATOM 2876 C C . THR A 1 349 ? -3.894 16.397 28.447 1.00 76.88 349 THR A C 1
ATOM 2878 O O . THR A 1 349 ? -3.875 15.191 28.228 1.00 76.88 349 THR A O 1
ATOM 2881 N N . GLN A 1 350 ? -4.620 16.917 29.438 1.00 74.69 350 GLN A N 1
ATOM 2882 C CA . GLN A 1 350 ? -5.465 16.125 30.341 1.00 74.69 350 GLN A CA 1
ATOM 2883 C C . GLN A 1 350 ? -6.795 15.707 29.689 1.00 74.69 350 GLN A C 1
ATOM 2885 O O . GLN A 1 350 ? -7.244 14.578 29.854 1.00 74.69 350 GLN A O 1
ATOM 2890 N N . THR A 1 351 ? -7.412 16.584 28.896 1.00 77.19 351 THR A N 1
ATOM 2891 C CA . THR A 1 351 ? -8.698 16.321 28.227 1.00 77.19 351 THR A CA 1
ATOM 2892 C C . THR A 1 351 ? -8.538 15.798 26.802 1.00 77.19 351 THR A C 1
ATOM 2894 O O . THR A 1 351 ? -9.527 15.619 26.100 1.00 77.19 351 THR A O 1
ATOM 2897 N N . GLU A 1 352 ? -7.302 15.538 26.373 1.00 83.75 352 GLU A N 1
ATOM 2898 C CA . GLU A 1 352 ? -6.999 15.022 25.046 1.00 83.75 352 GLU A CA 1
ATOM 2899 C C . GLU A 1 352 ? -7.572 13.612 24.848 1.00 83.75 352 GLU A C 1
ATOM 2901 O O . GLU A 1 352 ? -7.140 12.634 25.471 1.00 83.75 352 GLU A O 1
ATOM 2906 N N . GLU A 1 353 ? -8.510 13.516 23.912 1.00 85.44 353 GLU A N 1
ATOM 2907 C CA . GLU A 1 353 ? -9.035 12.281 23.358 1.00 85.44 353 GLU A CA 1
ATOM 2908 C C . GLU A 1 353 ? -8.486 12.053 21.948 1.00 85.44 353 GLU A C 1
ATOM 2910 O O . GLU A 1 353 ? -8.430 12.956 21.112 1.00 85.44 353 GLU A O 1
ATOM 2915 N N . SER A 1 354 ? -8.068 10.821 21.671 1.00 84.62 354 SER A N 1
ATOM 2916 C CA . SER A 1 354 ? -7.340 10.465 20.456 1.00 84.62 354 SER A CA 1
ATOM 2917 C C . SER A 1 354 ? -7.894 9.186 19.833 1.00 84.62 354 SER A C 1
ATOM 2919 O O . SER A 1 354 ? -7.264 8.124 19.872 1.00 84.62 354 SER A O 1
ATOM 2921 N N . ASN A 1 355 ? -9.074 9.311 19.221 1.00 88.25 355 ASN A N 1
ATOM 2922 C CA . ASN A 1 355 ? -9.707 8.216 18.494 1.00 88.25 355 ASN A CA 1
ATOM 2923 C C . ASN A 1 355 ? -9.376 8.302 17.006 1.00 88.25 355 ASN A C 1
ATOM 2925 O O . ASN A 1 355 ? -9.666 9.306 16.358 1.00 88.25 355 ASN A O 1
ATOM 2929 N N . ILE A 1 356 ? -8.761 7.255 16.464 1.00 88.06 356 ILE A N 1
ATOM 2930 C CA . ILE A 1 356 ? -8.293 7.207 15.076 1.00 88.06 356 ILE A CA 1
ATOM 2931 C C . ILE A 1 356 ? -8.759 5.904 14.455 1.00 88.06 356 ILE A C 1
ATOM 2933 O O . ILE A 1 356 ? -8.619 4.850 15.069 1.00 88.06 356 ILE A O 1
ATOM 2937 N N . LYS A 1 357 ? -9.230 5.952 13.214 1.00 88.44 357 LYS A N 1
ATOM 2938 C CA . LYS A 1 357 ? -9.443 4.771 12.384 1.00 88.44 357 LYS A CA 1
ATOM 2939 C C . LYS A 1 357 ? -8.821 4.992 11.018 1.00 88.44 357 LYS A C 1
ATOM 2941 O O . LYS A 1 357 ? -9.064 6.002 10.363 1.00 88.44 357 LYS A O 1
ATOM 2946 N N . VAL A 1 358 ? -8.031 4.022 10.588 1.00 91.25 358 VAL A N 1
ATOM 2947 C CA . VAL A 1 358 ? -7.492 3.940 9.238 1.00 91.25 358 VAL A CA 1
ATOM 2948 C C . VAL A 1 358 ? -7.880 2.581 8.682 1.00 91.25 358 VAL A C 1
ATOM 2950 O O . VAL A 1 358 ? -7.413 1.552 9.159 1.00 91.25 358 VAL A O 1
ATOM 2953 N N . LEU A 1 359 ? -8.740 2.577 7.675 1.00 91.38 359 LEU A N 1
ATOM 2954 C CA . LEU A 1 359 ? -9.194 1.375 6.989 1.00 91.38 359 LEU A CA 1
ATOM 2955 C C . LEU A 1 359 ? -8.776 1.474 5.528 1.00 91.38 359 LEU A C 1
ATOM 2957 O O . LEU A 1 359 ? -8.988 2.498 4.887 1.00 91.38 359 LEU A O 1
ATOM 2961 N N . THR A 1 360 ? -8.223 0.405 4.973 1.00 93.94 360 THR A N 1
ATOM 2962 C CA . THR A 1 360 ? -8.061 0.255 3.529 1.00 93.94 360 THR A CA 1
ATOM 2963 C C . THR A 1 360 ? -8.480 -1.140 3.101 1.00 93.94 360 THR A C 1
ATOM 2965 O O . THR A 1 360 ? -8.073 -2.144 3.679 1.00 93.94 360 THR A O 1
ATOM 2968 N N . THR A 1 361 ? -9.329 -1.215 2.085 1.00 94.12 361 THR A N 1
ATOM 2969 C CA . THR A 1 361 ? -9.801 -2.479 1.526 1.00 94.12 361 THR A CA 1
ATOM 2970 C C . THR A 1 361 ? -9.859 -2.418 0.009 1.00 94.12 361 THR A C 1
ATOM 2972 O O . THR A 1 361 ? -10.298 -1.435 -0.600 1.00 94.12 361 THR A O 1
ATOM 2975 N N . GLN A 1 362 ? -9.415 -3.499 -0.628 1.00 93.44 362 GLN A N 1
ATOM 2976 C CA . GLN A 1 362 ? -9.436 -3.617 -2.074 1.00 93.44 362 GLN A CA 1
ATOM 2977 C C . GLN A 1 362 ? -9.569 -5.069 -2.535 1.00 93.44 362 GLN A C 1
ATOM 2979 O O . GLN A 1 362 ? -8.855 -5.964 -2.085 1.00 93.44 362 GLN A O 1
ATOM 2984 N N . ASN A 1 363 ? -10.395 -5.268 -3.562 1.00 92.75 363 ASN A N 1
ATOM 2985 C CA . ASN A 1 363 ? -10.451 -6.516 -4.315 1.00 92.75 363 ASN A CA 1
ATOM 2986 C C . ASN A 1 363 ? -9.177 -6.740 -5.158 1.00 92.75 363 ASN A C 1
ATOM 2988 O O . ASN A 1 363 ? -8.855 -5.957 -6.066 1.00 92.75 363 ASN A O 1
ATOM 2992 N N . ILE A 1 364 ? -8.478 -7.853 -4.914 1.00 90.31 364 ILE A N 1
ATOM 2993 C CA . ILE A 1 364 ? -7.379 -8.355 -5.760 1.00 90.31 364 ILE A CA 1
ATOM 2994 C C . ILE A 1 364 ? -7.968 -9.018 -7.014 1.00 90.31 364 ILE A C 1
ATOM 2996 O O . ILE A 1 364 ? -7.543 -8.745 -8.144 1.00 90.31 364 ILE A O 1
ATOM 3000 N N . THR A 1 365 ? -8.991 -9.849 -6.816 1.00 90.00 365 THR A N 1
ATOM 3001 C CA . THR A 1 365 ? -9.869 -10.402 -7.859 1.00 90.00 365 THR A CA 1
ATOM 3002 C C . THR A 1 365 ? -11.322 -10.088 -7.484 1.00 90.00 365 THR A C 1
ATOM 3004 O O . THR A 1 365 ? -11.553 -9.701 -6.346 1.00 90.00 365 THR A O 1
ATOM 3007 N N . PRO A 1 366 ? -12.321 -10.209 -8.379 1.00 90.12 366 PRO A N 1
ATOM 3008 C CA . PRO A 1 366 ? -13.716 -9.947 -7.999 1.00 90.12 366 PRO A CA 1
ATOM 3009 C C . PRO A 1 366 ? -14.180 -10.757 -6.784 1.00 90.12 366 PRO A C 1
ATOM 3011 O O . PRO A 1 366 ? -14.928 -10.232 -5.966 1.00 90.12 366 PRO A O 1
ATOM 3014 N N . ALA A 1 367 ? -13.688 -11.995 -6.673 1.00 92.88 367 ALA A N 1
ATOM 3015 C CA . ALA A 1 367 ? -13.960 -12.920 -5.581 1.00 92.88 367 ALA A CA 1
ATOM 3016 C C . ALA A 1 367 ? -13.087 -12.678 -4.341 1.00 92.88 367 ALA A C 1
ATOM 3018 O O . ALA A 1 367 ? -13.567 -12.889 -3.237 1.00 92.88 367 ALA A O 1
ATOM 3019 N N . LEU A 1 368 ? -11.825 -12.259 -4.506 1.00 93.62 368 LEU A N 1
ATOM 3020 C CA . LEU A 1 368 ? -10.849 -12.131 -3.416 1.00 93.62 368 LEU A CA 1
ATOM 3021 C C . LEU A 1 368 ? -10.646 -10.671 -2.997 1.00 93.62 368 LEU A C 1
ATOM 3023 O O . LEU A 1 368 ? -10.113 -9.876 -3.783 1.00 93.62 368 LEU A O 1
ATOM 3027 N N . ASN A 1 369 ? -10.959 -10.354 -1.745 1.00 95.19 369 ASN A N 1
ATOM 3028 C CA . ASN A 1 369 ? -10.714 -9.053 -1.132 1.00 95.19 369 ASN A CA 1
ATOM 3029 C C . ASN A 1 369 ? -9.689 -9.142 0.006 1.00 95.19 369 ASN A C 1
ATOM 3031 O O . ASN A 1 369 ? -9.511 -10.185 0.628 1.00 95.19 369 ASN A O 1
ATOM 3035 N N . LEU A 1 370 ? -8.963 -8.040 0.192 1.00 95.50 370 LEU A N 1
ATOM 3036 C CA . LEU A 1 370 ? -8.019 -7.826 1.279 1.00 95.50 370 LEU A CA 1
ATOM 3037 C C . LEU A 1 370 ? -8.439 -6.569 2.043 1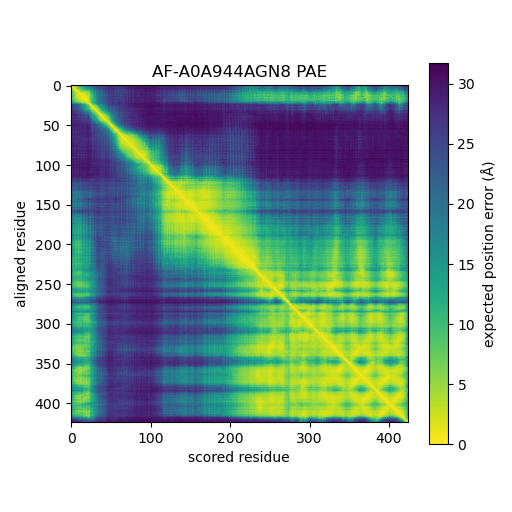.00 95.50 370 LEU A C 1
ATOM 3039 O O . LEU A 1 370 ? -8.706 -5.532 1.425 1.00 95.50 370 LEU A O 1
ATOM 3043 N N . THR A 1 371 ? -8.430 -6.653 3.368 1.00 94.69 371 THR A N 1
ATOM 3044 C CA . THR A 1 371 ? -8.752 -5.571 4.296 1.00 94.69 371 THR A CA 1
ATOM 3045 C C . THR A 1 371 ? -7.588 -5.369 5.261 1.00 94.69 371 THR A C 1
ATOM 3047 O O . THR A 1 371 ? -6.986 -6.319 5.761 1.00 94.69 371 THR A O 1
ATOM 3050 N N . LEU A 1 372 ? -7.245 -4.113 5.505 1.00 95.12 372 LEU A N 1
ATOM 3051 C CA . LEU A 1 372 ? -6.294 -3.707 6.525 1.00 95.12 372 LEU A CA 1
ATOM 3052 C C . LEU A 1 372 ? -6.956 -2.601 7.330 1.00 95.12 372 LEU A C 1
ATOM 3054 O O . LEU A 1 372 ? -7.349 -1.578 6.767 1.00 95.12 372 LEU A O 1
ATOM 3058 N N . GLU A 1 373 ? -7.078 -2.806 8.630 1.00 93.12 373 GLU A N 1
ATOM 3059 C CA . GLU A 1 373 ? -7.680 -1.836 9.530 1.00 93.12 373 GLU A CA 1
ATOM 3060 C C . GLU A 1 373 ? -6.768 -1.597 10.724 1.00 93.12 373 GLU A C 1
ATOM 3062 O O . GLU A 1 373 ? -6.188 -2.520 11.292 1.00 93.12 373 GLU A O 1
ATOM 3067 N N . TYR A 1 374 ? -6.655 -0.338 11.110 1.00 93.31 374 TYR A N 1
ATOM 3068 C CA . TYR A 1 374 ? -6.066 0.070 12.364 1.00 93.31 374 TYR A CA 1
ATOM 3069 C C . TYR A 1 374 ? -7.017 1.044 13.043 1.00 93.31 374 TYR A C 1
ATOM 3071 O O . TYR A 1 374 ? -7.372 2.072 12.464 1.00 93.31 374 TYR A O 1
ATOM 3079 N N . SER A 1 375 ? -7.412 0.734 14.270 1.00 91.75 375 SER A N 1
ATOM 3080 C CA . SER A 1 375 ? -8.226 1.613 15.094 1.00 91.75 375 SER A CA 1
ATOM 3081 C C . SER A 1 375 ? -7.588 1.816 16.461 1.00 91.75 375 SER A C 1
ATOM 3083 O O . SER A 1 375 ? -6.939 0.935 17.031 1.00 91.75 375 SER A O 1
ATOM 3085 N N . ARG A 1 376 ? -7.741 3.026 16.986 1.00 90.75 376 ARG A N 1
ATOM 3086 C CA . ARG A 1 376 ? -7.302 3.411 18.318 1.00 90.75 376 ARG A CA 1
ATOM 3087 C C . ARG A 1 376 ? -8.412 4.189 18.987 1.00 90.75 376 ARG A C 1
ATOM 3089 O O . ARG A 1 376 ? -8.927 5.125 18.389 1.00 90.75 376 ARG A O 1
ATOM 3096 N N . PHE A 1 377 ? -8.697 3.832 20.229 1.00 90.25 377 PHE A N 1
ATOM 3097 C CA . PHE A 1 377 ? -9.570 4.567 21.132 1.00 90.25 377 PHE A CA 1
ATOM 3098 C C . PHE A 1 377 ? -8.809 4.846 22.423 1.00 90.25 377 PHE A C 1
ATOM 3100 O O . PHE A 1 377 ? -8.171 3.948 22.978 1.00 90.25 377 PHE A O 1
ATOM 3107 N N . GLY A 1 378 ? -8.813 6.089 22.888 1.00 89.31 378 GLY A N 1
ATOM 3108 C CA . GLY A 1 378 ? -8.113 6.414 24.125 1.00 89.31 378 GLY A CA 1
ATOM 3109 C C . GLY A 1 378 ? -8.026 7.896 24.439 1.00 89.31 378 GLY A C 1
ATOM 3110 O O . GLY A 1 378 ? -7.850 8.723 23.542 1.00 89.31 378 GLY A O 1
ATOM 3111 N N . ALA A 1 379 ? -8.053 8.200 25.733 1.00 88.06 379 ALA A N 1
ATOM 3112 C CA . ALA A 1 379 ? -7.851 9.535 26.280 1.00 88.06 379 ALA A CA 1
ATOM 3113 C C . ALA A 1 379 ? -6.923 9.490 27.502 1.00 88.06 379 ALA A C 1
ATOM 3115 O O . ALA A 1 379 ? -6.716 8.430 28.105 1.00 88.06 379 ALA A O 1
ATOM 3116 N N . ASN A 1 380 ? -6.350 10.642 27.853 1.00 84.81 380 ASN A N 1
ATOM 3117 C CA . ASN A 1 380 ? -5.508 10.766 29.045 1.00 84.81 380 ASN A CA 1
ATOM 3118 C C . ASN A 1 380 ? -6.337 10.848 30.336 1.00 84.81 380 ASN A C 1
ATOM 3120 O O . ASN A 1 380 ? -5.951 10.226 31.323 1.00 84.81 380 ASN A O 1
ATOM 3124 N N . GLY A 1 381 ? -7.481 11.533 30.293 1.00 81.38 381 GLY A N 1
ATOM 3125 C CA . GLY A 1 381 ? -8.345 11.728 31.452 1.00 81.38 381 GLY A CA 1
ATOM 3126 C C . GLY A 1 381 ? -7.845 12.796 32.419 1.00 81.38 381 GLY A C 1
ATOM 3127 O O . GLY A 1 381 ? -6.690 13.226 32.373 1.00 81.38 381 GLY A O 1
ATOM 3128 N N . ILE A 1 382 ? -8.744 13.239 33.296 1.00 82.12 382 ILE A N 1
ATOM 3129 C CA . ILE A 1 382 ? -8.454 14.302 34.267 1.00 82.12 382 ILE A CA 1
ATOM 3130 C C . ILE A 1 382 ? -7.793 13.702 35.516 1.00 82.12 382 ILE A C 1
ATOM 3132 O O . ILE A 1 382 ? -6.966 14.351 36.160 1.00 82.12 382 ILE A O 1
ATOM 3136 N N . LEU A 1 383 ? -8.125 12.454 35.856 1.00 83.00 383 LEU A N 1
ATOM 3137 C CA . LEU A 1 383 ? -7.582 11.765 37.023 1.00 83.00 383 LEU A CA 1
ATOM 3138 C C . LEU A 1 383 ? -6.234 11.094 36.708 1.00 83.00 383 LEU A C 1
ATOM 3140 O O . LEU A 1 383 ? -5.966 10.667 35.586 1.00 83.00 383 LEU A O 1
ATOM 3144 N N . GLN A 1 384 ? -5.374 10.967 37.727 1.00 79.69 384 GLN A N 1
ATOM 3145 C CA . GLN A 1 384 ? -3.977 10.526 37.566 1.00 79.69 384 GLN A CA 1
ATOM 3146 C C . GLN A 1 384 ? -3.833 9.159 36.872 1.00 79.69 384 GLN A C 1
ATOM 3148 O O . GLN A 1 384 ? -2.914 8.970 36.076 1.00 79.69 384 GLN A O 1
ATOM 3153 N N . ASN A 1 385 ? -4.757 8.228 37.133 1.00 83.19 385 ASN A N 1
ATOM 3154 C CA . ASN A 1 385 ? -4.731 6.858 36.610 1.00 83.19 385 ASN A CA 1
ATOM 3155 C C . ASN A 1 385 ? -5.914 6.545 35.678 1.00 83.19 385 ASN A C 1
ATOM 3157 O O . ASN A 1 385 ? -6.317 5.393 35.539 1.00 83.19 385 ASN A O 1
ATOM 3161 N N . GLU A 1 386 ? -6.484 7.558 35.030 1.00 84.81 386 GLU A N 1
ATOM 3162 C CA . GLU A 1 386 ? -7.623 7.380 34.119 1.00 84.81 386 GLU A CA 1
ATOM 3163 C C . GLU A 1 386 ? -7.207 7.026 32.681 1.00 84.81 386 GLU A C 1
ATOM 3165 O O . GLU A 1 386 ? -8.013 6.534 31.884 1.00 84.81 386 GLU A O 1
ATOM 3170 N N . LYS A 1 387 ? -5.929 7.244 32.353 1.00 88.38 387 LYS A N 1
ATOM 3171 C CA . LYS A 1 387 ? -5.400 7.076 31.003 1.00 88.38 387 LYS A CA 1
ATOM 3172 C C . LYS A 1 387 ? -5.722 5.701 30.437 1.00 88.38 387 LYS A C 1
ATOM 3174 O O . LYS A 1 387 ? -5.318 4.666 30.973 1.00 88.38 387 LYS A O 1
ATOM 3179 N N . THR A 1 388 ? -6.387 5.715 29.289 1.00 89.38 388 THR A N 1
ATOM 3180 C CA . THR A 1 388 ? -6.800 4.506 28.586 1.00 89.38 388 THR A CA 1
ATOM 3181 C C . THR A 1 388 ? -6.289 4.526 27.156 1.00 89.38 388 THR A C 1
ATOM 3183 O O . THR A 1 388 ? -6.307 5.546 26.468 1.00 89.38 388 THR A O 1
ATOM 3186 N N . ASN A 1 389 ? -5.788 3.383 26.702 1.00 90.19 389 ASN A N 1
ATOM 3187 C CA . ASN A 1 389 ? -5.259 3.222 25.361 1.00 90.19 389 ASN A CA 1
ATOM 3188 C C . ASN A 1 389 ? -5.634 1.842 24.831 1.00 90.19 389 ASN A C 1
ATOM 3190 O O . ASN A 1 389 ? -4.994 0.842 25.163 1.00 90.19 389 ASN A O 1
ATOM 3194 N N . ASN A 1 390 ? -6.669 1.812 24.003 1.00 91.62 390 ASN A N 1
ATOM 3195 C CA . ASN A 1 390 ? -7.114 0.635 23.286 1.00 91.62 390 ASN A CA 1
ATOM 3196 C C . ASN A 1 390 ? -6.703 0.751 21.815 1.00 91.62 390 ASN A C 1
ATOM 3198 O O . ASN A 1 390 ? -6.967 1.757 21.155 1.00 91.62 390 ASN A O 1
ATOM 3202 N N . ARG A 1 391 ? -5.998 -0.258 21.313 1.00 92.19 391 ARG A N 1
ATOM 3203 C CA . ARG A 1 391 ? -5.479 -0.319 19.948 1.00 92.19 391 ARG A CA 1
ATOM 3204 C C . ARG A 1 391 ? -5.862 -1.655 19.344 1.00 92.19 391 ARG A C 1
ATOM 3206 O O . ARG A 1 391 ? -5.597 -2.698 19.936 1.00 92.19 391 ARG A O 1
ATOM 3213 N N . THR A 1 392 ? -6.394 -1.608 18.134 1.00 92.44 392 THR A N 1
ATOM 3214 C CA . THR A 1 392 ? -6.761 -2.784 17.356 1.00 92.44 392 THR A CA 1
ATOM 3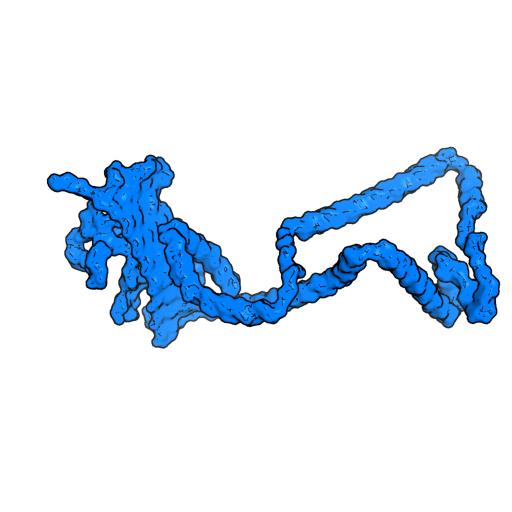215 C C . THR A 1 392 ? -6.114 -2.695 15.979 1.00 92.44 392 THR A C 1
ATOM 3217 O O . THR A 1 392 ? -6.217 -1.678 15.296 1.00 92.44 392 THR A O 1
ATOM 3220 N N . ALA A 1 393 ? -5.429 -3.758 15.567 1.00 94.56 393 ALA A N 1
ATOM 3221 C CA . ALA A 1 393 ? -4.957 -3.940 14.200 1.00 94.56 393 ALA A CA 1
ATOM 3222 C C . ALA A 1 393 ? -5.584 -5.196 13.606 1.00 94.56 393 ALA A C 1
ATOM 3224 O O . ALA A 1 393 ? -5.597 -6.250 14.241 1.00 94.56 393 ALA A O 1
ATOM 3225 N N . VAL A 1 394 ? -6.064 -5.083 12.373 1.00 94.50 394 VAL A N 1
ATOM 3226 C CA . VAL A 1 394 ? -6.703 -6.176 11.654 1.00 94.50 394 VAL A CA 1
ATOM 3227 C C . VAL A 1 394 ? -6.114 -6.319 10.264 1.00 94.50 394 VAL A C 1
ATOM 3229 O O . VAL A 1 394 ? -5.944 -5.347 9.527 1.00 94.50 394 VAL A O 1
ATOM 3232 N N . ILE A 1 395 ? -5.852 -7.568 9.898 1.00 95.31 395 ILE A N 1
ATOM 3233 C CA . ILE A 1 395 ? -5.576 -7.985 8.529 1.00 95.31 395 ILE A CA 1
ATOM 3234 C C . ILE A 1 395 ? -6.625 -9.030 8.175 1.00 95.31 395 ILE A C 1
ATOM 3236 O O . ILE A 1 395 ? -6.600 -10.126 8.728 1.00 95.31 395 ILE A O 1
ATOM 3240 N N . GLY A 1 396 ? -7.549 -8.697 7.280 1.00 94.62 396 GLY A N 1
ATOM 3241 C CA . GLY A 1 396 ? -8.612 -9.593 6.836 1.00 94.62 396 GLY A CA 1
ATOM 3242 C C . GLY A 1 396 ? -8.491 -9.937 5.357 1.00 94.62 396 GLY A C 1
ATOM 3243 O O . GLY A 1 396 ? -7.982 -9.166 4.545 1.00 94.62 396 GLY A O 1
ATOM 3244 N N . THR A 1 397 ? -8.956 -11.123 4.993 1.00 95.06 397 THR A N 1
ATOM 3245 C CA . THR A 1 397 ? -9.075 -11.577 3.611 1.00 95.06 397 THR A CA 1
ATOM 3246 C C . THR A 1 397 ? -10.296 -12.466 3.463 1.00 95.06 397 THR A C 1
ATOM 3248 O O . THR A 1 397 ? -10.650 -13.247 4.349 1.00 95.06 397 THR A O 1
ATOM 3251 N N . ASN A 1 398 ? -10.955 -12.355 2.324 1.00 94.62 398 ASN A N 1
ATOM 3252 C CA . ASN A 1 398 ? -12.194 -13.060 2.066 1.00 94.62 398 ASN A CA 1
ATOM 3253 C C . ASN A 1 398 ? -12.319 -13.420 0.593 1.00 94.62 398 ASN A C 1
ATOM 3255 O O . ASN A 1 398 ? -11.947 -12.653 -0.295 1.00 94.62 398 ASN A O 1
ATOM 3259 N N . TYR A 1 399 ? -12.844 -14.616 0.349 1.00 94.50 399 TYR A N 1
ATOM 3260 C CA . TYR A 1 399 ? -13.032 -15.190 -0.971 1.00 94.50 399 TYR A CA 1
ATOM 3261 C C . TYR A 1 399 ? -14.495 -15.587 -1.171 1.00 94.50 399 TYR A C 1
ATOM 3263 O O . TYR A 1 399 ? -15.014 -16.441 -0.454 1.00 94.50 399 TYR A O 1
ATOM 3271 N N . LEU A 1 400 ? -15.140 -14.975 -2.163 1.00 93.69 400 LEU A N 1
ATOM 3272 C CA . LEU A 1 400 ? -16.499 -15.270 -2.614 1.00 93.69 400 LEU A CA 1
ATOM 3273 C C . LEU A 1 400 ? -16.451 -15.910 -4.005 1.00 93.69 400 LEU A C 1
ATOM 3275 O O . LEU A 1 400 ? -16.515 -15.214 -5.018 1.00 93.69 400 LEU A O 1
ATOM 3279 N N . GLY A 1 401 ? -16.278 -17.228 -4.060 1.00 91.69 401 GLY A N 1
ATOM 3280 C CA . GLY A 1 401 ? -16.276 -17.983 -5.309 1.00 91.69 401 GLY A CA 1
ATOM 3281 C C . GLY A 1 401 ? -17.667 -18.466 -5.724 1.00 91.69 401 GLY A C 1
ATOM 3282 O O . GLY A 1 401 ? -18.654 -18.288 -5.014 1.00 91.69 401 GLY A O 1
ATOM 3283 N N . LYS A 1 402 ? -17.720 -19.161 -6.867 1.00 92.62 402 LYS A N 1
ATOM 3284 C CA . LYS A 1 402 ? -18.954 -19.781 -7.381 1.00 92.62 402 LYS A CA 1
ATOM 3285 C C . LYS A 1 402 ? -19.454 -20.930 -6.502 1.00 92.62 402 LYS A C 1
ATOM 3287 O O . LYS A 1 402 ? -20.653 -21.080 -6.336 1.00 92.62 402 LYS A O 1
ATOM 3292 N N . ASN A 1 403 ? -18.523 -21.710 -5.940 1.00 91.38 403 ASN A N 1
ATOM 3293 C CA . ASN A 1 403 ? -18.819 -22.933 -5.179 1.00 91.38 403 ASN A CA 1
ATOM 3294 C C . ASN A 1 403 ? -18.229 -22.923 -3.761 1.00 91.38 403 ASN A C 1
ATOM 3296 O O . ASN A 1 403 ? -18.561 -23.781 -2.953 1.00 91.38 403 ASN A O 1
ATOM 3300 N N . TYR A 1 404 ? -17.305 -22.002 -3.481 1.00 90.81 404 TYR A N 1
ATOM 3301 C CA . TYR A 1 404 ? -16.538 -21.980 -2.240 1.00 90.81 404 TYR A CA 1
ATOM 3302 C C . TYR A 1 404 ? -16.530 -20.583 -1.651 1.00 90.81 404 TYR A C 1
ATOM 3304 O O . TYR A 1 404 ? -16.399 -19.591 -2.374 1.00 90.81 404 TYR A O 1
ATOM 3312 N N . LEU A 1 405 ? -16.594 -20.540 -0.328 1.00 92.31 405 LEU A N 1
ATOM 3313 C CA . LEU A 1 405 ? -16.522 -19.329 0.460 1.00 92.31 405 LEU A CA 1
ATOM 3314 C C . LEU A 1 405 ? -15.452 -19.495 1.535 1.00 92.31 405 LEU A C 1
ATOM 3316 O O . LEU A 1 405 ? -15.349 -20.547 2.164 1.00 92.31 405 LEU A O 1
ATOM 3320 N N . MET A 1 406 ? -14.631 -18.464 1.709 1.00 92.06 406 MET A N 1
ATOM 3321 C CA . MET A 1 406 ? -13.564 -18.458 2.703 1.00 92.06 406 MET A CA 1
ATOM 3322 C C . MET A 1 406 ? -13.454 -17.089 3.354 1.00 92.06 406 MET A C 1
ATOM 3324 O O . MET A 1 406 ? -13.485 -16.054 2.684 1.00 92.06 406 MET A O 1
ATOM 3328 N N . HIS A 1 407 ? -13.260 -17.110 4.662 1.00 93.00 407 HIS A N 1
ATOM 3329 C CA . HIS A 1 407 ? -13.130 -15.959 5.534 1.00 93.00 407 HIS A CA 1
ATOM 3330 C C . HIS A 1 407 ? -11.921 -16.198 6.430 1.00 93.00 407 HIS A C 1
ATOM 3332 O O . HIS A 1 407 ? -11.834 -17.234 7.083 1.00 93.00 407 HIS A O 1
ATOM 3338 N N . ALA A 1 408 ? -10.952 -15.288 6.408 1.00 92.06 408 ALA A N 1
ATOM 3339 C CA . ALA A 1 408 ? -9.768 -15.391 7.245 1.00 92.06 408 ALA A CA 1
ATOM 3340 C C . ALA A 1 408 ? -9.349 -14.006 7.725 1.00 92.06 408 ALA A C 1
ATOM 3342 O O . ALA A 1 408 ? -9.403 -13.026 6.985 1.00 92.06 408 ALA A O 1
ATOM 3343 N N . GLY A 1 409 ? -8.902 -13.924 8.970 1.00 91.69 409 GLY A N 1
ATOM 3344 C CA . GLY A 1 409 ? -8.467 -12.668 9.549 1.00 91.69 409 GLY A CA 1
ATOM 3345 C C . GLY A 1 409 ? -7.512 -12.884 10.704 1.00 91.69 409 GLY A C 1
ATOM 3346 O O . GLY A 1 409 ? -7.566 -13.895 11.400 1.00 91.69 409 GLY A O 1
ATOM 3347 N N . TYR A 1 410 ? -6.630 -11.915 10.891 1.00 92.88 410 TYR A N 1
ATOM 3348 C CA . TYR A 1 410 ? -5.789 -11.786 12.063 1.00 92.88 410 TYR A CA 1
ATOM 3349 C C . TYR A 1 410 ? -6.162 -10.491 12.772 1.00 92.88 410 TYR A C 1
ATOM 3351 O O . TYR A 1 410 ? -6.076 -9.416 12.177 1.00 92.88 410 TYR A O 1
ATOM 3359 N N . ILE A 1 411 ? -6.581 -10.612 14.028 1.00 92.50 411 ILE A N 1
ATOM 3360 C CA . ILE A 1 411 ? -6.986 -9.498 14.879 1.00 92.50 411 ILE A CA 1
ATOM 3361 C C . ILE A 1 411 ? -5.993 -9.419 16.036 1.00 92.50 411 ILE A C 1
ATOM 3363 O O . ILE A 1 411 ? -5.772 -10.401 16.746 1.00 92.50 411 ILE A O 1
ATOM 3367 N N . HIS A 1 412 ? -5.395 -8.248 16.224 1.00 92.38 412 HIS A N 1
ATOM 3368 C CA . HIS A 1 412 ? -4.504 -7.960 17.335 1.00 92.38 412 HIS A CA 1
ATOM 3369 C C . HIS A 1 412 ? -5.051 -6.793 18.151 1.00 92.38 412 HIS A C 1
ATOM 3371 O O . HIS A 1 412 ? -4.965 -5.635 17.737 1.00 92.38 412 HIS A O 1
ATOM 3377 N N . ASN A 1 413 ? -5.590 -7.122 19.322 1.00 91.50 413 ASN A N 1
ATOM 3378 C CA . ASN A 1 413 ? -6.164 -6.170 20.263 1.00 91.50 413 ASN A CA 1
ATOM 3379 C C . ASN A 1 413 ? -5.198 -5.961 21.436 1.00 91.50 413 ASN A C 1
ATOM 3381 O O . ASN A 1 413 ? -4.711 -6.927 22.026 1.00 91.50 413 ASN A O 1
ATOM 3385 N N . LYS A 1 414 ? -4.931 -4.704 21.796 1.00 91.38 414 LYS A N 1
ATOM 3386 C CA . LYS A 1 414 ? -4.085 -4.325 22.934 1.00 91.38 414 LYS A CA 1
ATOM 3387 C C . LYS A 1 414 ? -4.765 -3.230 23.736 1.00 91.38 414 LYS A C 1
ATOM 3389 O O . LYS A 1 414 ? -4.980 -2.130 23.234 1.00 91.38 414 LYS A O 1
ATOM 3394 N N . VAL A 1 415 ? -5.020 -3.522 25.005 1.00 89.69 415 VAL A N 1
ATOM 3395 C CA . VAL A 1 415 ? -5.583 -2.574 25.967 1.00 89.69 415 VAL A CA 1
ATOM 3396 C C . VAL A 1 415 ? -4.529 -2.292 27.028 1.00 89.69 415 VAL A C 1
ATOM 3398 O O . VAL A 1 415 ? -4.010 -3.213 27.654 1.00 89.69 415 VAL A O 1
ATOM 3401 N N . ILE A 1 416 ? -4.190 -1.019 27.211 1.00 88.88 416 ILE A N 1
ATOM 3402 C CA . ILE A 1 416 ? -3.372 -0.540 28.326 1.00 88.88 416 ILE A CA 1
ATOM 3403 C C . ILE A 1 416 ? -4.230 0.429 29.121 1.00 88.88 416 ILE A C 1
ATOM 3405 O O . ILE A 1 416 ? -4.723 1.421 28.576 1.00 88.88 416 ILE A O 1
ATOM 3409 N N . ARG A 1 417 ? -4.381 0.146 30.408 1.00 84.75 417 ARG A N 1
ATOM 3410 C CA . ARG A 1 417 ? -5.130 0.980 31.335 1.00 84.75 417 ARG A CA 1
ATOM 3411 C C . ARG A 1 417 ? -4.544 0.828 32.733 1.00 84.75 417 ARG A C 1
ATOM 3413 O O . ARG A 1 417 ? -4.123 -0.267 33.100 1.00 84.75 417 ARG A O 1
ATOM 3420 N N . SER A 1 418 ? -4.545 1.921 33.485 1.00 82.44 418 SER A N 1
ATOM 3421 C CA . SER A 1 418 ? -4.239 1.912 34.913 1.00 82.44 418 SER A CA 1
ATOM 3422 C C . SER A 1 418 ? -5.523 1.806 35.730 1.00 82.44 418 SER A C 1
ATOM 3424 O O . SER A 1 418 ? -6.591 2.260 35.312 1.00 82.44 418 SER A O 1
ATOM 3426 N N . GLU A 1 419 ? -5.435 1.206 36.911 1.00 72.12 419 GLU A N 1
ATOM 3427 C CA . GLU A 1 419 ? -6.538 1.255 37.858 1.00 72.12 419 GLU A CA 1
ATOM 3428 C C . GLU A 1 419 ? -6.582 2.640 38.497 1.00 72.12 419 GLU A C 1
ATOM 3430 O O . GLU A 1 419 ? -5.647 3.088 39.169 1.00 72.12 419 GLU A O 1
ATOM 3435 N N . ASN A 1 420 ? -7.690 3.332 38.258 1.00 67.19 420 ASN A N 1
ATOM 3436 C CA . ASN A 1 420 ? -8.032 4.519 39.010 1.00 67.19 420 ASN A CA 1
ATOM 3437 C C . ASN A 1 420 ? -8.584 4.016 40.341 1.00 67.19 420 ASN A C 1
ATOM 3439 O O . ASN A 1 420 ? -9.747 3.623 40.415 1.00 67.19 420 ASN A O 1
ATOM 3443 N N . GLY A 1 421 ? -7.696 3.870 41.325 1.00 53.59 421 GLY A N 1
ATOM 3444 C CA . GLY A 1 421 ? -8.044 3.364 42.643 1.00 53.59 421 GLY A CA 1
ATOM 3445 C C . GLY A 1 421 ? -9.176 4.206 43.206 1.00 53.59 421 GLY A C 1
ATOM 3446 O O . GLY A 1 421 ? -8.971 5.366 43.559 1.00 53.59 421 GLY A O 1
ATOM 3447 N N . GLY A 1 422 ? -10.378 3.633 43.268 1.00 47.69 422 GLY A N 1
ATOM 3448 C CA . GLY A 1 422 ? -11.370 4.139 44.198 1.00 47.69 422 GLY A CA 1
ATOM 3449 C C . GLY A 1 422 ? -10.712 4.087 45.569 1.00 47.69 422 GLY A C 1
ATOM 3450 O O . GLY A 1 422 ? -10.171 3.044 45.938 1.00 47.69 422 GLY A O 1
ATOM 3451 N N . ALA A 1 423 ? -10.675 5.210 46.282 1.00 39.75 423 ALA A N 1
ATOM 3452 C CA . ALA A 1 423 ? -10.412 5.148 47.708 1.00 39.75 423 ALA A CA 1
ATOM 3453 C C . ALA A 1 423 ? -11.472 4.201 48.291 1.00 39.75 423 ALA A C 1
ATOM 3455 O O . ALA A 1 423 ? -12.663 4.502 48.209 1.00 39.75 423 ALA A O 1
ATOM 3456 N N . ILE A 1 424 ? -11.038 3.021 48.737 1.00 36.41 424 ILE A N 1
ATOM 3457 C CA . ILE A 1 424 ? -11.858 2.114 49.541 1.00 36.41 424 ILE A CA 1
ATOM 3458 C C . ILE A 1 424 ? -11.885 2.670 50.958 1.00 36.41 424 ILE A C 1
ATOM 3460 O O . ILE A 1 424 ? -10.792 3.053 51.441 1.00 36.41 424 ILE A O 1
#

pLDDT: mean 76.77, std 19.31, range [26.98, 97.19]

Mean predicted aligned error: 17.12 Å